Protein AF-A0A227JCA4-F1 (afdb_monomer_lite)

pLDDT: mean 89.89, std 12.06, range [35.94, 98.5]

Radius of gyration: 37.71 Å; chains: 1; bounding box: 86×35×133 Å

Structure (mmCIF, N/CA/C/O backbone):
data_AF-A0A227JCA4-F1
#
_entry.id   AF-A0A227JCA4-F1
#
loop_
_atom_site.group_PDB
_atom_site.id
_atom_site.type_symbol
_atom_site.label_atom_id
_atom_site.label_alt_id
_atom_site.label_comp_id
_atom_site.label_asym_id
_atom_site.label_entity_id
_atom_site.label_seq_id
_atom_site.pdbx_PDB_ins_code
_atom_site.Cartn_x
_atom_site.Cartn_y
_atom_site.Cartn_z
_atom_site.occupancy
_atom_site.B_iso_or_equiv
_atom_site.auth_seq_id
_atom_site.auth_comp_id
_atom_site.auth_asym_id
_atom_site.auth_atom_id
_atom_site.pdbx_PDB_model_num
ATOM 1 N N . LYS A 1 1 ? 28.153 -7.679 -42.148 1.00 90.25 1 LYS A N 1
ATOM 2 C CA . LYS A 1 1 ? 27.286 -7.554 -40.954 1.00 90.25 1 LYS A CA 1
ATOM 3 C C . LYS A 1 1 ? 27.819 -6.409 -40.102 1.00 90.25 1 LYS A C 1
ATOM 5 O O . LYS A 1 1 ? 29.014 -6.135 -40.183 1.00 90.25 1 LYS A O 1
ATOM 10 N N . ILE A 1 2 ? 26.973 -5.737 -39.327 1.00 94.19 2 ILE A N 1
ATOM 11 C CA . ILE A 1 2 ? 27.412 -4.703 -38.384 1.00 94.19 2 ILE A CA 1
ATOM 12 C C . ILE A 1 2 ? 27.202 -5.255 -36.979 1.00 94.19 2 ILE A C 1
ATOM 14 O O . ILE A 1 2 ? 26.067 -5.443 -36.568 1.00 94.19 2 ILE A O 1
ATOM 18 N N . ALA A 1 3 ? 28.279 -5.577 -36.276 1.00 96.50 3 ALA A N 1
ATOM 19 C CA . ALA A 1 3 ? 28.216 -6.181 -34.955 1.00 96.50 3 ALA A CA 1
ATOM 20 C C . ALA A 1 3 ? 27.741 -5.172 -33.902 1.00 96.50 3 ALA A C 1
ATOM 22 O O . ALA A 1 3 ? 28.181 -4.018 -33.916 1.00 96.50 3 ALA A O 1
ATOM 23 N N . ILE A 1 4 ? 26.890 -5.628 -32.983 1.00 97.75 4 ILE A N 1
ATOM 24 C CA . ILE A 1 4 ? 26.465 -4.889 -31.790 1.00 97.75 4 ILE A CA 1
ATOM 25 C C . ILE A 1 4 ? 27.405 -5.260 -30.635 1.00 97.75 4 ILE A C 1
ATOM 27 O O . ILE A 1 4 ? 27.357 -6.369 -30.092 1.00 97.75 4 ILE A O 1
ATOM 31 N N . CYS A 1 5 ? 28.262 -4.328 -30.240 1.00 96.44 5 CYS A N 1
ATOM 32 C CA . CYS A 1 5 ? 29.323 -4.543 -29.261 1.00 96.44 5 CYS A CA 1
ATOM 33 C C . CYS A 1 5 ? 29.205 -3.593 -28.074 1.00 96.44 5 CYS A C 1
ATOM 35 O O . CYS A 1 5 ? 28.549 -2.560 -28.160 1.00 96.44 5 CYS A O 1
ATOM 37 N N . ASP A 1 6 ? 29.847 -3.972 -26.968 1.00 94.56 6 ASP A N 1
ATOM 38 C CA . ASP A 1 6 ? 30.085 -3.107 -25.808 1.00 94.56 6 ASP A CA 1
ATOM 39 C C . ASP A 1 6 ? 28.826 -2.375 -25.298 1.00 94.56 6 ASP A C 1
ATOM 41 O O . ASP A 1 6 ? 28.866 -1.187 -24.997 1.00 94.56 6 ASP A O 1
ATOM 45 N N . VAL A 1 7 ? 27.693 -3.090 -25.215 1.00 97.31 7 VAL A N 1
ATOM 46 C CA . VAL A 1 7 ? 26.440 -2.528 -24.689 1.00 97.31 7 VAL A CA 1
ATOM 47 C C . VAL A 1 7 ? 26.565 -2.342 -23.182 1.00 97.31 7 VAL A C 1
ATOM 49 O O . VAL A 1 7 ? 26.666 -3.328 -22.443 1.00 97.31 7 VAL A O 1
ATOM 52 N N . LYS A 1 8 ? 26.533 -1.093 -22.725 1.00 96.69 8 LYS A N 1
ATOM 53 C CA . LYS A 1 8 ? 26.704 -0.745 -21.313 1.00 96.69 8 LYS A CA 1
ATOM 54 C C . LYS A 1 8 ? 25.941 0.516 -20.941 1.00 96.69 8 LYS A C 1
ATOM 56 O O . LYS A 1 8 ? 25.602 1.315 -21.809 1.00 96.69 8 LYS A O 1
ATOM 61 N N . SER A 1 9 ? 25.658 0.680 -19.658 1.00 95.94 9 SER A N 1
ATOM 62 C CA . SER A 1 9 ? 25.068 1.908 -19.142 1.00 95.94 9 SER A CA 1
ATOM 63 C C . SER A 1 9 ? 25.995 3.097 -19.395 1.00 95.94 9 SER A C 1
ATOM 65 O O . SER A 1 9 ? 27.220 2.953 -19.371 1.00 95.94 9 SER A O 1
ATOM 67 N N . GLU A 1 10 ? 25.422 4.273 -19.655 1.00 91.75 10 GLU A N 1
ATOM 68 C CA . GLU A 1 10 ? 26.228 5.498 -19.690 1.00 91.75 10 GLU A CA 1
ATOM 69 C C . GLU A 1 10 ? 26.724 5.838 -18.276 1.00 91.75 10 GLU A C 1
ATOM 71 O O . GLU A 1 10 ? 27.899 6.138 -18.063 1.00 91.75 10 GLU A O 1
ATOM 76 N N . GLU A 1 11 ? 25.840 5.690 -17.289 1.00 83.75 11 GLU A N 1
ATOM 77 C CA . GLU A 1 11 ? 26.140 5.907 -15.879 1.00 83.75 11 GLU A CA 1
ATOM 78 C C . GLU A 1 11 ? 26.430 4.580 -15.161 1.00 83.75 11 GLU A C 1
ATOM 80 O O . GLU A 1 11 ? 25.662 3.624 -15.251 1.00 83.75 11 GLU A O 1
ATOM 85 N N . GLY A 1 12 ? 27.530 4.507 -14.406 1.00 72.62 12 GLY A N 1
ATOM 86 C CA . GLY A 1 12 ? 27.802 3.386 -13.491 1.00 72.62 12 GLY A CA 1
ATOM 87 C C . GLY A 1 12 ? 28.493 2.148 -14.083 1.00 72.62 12 GLY A C 1
ATOM 88 O O . GLY A 1 12 ? 28.659 1.176 -13.352 1.00 72.62 12 GLY A O 1
ATOM 89 N N . ASP A 1 13 ? 28.922 2.183 -15.352 1.00 82.94 13 ASP A N 1
ATOM 90 C CA . ASP A 1 13 ? 29.722 1.135 -16.030 1.00 82.94 13 ASP A CA 1
ATOM 91 C C . ASP A 1 13 ? 29.144 -0.295 -15.905 1.00 82.94 13 ASP A C 1
ATOM 93 O O . ASP A 1 13 ? 29.859 -1.287 -15.750 1.00 82.94 13 ASP A O 1
ATOM 97 N N . VAL A 1 14 ? 27.816 -0.417 -15.967 1.00 92.75 14 VAL A N 1
ATOM 98 C CA . VAL A 1 14 ? 27.109 -1.702 -15.929 1.00 92.75 14 VAL A CA 1
ATOM 99 C C . VAL A 1 14 ? 27.060 -2.271 -17.341 1.00 92.75 14 VAL A C 1
ATOM 101 O O . VAL A 1 14 ? 26.555 -1.631 -18.258 1.00 92.75 14 VAL A O 1
ATOM 104 N N . SER A 1 15 ? 27.563 -3.488 -17.542 1.00 95.94 15 SER A N 1
ATOM 105 C CA . SER A 1 15 ? 27.453 -4.187 -18.831 1.00 95.94 15 SER A CA 1
ATOM 106 C C . SER A 1 15 ? 26.080 -4.835 -19.000 1.00 95.94 15 SER A C 1
ATOM 108 O O . SER A 1 15 ? 25.513 -5.353 -18.040 1.00 95.94 15 SER A O 1
ATOM 110 N N . ASN A 1 16 ? 25.563 -4.856 -20.230 1.00 97.00 16 ASN A N 1
ATOM 111 C CA . ASN A 1 16 ? 24.267 -5.451 -20.547 1.00 97.00 16 ASN A CA 1
ATOM 112 C C . ASN A 1 16 ? 24.210 -6.945 -20.161 1.00 97.00 16 ASN A C 1
ATOM 114 O O . ASN A 1 16 ? 24.878 -7.765 -20.802 1.00 97.00 16 ASN A O 1
ATOM 118 N N . PRO A 1 17 ? 23.367 -7.334 -19.188 1.00 96.19 17 PRO A N 1
ATOM 119 C CA . PRO A 1 17 ? 23.271 -8.715 -18.739 1.00 96.19 17 PRO A CA 1
ATOM 120 C C . PRO A 1 17 ? 22.490 -9.595 -19.725 1.00 96.19 17 PRO A C 1
ATOM 122 O O . PRO A 1 17 ? 22.518 -10.817 -19.599 1.00 96.19 17 PRO A O 1
ATOM 125 N N . SER A 1 18 ? 21.824 -9.001 -20.727 1.00 95.62 18 SER A N 1
ATOM 126 C CA . SER A 1 18 ? 21.008 -9.706 -21.728 1.00 95.62 18 SER A CA 1
ATOM 127 C C . SER A 1 18 ? 19.889 -10.558 -21.103 1.00 95.62 18 SER A C 1
ATOM 129 O O . SER A 1 18 ? 19.473 -11.573 -21.665 1.00 95.62 18 SER A O 1
ATOM 131 N N . THR A 1 19 ? 19.405 -10.155 -19.924 1.00 95.50 19 THR A N 1
ATOM 132 C CA . THR A 1 19 ? 18.328 -10.824 -19.186 1.00 95.50 19 THR A CA 1
ATOM 133 C C . THR A 1 19 ? 16.962 -10.415 -19.732 1.00 95.50 19 THR A C 1
ATOM 135 O O . THR A 1 19 ? 16.820 -9.440 -20.473 1.00 95.50 19 THR A O 1
ATOM 138 N N . GLN A 1 20 ? 15.937 -11.202 -19.403 1.00 93.25 20 GLN A N 1
ATOM 139 C CA . GLN A 1 20 ? 14.546 -10.983 -19.817 1.00 93.25 20 GLN A CA 1
ATOM 1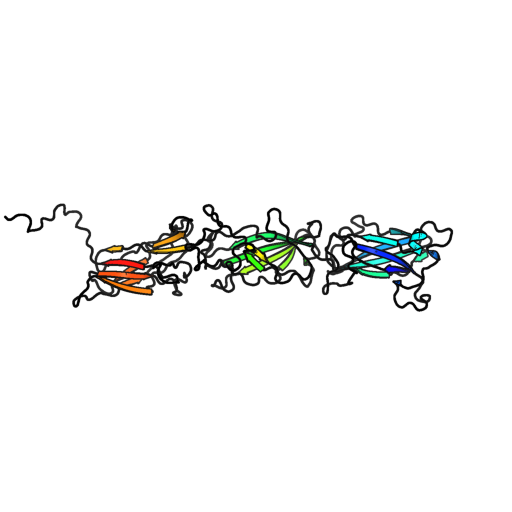40 C C . GLN A 1 20 ? 13.633 -11.039 -18.588 1.00 93.25 20 GLN A C 1
ATOM 142 O O . GLN A 1 20 ? 13.831 -10.281 -17.648 1.00 93.25 20 GLN A O 1
ATOM 147 N N . GLY A 1 21 ? 12.667 -11.960 -18.535 1.00 84.88 21 GLY A N 1
ATOM 148 C CA . GLY A 1 21 ? 11.739 -12.074 -17.406 1.00 84.88 21 GLY A CA 1
ATOM 149 C C . GLY A 1 21 ? 12.366 -12.460 -16.064 1.00 84.88 21 GLY A C 1
ATOM 150 O O . GLY A 1 21 ? 11.734 -12.258 -15.034 1.00 84.88 21 GLY A O 1
ATOM 151 N N . ALA A 1 22 ? 13.608 -12.947 -16.052 1.00 86.31 22 ALA A N 1
ATOM 152 C CA . ALA A 1 22 ? 14.347 -13.313 -14.848 1.00 86.31 22 ALA A CA 1
ATOM 153 C C . ALA A 1 22 ? 15.841 -12.974 -14.982 1.00 86.31 22 ALA A C 1
ATOM 155 O O . ALA A 1 22 ? 16.354 -12.828 -16.094 1.00 86.31 22 ALA A O 1
ATOM 156 N N . GLY A 1 23 ? 16.529 -12.904 -13.842 1.00 89.50 23 GLY A N 1
ATOM 157 C CA . GLY A 1 23 ? 17.936 -12.517 -13.740 1.00 89.50 23 GLY A CA 1
ATOM 158 C C . GLY A 1 23 ? 18.115 -11.058 -13.322 1.00 89.50 23 GLY A C 1
ATOM 159 O O . GLY A 1 23 ? 17.148 -10.378 -12.984 1.00 89.50 23 GLY A O 1
ATOM 160 N N . ASN A 1 24 ? 19.365 -10.601 -13.329 1.00 91.75 24 ASN A N 1
ATOM 161 C CA . ASN A 1 24 ? 19.734 -9.254 -12.894 1.00 91.75 24 ASN A CA 1
ATOM 162 C C . ASN A 1 24 ? 19.140 -8.184 -13.818 1.00 91.75 24 ASN A C 1
ATOM 164 O O . ASN A 1 24 ? 19.153 -8.357 -15.040 1.00 91.75 24 ASN A O 1
ATOM 168 N N . GLY A 1 25 ? 18.679 -7.070 -13.248 1.00 94.00 25 GLY A N 1
ATOM 169 C CA . GLY A 1 25 ? 18.376 -5.862 -14.008 1.00 94.00 25 GLY A CA 1
ATOM 170 C C . GLY A 1 25 ? 19.621 -5.284 -14.693 1.00 94.00 25 GLY A C 1
ATOM 171 O O . GLY A 1 25 ? 20.749 -5.493 -14.248 1.00 94.00 25 GLY A O 1
ATOM 172 N N . PHE A 1 26 ? 19.405 -4.576 -15.800 1.00 96.12 26 PHE A N 1
ATOM 173 C CA . PHE A 1 26 ? 20.432 -3.817 -16.506 1.00 96.12 26 PHE A CA 1
ATOM 174 C C . PHE A 1 26 ? 20.552 -2.409 -15.920 1.00 96.12 26 PHE A C 1
ATOM 176 O O . PHE A 1 26 ? 21.507 -2.121 -15.211 1.00 96.12 26 PHE A O 1
ATOM 183 N N . ILE A 1 27 ? 19.562 -1.557 -16.191 1.00 96.88 27 ILE A N 1
ATOM 184 C CA . ILE A 1 27 ? 19.468 -0.167 -15.730 1.00 96.88 27 ILE A CA 1
ATOM 185 C C . ILE A 1 27 ? 17.996 0.218 -15.551 1.00 96.88 27 ILE A C 1
ATOM 187 O O . ILE A 1 27 ? 17.124 -0.439 -16.132 1.00 96.88 27 ILE A O 1
ATOM 191 N N . PRO A 1 28 ? 17.673 1.261 -14.769 1.00 96.69 28 PRO A N 1
ATOM 192 C CA . PRO A 1 28 ? 16.312 1.772 -14.737 1.00 96.69 28 PRO A CA 1
ATOM 193 C C . PRO A 1 28 ? 15.869 2.259 -16.128 1.00 96.69 28 PRO A C 1
ATOM 195 O O . PRO A 1 28 ? 16.655 2.73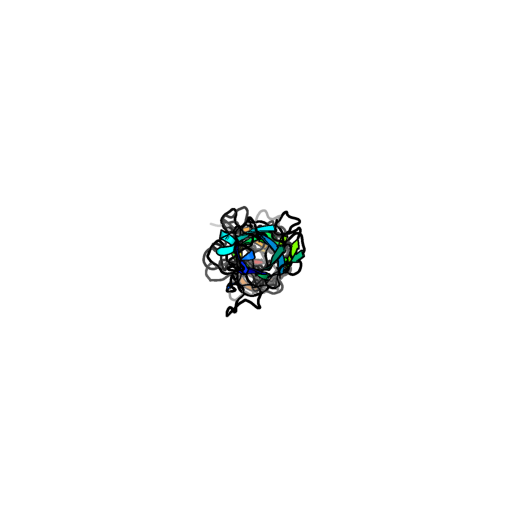8 -16.939 1.00 96.69 28 PRO A O 1
ATOM 198 N N . SER A 1 29 ? 14.580 2.138 -16.423 1.00 97.44 29 SER A N 1
ATOM 199 C CA . SER A 1 29 ? 13.983 2.771 -17.604 1.00 97.44 29 SER A CA 1
ATOM 200 C C . SER A 1 29 ? 14.144 4.292 -17.557 1.00 97.44 29 SER A C 1
ATOM 202 O O . SER A 1 29 ? 14.189 4.898 -16.484 1.00 97.44 29 SER A O 1
ATOM 204 N N . ALA A 1 30 ? 14.191 4.910 -18.734 1.00 97.81 30 ALA A N 1
ATOM 205 C CA . ALA A 1 30 ? 14.457 6.327 -18.960 1.00 97.81 30 ALA A CA 1
ATOM 206 C C . ALA A 1 30 ? 15.861 6.818 -18.543 1.00 97.81 30 ALA A C 1
ATOM 208 O O . ALA A 1 30 ? 16.064 8.023 -18.414 1.00 97.81 30 ALA A O 1
ATOM 209 N N . THR A 1 31 ? 16.834 5.913 -18.395 1.00 96.69 31 THR A N 1
ATOM 210 C CA . THR A 1 31 ? 18.269 6.249 -18.386 1.00 96.69 31 THR A CA 1
ATOM 211 C C . THR A 1 31 ? 18.956 5.766 -19.660 1.00 96.69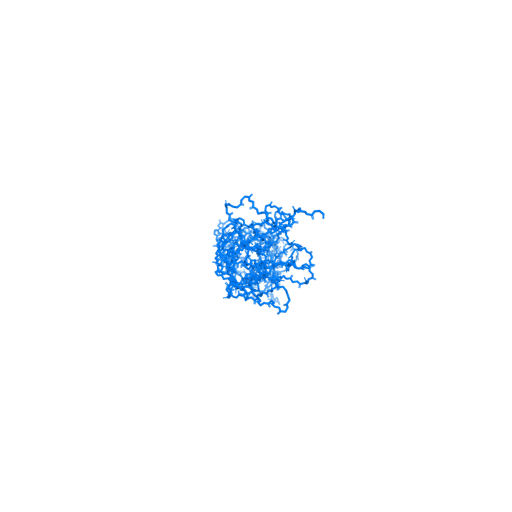 31 THR A C 1
ATOM 213 O O . THR A 1 31 ? 18.464 4.862 -20.343 1.00 96.69 31 THR A O 1
ATOM 216 N N . SER A 1 32 ? 20.092 6.373 -19.983 1.00 97.00 32 SER A N 1
ATOM 217 C CA . SER A 1 32 ? 20.850 6.133 -21.208 1.00 97.00 32 SER A CA 1
ATOM 218 C C . SER A 1 32 ? 21.759 4.904 -21.132 1.00 97.00 32 SER A C 1
ATOM 220 O O . SER A 1 32 ? 22.323 4.539 -20.093 1.00 97.00 32 SER A O 1
ATOM 222 N N . PHE A 1 33 ? 21.915 4.252 -22.280 1.00 97.88 33 PHE A N 1
ATOM 223 C CA . PHE A 1 33 ? 22.914 3.219 -22.514 1.00 97.88 33 PHE A CA 1
ATOM 224 C C . PHE A 1 33 ? 23.612 3.453 -23.848 1.00 97.88 33 PHE A C 1
ATOM 226 O O . PHE A 1 33 ? 23.012 3.929 -24.814 1.00 97.88 33 PHE A O 1
ATOM 233 N N . ASN A 1 34 ? 24.875 3.050 -23.897 1.00 97.56 34 ASN A N 1
ATOM 234 C CA . ASN A 1 34 ? 25.723 3.151 -25.069 1.00 97.56 34 ASN A CA 1
ATOM 235 C C . ASN A 1 34 ? 25.871 1.793 -25.752 1.00 97.56 34 ASN A C 1
ATOM 237 O O . ASN A 1 34 ? 25.885 0.741 -25.107 1.00 97.56 34 ASN A O 1
ATOM 241 N N . VAL A 1 35 ? 25.999 1.836 -27.074 1.00 97.69 35 VAL A N 1
ATOM 242 C CA . VAL A 1 35 ? 26.243 0.690 -27.950 1.00 97.69 35 VAL A CA 1
ATOM 243 C C . VAL A 1 35 ? 27.367 1.039 -28.913 1.00 97.69 35 VAL A C 1
ATOM 245 O O . VAL A 1 35 ? 27.328 2.087 -29.553 1.00 97.69 35 VAL A O 1
ATOM 248 N N . THR A 1 36 ? 28.322 0.130 -29.088 1.00 97.44 36 THR A N 1
ATOM 249 C CA . THR A 1 36 ? 29.379 0.262 -30.093 1.00 97.44 36 THR A CA 1
ATOM 250 C C . THR A 1 36 ? 29.062 -0.602 -31.307 1.00 97.44 36 THR A C 1
ATOM 252 O O . THR A 1 36 ? 29.020 -1.828 -31.226 1.00 97.44 36 THR A O 1
ATOM 255 N N . TYR A 1 37 ? 28.905 0.018 -32.470 1.00 97.38 37 TYR A N 1
ATOM 256 C CA . TYR A 1 37 ? 28.679 -0.666 -33.738 1.00 97.38 37 TYR A CA 1
ATOM 257 C C . TYR A 1 37 ? 29.986 -0.861 -34.500 1.00 97.38 37 TYR A C 1
ATOM 259 O O . TYR A 1 37 ? 30.717 0.102 -34.748 1.00 97.38 37 TYR A O 1
ATOM 267 N N . LYS A 1 38 ? 30.273 -2.099 -34.919 1.00 95.25 38 LYS A N 1
ATOM 268 C CA . LYS A 1 38 ? 31.494 -2.434 -35.672 1.00 95.25 38 LYS A CA 1
ATOM 269 C C . LYS A 1 38 ? 31.154 -3.095 -37.011 1.00 95.25 38 LYS A C 1
ATOM 271 O O . LYS A 1 38 ? 30.551 -4.169 -37.017 1.00 95.25 38 LYS A O 1
ATOM 276 N N . PRO A 1 39 ? 31.527 -2.512 -38.164 1.00 93.44 39 PRO A N 1
ATOM 277 C CA . PRO A 1 39 ? 31.342 -3.173 -39.450 1.00 93.44 39 PRO A CA 1
ATOM 278 C C . PRO A 1 39 ? 32.382 -4.289 -39.605 1.00 93.44 39 PRO A C 1
ATOM 280 O O . PRO A 1 39 ? 33.565 -4.033 -39.828 1.00 93.44 39 PRO A O 1
ATOM 283 N N . VAL A 1 40 ? 31.942 -5.542 -39.504 1.00 93.38 40 VAL A N 1
ATOM 284 C CA . VAL A 1 40 ? 32.827 -6.717 -39.496 1.00 93.38 40 VAL A CA 1
ATOM 285 C C . VAL A 1 40 ? 32.721 -7.534 -40.780 1.00 93.38 40 VAL A C 1
ATOM 287 O O . VAL A 1 40 ? 31.708 -7.510 -41.494 1.00 93.38 40 VAL A O 1
ATOM 290 N N . VAL A 1 41 ? 33.788 -8.273 -41.080 1.00 91.00 41 VAL A N 1
ATOM 291 C CA . VAL A 1 41 ? 33.812 -9.244 -42.179 1.00 91.00 41 VAL A CA 1
ATOM 292 C C . VAL A 1 41 ? 32.781 -10.360 -41.976 1.00 91.00 41 VAL A C 1
ATOM 294 O O . VAL A 1 41 ? 32.293 -10.610 -40.874 1.00 91.00 41 VAL A O 1
ATOM 297 N N . HIS A 1 42 ? 32.436 -11.047 -43.065 1.00 88.25 42 HIS A N 1
ATOM 298 C CA . HIS A 1 42 ? 31.553 -12.212 -43.018 1.00 88.25 42 HIS A CA 1
ATOM 299 C C . HIS A 1 42 ? 32.152 -13.335 -42.149 1.00 88.25 42 HIS A C 1
ATOM 301 O O . HIS A 1 42 ? 33.372 -13.458 -42.032 1.00 88.25 42 HIS A O 1
ATOM 307 N N . SER A 1 43 ? 31.303 -14.197 -41.580 1.00 87.88 43 SER A N 1
ATOM 308 C CA . SER A 1 43 ? 31.707 -15.264 -40.646 1.00 87.88 43 SER A CA 1
ATOM 309 C C . SER A 1 43 ? 32.747 -16.235 -41.218 1.00 87.88 43 SER A C 1
ATOM 311 O O . SER A 1 43 ? 33.584 -16.746 -40.482 1.00 87.88 43 SER A O 1
ATOM 313 N N . GLN A 1 44 ? 32.764 -16.440 -42.536 1.00 88.75 44 GLN A N 1
ATOM 314 C CA . GLN A 1 44 ? 33.774 -17.255 -43.228 1.00 88.75 44 GLN A CA 1
ATOM 315 C C . GLN A 1 44 ? 35.172 -16.612 -43.266 1.00 88.75 44 GLN A C 1
ATOM 317 O O . GLN A 1 44 ? 36.160 -17.301 -43.500 1.00 88.75 44 GLN A O 1
ATOM 322 N N . SER A 1 45 ? 35.266 -15.305 -43.025 1.00 90.44 45 SER A N 1
ATOM 323 C CA . SER A 1 45 ? 36.511 -14.528 -43.022 1.00 90.44 45 SER A CA 1
ATOM 324 C C . SER A 1 45 ? 36.923 -14.085 -41.615 1.00 90.44 45 SER A C 1
ATOM 326 O O . SER A 1 45 ? 37.833 -13.273 -41.474 1.00 90.44 45 SER A O 1
ATOM 328 N N . ARG A 1 46 ? 36.291 -14.631 -40.565 1.00 89.81 46 ARG A N 1
ATOM 329 C CA . ARG A 1 46 ? 36.533 -14.265 -39.155 1.00 89.81 46 ARG A CA 1
ATOM 330 C C . ARG A 1 46 ? 37.932 -14.605 -38.624 1.00 89.81 46 ARG A C 1
ATOM 332 O O . ARG A 1 46 ? 38.279 -14.225 -37.510 1.00 89.81 46 ARG A O 1
ATOM 339 N N . GLY A 1 47 ? 38.727 -15.358 -39.384 1.00 90.81 47 GLY A N 1
ATOM 340 C CA . GLY A 1 47 ? 40.003 -15.889 -38.911 1.00 90.81 47 GLY A CA 1
ATOM 341 C C . GLY A 1 47 ? 39.802 -16.775 -37.679 1.00 90.81 47 GLY A C 1
ATOM 342 O O . GLY A 1 47 ? 38.993 -17.701 -37.709 1.00 90.81 47 GLY A O 1
ATOM 343 N N . ASN A 1 48 ? 40.520 -16.463 -36.597 1.00 91.25 48 ASN A N 1
ATOM 344 C CA . ASN A 1 48 ? 40.464 -17.203 -35.331 1.00 91.25 48 ASN A CA 1
ATOM 345 C C . ASN A 1 48 ? 39.437 -16.644 -34.329 1.00 91.25 48 ASN A C 1
ATOM 347 O O . ASN A 1 48 ? 39.339 -17.170 -33.223 1.00 91.25 48 ASN A O 1
ATOM 351 N N . ALA A 1 49 ? 38.704 -15.581 -34.677 1.00 91.75 49 ALA A N 1
ATOM 352 C CA . ALA A 1 49 ? 37.751 -14.957 -33.767 1.00 91.75 49 ALA A CA 1
ATOM 353 C C . ALA A 1 49 ? 36.541 -15.869 -33.503 1.00 91.75 49 ALA A C 1
ATOM 355 O O . ALA A 1 49 ? 35.958 -16.444 -34.430 1.00 91.75 49 ALA A O 1
ATOM 356 N N . THR A 1 50 ? 36.155 -15.987 -32.233 1.00 88.38 50 THR A N 1
ATOM 357 C CA . THR A 1 50 ? 34.992 -16.769 -31.793 1.00 88.38 50 THR A CA 1
ATOM 358 C C . THR A 1 50 ? 33.759 -15.890 -31.626 1.00 88.38 50 THR A C 1
ATOM 360 O O . THR A 1 50 ? 32.696 -16.252 -32.128 1.00 88.38 50 THR A O 1
ATOM 363 N N . GLU A 1 51 ? 33.922 -14.712 -31.022 1.00 90.94 51 GLU A N 1
ATOM 364 C CA . GLU A 1 51 ? 32.861 -13.726 -30.819 1.00 90.94 51 GLU A CA 1
ATOM 365 C C . GLU A 1 51 ? 32.796 -12.730 -31.974 1.00 90.94 51 GLU A C 1
ATOM 367 O O . GLU A 1 51 ? 33.818 -12.316 -32.522 1.00 90.94 51 GLU A O 1
ATOM 372 N N . ILE A 1 52 ? 31.581 -12.316 -32.341 1.00 91.69 52 ILE A N 1
ATOM 373 C CA . ILE A 1 52 ? 31.357 -11.425 -33.490 1.00 91.69 52 ILE A CA 1
ATOM 374 C C . ILE A 1 52 ? 32.076 -10.075 -33.346 1.00 91.69 52 ILE A C 1
ATOM 376 O O . ILE A 1 52 ? 32.547 -9.515 -34.334 1.00 91.69 52 ILE A O 1
ATOM 380 N N . CYS A 1 53 ? 32.205 -9.574 -32.119 1.00 93.88 53 CYS A N 1
ATOM 381 C CA . CYS A 1 53 ? 32.859 -8.301 -31.825 1.00 93.88 53 CYS A CA 1
ATOM 382 C C . CYS A 1 53 ? 34.379 -8.315 -32.019 1.00 93.88 53 CYS A C 1
ATOM 384 O O . CYS A 1 53 ? 34.974 -7.241 -32.122 1.00 93.88 53 CYS A O 1
ATOM 386 N N . ASP A 1 54 ? 34.974 -9.505 -32.127 1.00 93.88 54 ASP A N 1
ATOM 387 C CA . ASP A 1 54 ? 36.404 -9.706 -32.373 1.00 93.88 54 ASP A CA 1
ATOM 388 C C . ASP A 1 54 ? 36.709 -9.976 -33.855 1.00 93.88 54 ASP A C 1
ATOM 390 O O . ASP A 1 54 ? 37.864 -10.190 -34.236 1.00 93.88 54 ASP A O 1
ATOM 394 N N . TYR A 1 55 ? 35.686 -10.005 -34.718 1.00 94.50 55 TYR A N 1
ATOM 395 C CA . TYR A 1 55 ? 35.885 -10.242 -36.145 1.00 94.50 55 TYR A CA 1
ATOM 396 C C . TYR A 1 55 ? 36.656 -9.062 -36.759 1.00 94.50 55 TYR A C 1
ATOM 398 O O . TYR A 1 55 ? 36.406 -7.908 -36.399 1.00 94.50 55 TYR A O 1
ATOM 406 N N . PRO A 1 56 ? 37.559 -9.308 -37.730 1.00 92.75 56 PRO A N 1
ATOM 407 C CA . PRO A 1 56 ? 38.228 -8.230 -38.448 1.00 92.75 56 PRO A CA 1
ATOM 408 C C . PRO A 1 56 ? 37.230 -7.238 -39.061 1.00 92.75 56 PRO A C 1
ATOM 410 O O . PRO A 1 56 ? 36.176 -7.629 -39.570 1.00 92.75 56 PRO A O 1
ATOM 413 N N . LEU A 1 57 ? 37.576 -5.950 -39.054 1.00 91.25 57 LEU A N 1
ATOM 414 C CA . LEU A 1 57 ? 36.748 -4.912 -39.667 1.00 91.25 57 LEU A CA 1
ATOM 415 C C . LEU A 1 57 ? 36.761 -5.030 -41.196 1.00 91.25 57 LEU A C 1
ATOM 417 O O . LEU A 1 57 ? 37.787 -5.345 -41.804 1.00 91.25 57 LEU A O 1
ATOM 421 N N . THR A 1 58 ? 35.626 -4.747 -41.837 1.00 87.25 58 THR A N 1
ATOM 422 C CA . THR A 1 58 ? 35.538 -4.761 -43.304 1.00 87.25 58 THR A CA 1
ATOM 423 C C . THR A 1 58 ? 35.998 -3.432 -43.905 1.00 87.25 58 THR A C 1
ATOM 425 O O . THR A 1 58 ? 35.426 -2.375 -43.639 1.00 87.25 58 THR A O 1
ATOM 428 N N . GLN A 1 59 ? 37.012 -3.480 -44.774 1.00 80.56 59 GLN A N 1
ATOM 429 C CA . GLN A 1 59 ? 37.580 -2.284 -45.414 1.00 80.56 59 GLN A CA 1
ATOM 430 C C . GLN A 1 59 ? 36.580 -1.540 -46.315 1.00 80.56 59 GLN A C 1
ATOM 432 O O . GLN A 1 59 ? 36.748 -0.346 -46.553 1.00 80.56 59 GLN A O 1
ATOM 437 N N . ASN A 1 60 ? 35.495 -2.198 -46.740 1.00 79.00 60 ASN A N 1
ATOM 438 C CA . ASN A 1 60 ? 34.435 -1.596 -47.559 1.00 79.00 60 ASN A CA 1
ATOM 439 C C . ASN A 1 60 ? 33.700 -0.437 -46.853 1.00 79.00 60 ASN A C 1
ATOM 441 O O . ASN A 1 60 ? 33.113 0.414 -47.521 1.00 79.00 60 ASN A O 1
ATOM 445 N N . TYR A 1 61 ? 33.737 -0.385 -45.516 1.00 79.56 61 TYR A N 1
ATOM 446 C CA . TYR A 1 61 ? 33.144 0.698 -44.721 1.00 79.56 61 TYR A CA 1
ATOM 447 C C . TYR A 1 61 ? 34.080 1.912 -44.539 1.00 79.56 61 TYR A C 1
ATOM 449 O O . TYR A 1 61 ? 33.639 2.928 -44.010 1.00 79.56 61 TYR A O 1
ATOM 457 N N . PHE A 1 62 ? 35.354 1.841 -44.963 1.00 74.88 62 PHE A N 1
ATOM 458 C CA . PHE A 1 62 ? 36.337 2.917 -44.734 1.00 74.88 62 PHE A CA 1
ATOM 459 C C . PHE A 1 62 ? 37.402 3.116 -45.842 1.00 74.88 62 PHE A C 1
ATOM 461 O O . PHE A 1 62 ? 38.367 3.865 -45.641 1.00 74.88 62 PHE A O 1
ATOM 468 N N . SER A 1 63 ? 37.257 2.492 -47.019 1.00 62.53 63 SER A N 1
ATOM 469 C CA . SER A 1 63 ? 38.137 2.713 -48.181 1.00 62.53 63 SER A CA 1
ATOM 470 C C . SER A 1 63 ? 37.864 4.049 -48.897 1.00 62.53 63 SER A C 1
ATOM 472 O O . SER A 1 63 ? 36.759 4.583 -48.857 1.00 62.53 63 SER A O 1
ATOM 474 N N . SER A 1 64 ? 38.898 4.577 -49.553 1.00 56.09 64 SER A N 1
ATOM 475 C CA . SER A 1 64 ? 39.271 5.992 -49.756 1.00 56.09 64 SER A CA 1
ATOM 476 C C . SER A 1 64 ? 38.282 6.999 -50.365 1.00 56.09 64 SER A C 1
ATOM 478 O O . SER A 1 64 ? 38.600 8.181 -50.293 1.00 56.09 64 SER A O 1
ATOM 480 N N . ASP A 1 65 ? 37.107 6.600 -50.858 1.00 59.91 65 ASP A N 1
ATOM 481 C CA . ASP A 1 65 ? 36.151 7.514 -51.520 1.00 59.91 65 ASP A CA 1
ATOM 482 C C . ASP A 1 65 ? 34.717 7.461 -50.947 1.00 59.91 65 ASP A C 1
ATOM 484 O O . ASP A 1 65 ? 33.833 8.182 -51.406 1.00 59.91 65 ASP A O 1
ATOM 488 N N . ASN A 1 66 ? 34.457 6.624 -49.936 1.00 57.78 66 ASN A N 1
ATOM 489 C CA . ASN A 1 66 ? 33.108 6.405 -49.409 1.00 57.78 66 ASN A CA 1
ATOM 490 C C . ASN A 1 66 ? 32.828 7.341 -48.220 1.00 57.78 66 ASN A C 1
ATOM 492 O O . ASN A 1 66 ? 33.206 7.042 -47.088 1.00 57.78 66 ASN A O 1
ATOM 496 N N . THR A 1 67 ? 32.224 8.508 -48.469 1.00 60.09 67 THR A N 1
ATOM 497 C CA . THR A 1 67 ? 32.123 9.566 -47.445 1.00 60.09 67 THR A CA 1
ATOM 498 C C . THR A 1 67 ? 31.170 9.244 -46.296 1.00 60.09 67 THR A C 1
ATOM 500 O O . THR A 1 67 ? 31.342 9.839 -45.239 1.00 60.09 67 THR A O 1
ATOM 503 N N . ASN A 1 68 ? 30.227 8.304 -46.458 1.00 71.81 68 ASN A N 1
ATOM 504 C CA . ASN A 1 68 ? 29.267 7.894 -45.427 1.00 71.81 68 ASN A CA 1
ATOM 505 C C . ASN A 1 68 ? 28.710 6.481 -45.709 1.00 71.81 68 ASN A C 1
ATOM 507 O O . ASN A 1 68 ? 27.938 6.303 -46.651 1.00 71.81 68 ASN A O 1
ATOM 511 N N . ALA A 1 69 ? 29.067 5.475 -44.902 1.00 85.38 69 ALA A N 1
ATOM 512 C CA . ALA A 1 69 ? 28.578 4.097 -45.065 1.00 85.38 69 ALA A CA 1
ATOM 513 C C . ALA A 1 69 ? 27.316 3.825 -44.213 1.00 85.38 69 ALA A C 1
ATOM 515 O O . ALA A 1 69 ? 27.298 4.235 -43.056 1.00 85.38 69 ALA A O 1
ATOM 516 N N . PRO A 1 70 ? 26.271 3.147 -44.725 1.00 90.06 70 PRO A N 1
ATOM 517 C CA . PRO A 1 70 ? 24.982 3.037 -44.037 1.00 90.06 70 PRO A CA 1
ATOM 518 C C . PRO A 1 70 ? 25.003 2.130 -42.796 1.00 90.06 70 PRO A C 1
ATOM 520 O O . PRO A 1 70 ? 25.684 1.099 -42.760 1.00 90.06 70 PRO A O 1
ATOM 523 N N . LEU A 1 71 ? 24.195 2.516 -41.810 1.00 92.38 71 LEU A N 1
ATOM 524 C CA . LEU A 1 71 ? 23.810 1.764 -40.620 1.00 92.38 71 LEU A CA 1
ATOM 525 C C . LEU A 1 71 ? 22.307 1.937 -40.415 1.00 92.38 71 LEU A C 1
ATOM 527 O O . LEU A 1 71 ? 21.839 3.064 -40.266 1.00 92.38 71 LEU A O 1
ATOM 531 N N . GLU A 1 72 ? 21.568 0.841 -40.340 1.00 95.25 72 GLU A N 1
ATOM 532 C CA . GLU A 1 72 ? 20.195 0.853 -39.848 1.00 95.25 72 GLU A CA 1
ATOM 533 C C . GLU A 1 72 ? 20.134 0.069 -38.539 1.00 95.25 72 GLU A C 1
ATOM 535 O O . GLU A 1 72 ? 20.686 -1.028 -38.429 1.00 95.25 72 GLU A O 1
ATOM 540 N N . VAL A 1 73 ? 19.461 0.634 -37.546 1.00 97.19 73 VAL A N 1
ATOM 541 C CA . VAL A 1 73 ? 19.171 -0.001 -36.267 1.00 97.19 73 VAL A CA 1
ATOM 542 C C . VAL A 1 73 ? 17.669 -0.066 -36.063 1.00 97.19 73 VAL A C 1
ATOM 544 O O . VAL A 1 73 ? 16.943 0.875 -36.374 1.00 97.19 73 VAL A O 1
ATOM 547 N N . LYS A 1 74 ? 17.197 -1.181 -35.519 1.00 97.00 74 LYS A N 1
ATOM 548 C CA . LYS A 1 74 ? 15.791 -1.386 -35.197 1.00 97.00 74 LYS A CA 1
ATOM 549 C C . LYS A 1 74 ? 15.658 -1.988 -33.813 1.00 97.00 74 LYS A C 1
ATOM 551 O O . LYS A 1 74 ? 16.351 -2.951 -33.485 1.00 97.00 74 LYS A O 1
ATOM 556 N N . PHE A 1 75 ? 14.722 -1.455 -33.039 1.00 98.12 75 PHE A N 1
ATOM 557 C CA . PHE A 1 75 ? 14.326 -2.018 -31.758 1.00 98.12 75 PHE A CA 1
ATOM 558 C C . PHE A 1 75 ? 13.010 -2.789 -31.885 1.00 98.12 75 PHE A C 1
ATOM 560 O O . PHE A 1 75 ? 12.146 -2.476 -32.703 1.00 98.12 75 PHE A O 1
ATOM 567 N N . SER A 1 76 ? 12.862 -3.817 -31.059 1.00 97.69 76 SER A N 1
ATOM 568 C CA . SER A 1 76 ? 11.589 -4.486 -30.776 1.00 97.69 76 SER A CA 1
ATOM 569 C C . SER A 1 76 ? 11.571 -4.923 -29.315 1.00 97.69 76 SER A C 1
ATOM 571 O O . SER A 1 76 ? 12.633 -5.111 -28.723 1.00 97.69 76 SER A O 1
ATOM 573 N N . VAL A 1 77 ? 10.391 -5.057 -28.712 1.00 98.19 77 VAL A N 1
ATOM 574 C CA . VAL A 1 77 ? 10.284 -5.540 -27.330 1.00 98.19 77 VAL A CA 1
ATOM 575 C C . VAL A 1 77 ? 10.380 -7.065 -27.320 1.00 98.19 77 VAL A C 1
ATOM 577 O O . VAL A 1 77 ? 9.541 -7.755 -27.895 1.00 98.19 77 VAL A O 1
ATOM 580 N N . THR A 1 78 ? 11.405 -7.587 -26.651 1.00 97.69 78 THR A N 1
ATOM 581 C CA . THR A 1 78 ? 11.595 -9.024 -26.401 1.00 97.69 78 THR A CA 1
ATOM 582 C C . THR A 1 78 ? 10.733 -9.487 -25.232 1.00 97.69 78 THR A C 1
ATOM 584 O O . THR A 1 78 ? 10.143 -10.564 -25.267 1.00 97.69 78 THR A O 1
ATOM 587 N N . TYR A 1 79 ? 10.669 -8.676 -24.176 1.00 97.62 79 TYR A N 1
ATOM 588 C CA . TYR A 1 79 ? 9.908 -8.966 -22.968 1.00 97.62 79 TYR A CA 1
ATOM 589 C C . TYR A 1 79 ? 9.402 -7.660 -22.336 1.00 97.62 79 TYR A C 1
ATOM 591 O O . TYR A 1 79 ? 10.190 -6.722 -22.262 1.00 97.62 79 TYR A O 1
ATOM 599 N N . PRO A 1 80 ? 8.158 -7.598 -21.833 1.00 96.81 80 PRO A N 1
ATOM 600 C CA . PRO A 1 80 ? 7.106 -8.595 -22.026 1.00 96.81 80 PRO A CA 1
ATOM 601 C C . PRO A 1 80 ? 6.674 -8.662 -23.498 1.00 96.81 80 PRO A C 1
ATOM 603 O O . PRO A 1 80 ? 6.796 -7.690 -24.243 1.00 96.81 80 PRO A O 1
ATOM 606 N N . ALA A 1 81 ? 6.184 -9.821 -23.935 1.00 94.69 81 ALA A N 1
ATOM 607 C CA . ALA A 1 81 ? 5.705 -9.982 -25.304 1.00 94.69 81 ALA A CA 1
ATOM 608 C C . ALA A 1 81 ? 4.546 -9.008 -25.586 1.00 94.69 81 ALA A C 1
ATOM 610 O O . ALA A 1 81 ? 3.606 -8.923 -24.800 1.00 94.69 81 ALA A O 1
ATOM 611 N N . GLY A 1 82 ? 4.619 -8.283 -26.706 1.00 93.44 82 GLY A N 1
ATOM 612 C CA . GLY A 1 82 ? 3.622 -7.270 -27.072 1.00 93.44 82 GLY A CA 1
ATOM 613 C C . GLY A 1 82 ? 3.734 -5.946 -26.308 1.00 93.44 82 GLY A C 1
ATOM 614 O O . GLY A 1 82 ? 2.816 -5.136 -26.401 1.00 93.44 82 GLY A O 1
ATOM 615 N N . GLY A 1 83 ? 4.821 -5.723 -25.559 1.00 96.00 83 GLY A N 1
ATOM 616 C CA . GLY A 1 83 ? 5.071 -4.448 -24.886 1.00 96.00 83 GLY A CA 1
ATOM 617 C C . GLY A 1 83 ? 5.289 -3.274 -25.848 1.00 96.00 83 GLY A C 1
ATOM 618 O O . GLY A 1 83 ? 5.620 -3.453 -27.022 1.00 96.00 83 GLY A O 1
ATOM 619 N N . ASP A 1 84 ? 5.124 -2.063 -25.323 1.00 97.06 84 ASP A N 1
ATOM 620 C CA . ASP A 1 84 ? 5.275 -0.796 -26.035 1.00 97.06 84 ASP A CA 1
ATOM 621 C C . ASP A 1 84 ? 6.761 -0.432 -26.214 1.00 97.06 84 ASP A C 1
ATOM 623 O O . ASP A 1 84 ? 7.559 -0.531 -25.278 1.00 97.06 84 ASP A O 1
ATOM 627 N N . LEU A 1 85 ? 7.134 -0.003 -27.423 1.00 96.94 85 LEU A N 1
ATOM 628 C CA . LEU A 1 85 ? 8.466 0.529 -27.734 1.00 96.94 85 LEU A CA 1
ATOM 629 C C . LEU A 1 85 ? 8.625 1.994 -27.315 1.00 96.94 85 LEU A C 1
ATOM 631 O O . LEU A 1 85 ? 9.759 2.468 -27.211 1.00 96.94 85 LEU A O 1
ATOM 635 N N . ALA A 1 86 ? 7.521 2.704 -27.075 1.00 96.88 86 ALA A N 1
ATOM 636 C CA . ALA A 1 86 ? 7.509 4.114 -26.716 1.00 96.88 86 ALA A CA 1
ATOM 637 C C . ALA A 1 86 ? 8.413 4.941 -27.653 1.00 96.88 86 ALA A C 1
ATOM 639 O O . ALA A 1 86 ? 8.270 4.889 -28.876 1.00 96.88 86 ALA A O 1
ATOM 640 N N . ASN A 1 87 ? 9.364 5.692 -27.102 1.00 97.50 87 ASN A N 1
ATOM 641 C CA . ASN A 1 87 ? 10.228 6.617 -27.834 1.00 97.50 87 ASN A CA 1
ATOM 642 C C . ASN A 1 87 ? 11.224 5.947 -28.806 1.00 97.50 87 ASN A C 1
ATOM 644 O O . ASN A 1 87 ? 11.880 6.658 -29.560 1.00 97.50 87 ASN A O 1
ATOM 648 N N . LEU A 1 88 ? 11.347 4.614 -28.800 1.00 97.56 88 LEU A N 1
ATOM 649 C CA . LEU A 1 88 ? 12.158 3.862 -29.769 1.00 97.56 88 LEU A CA 1
ATOM 650 C C . LEU A 1 88 ? 11.336 3.313 -30.951 1.00 97.56 88 LEU A C 1
ATOM 652 O O . LEU A 1 88 ? 11.875 2.590 -31.788 1.00 97.56 88 LEU A O 1
ATOM 656 N N . SER A 1 89 ? 10.040 3.638 -31.032 1.00 96.50 89 SER A N 1
ATOM 657 C CA . SER A 1 89 ? 9.196 3.314 -32.189 1.00 96.50 89 SER A CA 1
ATOM 658 C C . SER A 1 89 ? 9.367 4.335 -33.317 1.00 96.50 89 SER A C 1
ATOM 660 O O . SER A 1 89 ? 9.401 5.542 -33.066 1.00 96.50 89 SER A O 1
ATOM 662 N N . GLU A 1 90 ? 9.395 3.865 -34.567 1.00 94.44 90 GLU A N 1
ATOM 663 C CA . GLU A 1 90 ? 9.376 4.722 -35.765 1.00 94.44 90 GLU A CA 1
ATOM 664 C C . GLU A 1 90 ? 8.125 5.617 -35.797 1.00 94.44 90 GLU A C 1
ATOM 666 O O . GLU A 1 90 ? 8.221 6.796 -36.136 1.00 94.44 90 GLU A O 1
ATOM 671 N N . ASP A 1 91 ? 6.977 5.102 -35.337 1.00 94.50 91 ASP A N 1
ATOM 672 C CA . ASP A 1 91 ? 5.719 5.860 -35.236 1.00 94.50 91 ASP A CA 1
ATOM 673 C C . ASP A 1 91 ? 5.827 7.050 -34.267 1.00 94.50 91 ASP A C 1
ATOM 675 O O . ASP A 1 91 ? 5.127 8.050 -34.418 1.00 94.50 91 ASP A O 1
ATOM 679 N N . ASN A 1 92 ? 6.743 6.964 -33.296 1.00 93.88 92 ASN A N 1
ATOM 680 C CA . ASN A 1 92 ? 7.051 8.025 -32.337 1.00 93.88 92 ASN A CA 1
ATOM 681 C C . ASN A 1 92 ? 8.284 8.851 -32.748 1.00 93.88 92 ASN A C 1
ATOM 683 O O . ASN A 1 92 ? 8.832 9.598 -31.937 1.00 93.88 92 ASN A O 1
ATOM 687 N N . GLY A 1 93 ? 8.717 8.738 -34.008 1.00 93.75 93 GLY A N 1
ATOM 688 C CA . GLY A 1 93 ? 9.786 9.548 -34.587 1.00 93.75 93 GLY A CA 1
ATOM 689 C C . GLY A 1 93 ? 11.200 9.016 -34.359 1.00 93.75 93 GLY A C 1
ATOM 690 O O . GLY A 1 93 ? 12.156 9.750 -34.617 1.00 93.75 93 GLY A O 1
ATOM 691 N N . PHE A 1 94 ? 11.369 7.770 -33.901 1.00 96.50 94 PHE A N 1
ATOM 692 C CA . PHE A 1 94 ? 12.694 7.153 -33.845 1.00 96.50 94 PHE A CA 1
ATOM 693 C C . PHE A 1 94 ? 13.266 6.980 -35.257 1.00 96.50 94 PHE A C 1
ATOM 695 O O . PHE A 1 94 ? 12.653 6.352 -36.120 1.00 96.50 94 PHE A O 1
ATOM 702 N N . ILE A 1 95 ? 14.468 7.510 -35.485 1.00 95.00 95 ILE A N 1
ATOM 703 C CA . ILE A 1 95 ? 15.184 7.376 -36.755 1.00 95.00 95 ILE A CA 1
ATOM 704 C C . ILE A 1 95 ? 16.319 6.374 -36.560 1.00 95.00 95 ILE A C 1
ATOM 706 O O . ILE A 1 95 ? 17.379 6.703 -36.031 1.00 95.00 95 ILE A O 1
ATOM 710 N N . GLY A 1 96 ? 16.094 5.145 -37.021 1.00 92.94 96 GLY A N 1
ATOM 711 C CA . GLY A 1 96 ? 17.077 4.065 -36.957 1.00 92.94 96 GLY A CA 1
ATOM 712 C C . GLY A 1 96 ? 18.191 4.146 -38.004 1.00 92.94 96 GLY A C 1
ATOM 713 O O . GLY A 1 96 ? 19.131 3.361 -37.956 1.00 92.94 96 GLY A O 1
ATOM 714 N N . SER A 1 97 ? 18.118 5.067 -38.965 1.00 92.94 97 SER A N 1
ATOM 715 C CA . SER A 1 97 ? 19.109 5.194 -40.039 1.00 92.94 97 SER A CA 1
ATOM 716 C C . SER A 1 97 ? 20.202 6.206 -39.695 1.00 92.94 97 SER A C 1
ATOM 718 O O . SER A 1 97 ? 19.912 7.363 -39.391 1.00 92.94 97 SER A O 1
ATOM 720 N N . SER A 1 98 ? 21.463 5.810 -39.832 1.00 92.12 98 SER A N 1
ATOM 721 C CA . SER A 1 98 ? 22.625 6.691 -39.708 1.00 92.12 98 SER A CA 1
ATOM 722 C C . SER A 1 98 ? 23.755 6.250 -40.643 1.00 92.12 98 SER A C 1
ATOM 724 O O . SER A 1 98 ? 23.618 5.290 -41.405 1.00 92.12 98 SER A O 1
ATOM 726 N N . THR A 1 99 ? 24.881 6.964 -40.614 1.00 91.06 99 THR A N 1
ATOM 727 C CA . THR A 1 99 ? 26.064 6.612 -41.402 1.00 91.06 99 THR A CA 1
ATOM 728 C C . THR A 1 99 ? 27.331 6.575 -40.554 1.00 91.06 99 THR A C 1
ATOM 730 O O . THR A 1 99 ? 27.474 7.309 -39.574 1.00 91.06 99 THR A O 1
ATOM 733 N N . PHE A 1 100 ? 28.268 5.719 -40.944 1.00 90.44 100 PHE A N 1
ATOM 734 C CA . PHE A 1 100 ? 29.635 5.701 -40.449 1.00 90.44 100 PHE A CA 1
ATOM 735 C C . PHE A 1 100 ? 30.493 6.697 -41.221 1.00 90.44 100 PHE A C 1
ATOM 737 O O . PHE A 1 100 ? 30.534 6.673 -42.455 1.00 90.44 100 PHE A O 1
ATOM 744 N N . THR A 1 101 ? 31.260 7.487 -40.483 1.00 89.19 101 THR A N 1
ATOM 745 C CA . THR A 1 101 ? 32.480 8.117 -40.985 1.00 89.19 101 THR A CA 1
ATOM 746 C C . THR A 1 101 ? 33.614 7.093 -41.053 1.00 89.19 101 THR A C 1
ATOM 748 O O . THR A 1 101 ? 33.590 6.047 -40.402 1.00 89.19 101 THR A O 1
ATOM 751 N N . LYS A 1 102 ? 34.678 7.421 -41.793 1.00 85.56 102 LYS A N 1
ATOM 752 C CA . LYS A 1 102 ? 35.887 6.585 -41.875 1.00 85.56 102 LYS A CA 1
ATOM 753 C C . LYS A 1 102 ? 36.502 6.280 -40.498 1.00 85.56 102 LYS A C 1
ATOM 755 O O . LYS A 1 102 ? 36.973 5.165 -40.270 1.00 85.56 102 LYS A O 1
ATOM 760 N N . ALA A 1 103 ? 36.521 7.275 -39.608 1.00 88.44 103 ALA A N 1
ATOM 761 C CA . ALA A 1 103 ? 37.071 7.137 -38.262 1.00 88.44 103 ALA A CA 1
ATOM 762 C C . ALA A 1 103 ? 36.224 6.165 -37.432 1.00 88.44 103 ALA A C 1
ATOM 764 O O . ALA A 1 103 ? 36.755 5.169 -36.952 1.00 88.44 103 ALA A O 1
ATOM 765 N N . GLU A 1 104 ? 34.907 6.380 -37.383 1.00 91.56 104 GLU A N 1
ATOM 766 C CA . GLU A 1 104 ? 33.965 5.509 -36.669 1.00 91.56 104 GLU A CA 1
ATOM 767 C C . GLU A 1 104 ? 33.963 4.077 -37.217 1.00 91.56 104 GLU A C 1
ATOM 769 O O . GLU A 1 104 ? 33.912 3.118 -36.458 1.00 91.56 104 GLU A O 1
ATOM 774 N N . ALA A 1 105 ? 34.073 3.893 -38.533 1.00 88.06 105 ALA A N 1
ATOM 775 C CA . ALA A 1 105 ? 34.176 2.558 -39.119 1.00 88.06 105 ALA A CA 1
ATOM 776 C C . ALA A 1 105 ? 35.459 1.816 -38.696 1.00 88.06 105 ALA A C 1
ATOM 778 O O . ALA A 1 105 ? 35.473 0.586 -38.707 1.00 88.06 105 ALA A O 1
ATOM 779 N N . SER A 1 106 ? 36.517 2.548 -38.325 1.00 87.00 106 SER A N 1
ATOM 780 C CA . SER A 1 106 ? 37.805 1.990 -37.888 1.00 87.00 106 SER A CA 1
ATOM 781 C C . SER A 1 106 ? 37.892 1.792 -36.369 1.00 87.00 106 SER A C 1
ATOM 783 O O . SER A 1 106 ? 38.565 0.868 -35.921 1.00 87.00 106 SER A O 1
ATOM 785 N N . SER A 1 107 ? 37.243 2.649 -35.573 1.00 88.94 107 SER A N 1
ATOM 786 C CA . SER A 1 107 ? 37.273 2.602 -34.101 1.00 88.94 107 SER A CA 1
ATOM 787 C C . SER A 1 107 ? 36.028 1.974 -33.464 1.00 88.94 107 SER A C 1
ATOM 789 O O . SER A 1 107 ? 36.067 1.610 -32.293 1.00 88.94 107 SER A O 1
ATOM 791 N N . GLY A 1 108 ? 34.943 1.825 -34.223 1.00 92.56 108 GLY A N 1
ATOM 792 C CA . GLY A 1 108 ? 33.592 1.601 -33.711 1.00 92.56 108 GLY A CA 1
ATOM 793 C C . GLY A 1 108 ? 32.803 2.913 -33.667 1.00 92.56 108 GLY A C 1
ATOM 794 O O . GLY A 1 108 ? 33.352 3.961 -33.319 1.00 92.56 108 GLY A O 1
ATOM 795 N N . LYS A 1 109 ? 31.524 2.854 -34.057 1.00 94.94 109 LYS A N 1
ATOM 796 C CA . LYS A 1 109 ? 30.574 3.969 -33.938 1.00 94.94 109 LYS A CA 1
ATOM 797 C C . LYS A 1 109 ? 29.788 3.815 -32.649 1.00 94.94 109 LYS A C 1
ATOM 799 O O . LYS A 1 109 ? 29.162 2.778 -32.461 1.00 94.94 109 LYS A O 1
ATOM 804 N N . GLU A 1 110 ? 29.784 4.836 -31.810 1.00 95.88 110 GLU A N 1
ATOM 805 C CA . GLU A 1 110 ? 28.955 4.851 -30.607 1.00 95.88 110 GLU A CA 1
ATOM 806 C C . GLU A 1 110 ? 27.545 5.350 -30.943 1.00 95.88 110 GLU A C 1
ATOM 808 O O . GLU A 1 110 ? 27.363 6.280 -31.733 1.00 95.88 110 GLU A O 1
ATOM 813 N N . GLY A 1 111 ? 26.543 4.692 -30.370 1.00 95.38 111 GLY A N 1
ATOM 814 C CA . GLY A 1 111 ? 25.164 5.152 -30.343 1.00 95.38 111 GLY A CA 1
ATOM 815 C C . GLY A 1 111 ? 24.654 5.146 -28.912 1.00 95.38 111 GLY A C 1
ATOM 816 O O . GLY A 1 111 ? 24.809 4.148 -28.210 1.00 95.38 111 GLY A O 1
ATOM 817 N N . GLU A 1 112 ? 24.042 6.251 -28.511 1.00 96.88 112 GLU A N 1
ATOM 818 C CA . GLU A 1 112 ? 23.401 6.420 -27.213 1.00 96.88 112 GLU A CA 1
ATOM 819 C C . GLU A 1 112 ? 21.885 6.306 -27.388 1.00 96.88 112 GLU A C 1
ATOM 821 O O . GLU A 1 112 ? 21.307 6.874 -28.322 1.00 96.88 112 GLU A O 1
ATOM 826 N N . TYR A 1 113 ? 21.236 5.559 -26.499 1.00 97.88 113 TYR A N 1
ATOM 827 C CA . TYR A 1 113 ? 19.794 5.354 -26.530 1.00 97.88 113 TYR A CA 1
ATOM 828 C C . TYR A 1 113 ? 19.202 5.441 -25.132 1.00 97.88 113 TYR A C 1
ATOM 830 O O . TYR A 1 113 ? 19.803 5.016 -24.150 1.00 97.88 113 TYR A O 1
ATOM 838 N N . VAL A 1 114 ? 17.963 5.918 -25.073 1.00 98.00 114 VAL A N 1
ATOM 839 C CA . VAL A 1 114 ? 17.118 5.915 -23.878 1.00 98.00 114 VAL A CA 1
ATOM 840 C C . VAL A 1 114 ? 15.843 5.171 -24.233 1.00 98.00 114 VAL A C 1
ATOM 842 O O . VAL A 1 114 ? 15.300 5.370 -25.319 1.00 98.00 114 VAL A O 1
ATOM 845 N N . TRP A 1 115 ? 15.339 4.333 -23.333 1.00 98.38 115 TRP A N 1
ATOM 846 C CA . TRP A 1 115 ? 14.032 3.703 -23.496 1.00 98.38 115 TRP A CA 1
ATOM 847 C C . TRP A 1 115 ? 13.131 4.053 -22.320 1.00 98.38 115 TRP A C 1
ATOM 849 O O . TRP A 1 115 ? 13.487 3.802 -21.172 1.00 98.38 115 TRP A O 1
ATOM 859 N N . ASN A 1 116 ? 11.973 4.645 -22.605 1.00 98.19 116 ASN A N 1
ATOM 860 C CA . ASN A 1 116 ? 11.056 5.148 -21.581 1.00 98.19 116 ASN A CA 1
ATOM 861 C C . ASN A 1 116 ? 10.206 4.058 -20.919 1.00 98.19 116 ASN A C 1
ATOM 863 O O . ASN A 1 116 ? 9.511 4.356 -19.952 1.00 98.19 116 ASN A O 1
ATOM 867 N N . GLU A 1 117 ? 10.274 2.830 -21.427 1.00 98.19 117 GLU A N 1
ATOM 868 C CA . GLU A 1 117 ? 9.541 1.666 -20.937 1.00 98.19 117 GLU A CA 1
ATOM 869 C C . GLU A 1 117 ? 10.472 0.634 -20.292 1.00 98.19 117 GLU A C 1
ATOM 871 O O . GLU A 1 117 ? 11.697 0.755 -20.310 1.00 98.19 117 GLU A O 1
ATOM 876 N N . VAL A 1 118 ? 9.869 -0.386 -19.682 1.00 97.94 118 VAL A N 1
ATOM 877 C CA . VAL A 1 118 ? 10.577 -1.459 -18.974 1.00 97.94 118 VAL A CA 1
ATOM 878 C C . VAL A 1 118 ? 10.483 -2.790 -19.705 1.00 97.94 118 VAL A C 1
ATOM 880 O O . VAL A 1 118 ? 9.557 -3.036 -20.480 1.00 97.94 118 VAL A O 1
ATOM 883 N N . GLY A 1 119 ? 11.416 -3.688 -19.396 1.00 97.81 119 GLY A N 1
ATOM 884 C CA . GLY A 1 119 ? 11.494 -5.019 -19.979 1.00 97.81 119 GLY A CA 1
ATOM 885 C C . GLY A 1 119 ? 12.827 -5.241 -20.674 1.00 97.81 119 GLY A C 1
ATOM 886 O O . GLY A 1 119 ? 13.848 -4.744 -20.216 1.00 97.81 119 GLY A O 1
ATOM 887 N N . SER A 1 120 ? 12.844 -5.971 -21.779 1.00 98.19 120 SER A N 1
ATOM 888 C CA . SER A 1 120 ? 14.059 -6.182 -22.565 1.00 98.19 120 SER A CA 1
ATOM 889 C C . SER A 1 120 ? 13.777 -5.949 -24.035 1.00 98.19 120 SER A C 1
ATOM 891 O O . SER A 1 120 ? 12.738 -6.360 -24.551 1.00 98.19 120 SER A O 1
ATOM 893 N N . LEU A 1 121 ? 14.728 -5.324 -24.712 1.00 98.44 121 LEU A N 1
ATOM 894 C CA . LEU A 1 121 ? 14.686 -5.009 -26.130 1.00 98.44 121 LEU A CA 1
ATOM 895 C C . LEU A 1 121 ? 15.467 -6.048 -26.931 1.00 98.44 121 LEU A C 1
ATOM 897 O O . LEU A 1 121 ? 16.401 -6.664 -26.424 1.00 98.44 121 LEU A O 1
ATOM 901 N N . SER A 1 122 ? 15.120 -6.213 -28.200 1.00 97.88 122 SER A N 1
ATOM 902 C CA . SER A 1 122 ? 15.992 -6.775 -29.224 1.00 97.88 122 SER A CA 1
ATOM 903 C C . SER A 1 122 ? 16.457 -5.617 -30.095 1.00 97.88 122 SER A C 1
ATOM 905 O O . SER A 1 122 ? 15.644 -5.010 -30.794 1.00 97.88 122 SER A O 1
ATOM 907 N N . LEU A 1 123 ? 17.752 -5.314 -30.056 1.00 98.31 123 LEU A N 1
ATOM 908 C CA . LEU A 1 123 ? 18.397 -4.394 -30.987 1.00 98.31 123 LEU A CA 1
ATOM 909 C C . LEU A 1 123 ? 18.892 -5.200 -32.180 1.00 98.31 123 LEU A C 1
ATOM 911 O O . LEU A 1 123 ? 19.658 -6.140 -31.996 1.00 98.31 123 LEU A O 1
ATOM 915 N N . THR A 1 124 ? 18.459 -4.829 -33.380 1.00 98.00 124 THR A N 1
ATOM 916 C CA . THR A 1 124 ? 18.895 -5.436 -34.640 1.00 98.00 124 THR A CA 1
ATOM 917 C C . THR A 1 124 ? 19.604 -4.396 -35.491 1.00 98.00 124 THR A C 1
ATOM 919 O O . THR A 1 124 ? 19.086 -3.294 -35.659 1.00 98.00 124 THR A O 1
ATOM 922 N N . THR A 1 125 ? 20.761 -4.735 -36.048 1.00 96.94 125 THR A N 1
ATOM 923 C CA . THR A 1 125 ? 21.465 -3.911 -37.035 1.00 96.94 125 THR A CA 1
ATOM 924 C C . THR A 1 125 ? 21.308 -4.505 -38.425 1.00 96.94 125 THR A C 1
ATOM 926 O O . THR A 1 125 ? 21.323 -5.723 -38.616 1.00 96.94 125 THR A O 1
ATOM 929 N N . ASN A 1 126 ? 21.215 -3.643 -39.427 1.00 92.44 126 ASN A N 1
ATOM 930 C CA . ASN A 1 126 ? 21.298 -4.022 -40.826 1.00 92.44 126 ASN A CA 1
ATOM 931 C C . ASN A 1 126 ? 21.995 -2.892 -41.620 1.00 92.44 126 ASN A C 1
ATOM 933 O O . ASN A 1 126 ? 22.309 -1.835 -41.070 1.00 92.44 126 ASN A O 1
ATOM 937 N N . ALA A 1 127 ? 22.263 -3.121 -42.906 1.00 89.69 127 ALA A N 1
ATOM 938 C CA . ALA A 1 127 ? 22.455 -2.026 -43.853 1.00 89.69 127 ALA A CA 1
ATOM 939 C C . ALA A 1 127 ? 22.209 -2.489 -45.288 1.00 89.69 127 ALA A C 1
ATOM 941 O O . ALA A 1 127 ? 22.364 -3.674 -45.609 1.00 89.69 127 ALA A O 1
ATOM 942 N N . THR A 1 128 ? 21.916 -1.525 -46.160 1.00 84.81 128 THR A N 1
ATOM 943 C CA . THR A 1 128 ? 21.703 -1.750 -47.590 1.00 84.81 128 THR A CA 1
ATOM 944 C C . THR A 1 128 ? 22.660 -0.902 -48.426 1.00 84.81 128 THR A C 1
ATOM 946 O O . THR A 1 128 ? 22.745 0.312 -48.255 1.00 84.81 128 THR A O 1
ATOM 949 N N . TYR A 1 129 ? 23.375 -1.538 -49.354 1.00 74.88 129 TYR A N 1
ATOM 950 C CA . TYR A 1 129 ? 24.334 -0.899 -50.257 1.00 74.88 129 TYR A CA 1
ATOM 951 C C . TYR A 1 129 ? 23.801 -0.765 -51.684 1.00 74.88 129 TYR A C 1
ATOM 953 O O . TYR A 1 129 ? 22.992 -1.577 -52.127 1.00 74.88 129 TYR A O 1
ATOM 961 N N . LEU A 1 130 ? 24.324 0.238 -52.406 1.00 69.94 130 LEU A N 1
ATOM 962 C CA . LEU A 1 130 ? 24.154 0.423 -53.855 1.00 69.94 130 LEU A CA 1
ATOM 963 C C . LEU A 1 130 ? 22.686 0.352 -54.308 1.00 69.94 130 LEU A C 1
ATOM 965 O O . LEU A 1 130 ? 22.332 -0.473 -55.138 1.00 69.94 130 LEU A O 1
ATOM 969 N N . ALA A 1 131 ? 21.839 1.225 -53.751 1.00 63.38 131 ALA A N 1
ATOM 970 C CA . ALA A 1 131 ? 20.436 1.364 -54.154 1.00 63.38 131 ALA A CA 1
ATOM 971 C C . ALA A 1 131 ? 19.644 0.036 -54.161 1.00 63.38 131 ALA A C 1
ATOM 973 O O . ALA A 1 131 ? 18.909 -0.236 -55.104 1.00 63.38 131 ALA A O 1
ATOM 974 N N . SER A 1 132 ? 19.771 -0.735 -53.070 1.00 65.19 132 SER A N 1
ATOM 975 C CA . SER A 1 132 ? 18.960 -1.924 -52.726 1.00 65.19 132 SER A CA 1
ATOM 976 C C . SER A 1 132 ? 19.491 -3.299 -53.136 1.00 65.19 132 SER A C 1
ATOM 978 O O . SER A 1 132 ? 18.932 -4.296 -52.683 1.00 65.19 132 SER A O 1
ATOM 980 N N . ASP A 1 133 ? 20.585 -3.389 -53.892 1.00 68.94 133 ASP A N 1
ATOM 981 C CA . ASP A 1 133 ? 21.041 -4.679 -54.439 1.00 68.94 133 ASP A CA 1
ATOM 982 C C . ASP A 1 133 ? 21.851 -5.540 -53.452 1.00 68.94 133 ASP A C 1
ATOM 984 O O . ASP A 1 133 ? 22.019 -6.743 -53.659 1.00 68.94 133 ASP A O 1
ATOM 988 N N . PHE A 1 134 ? 22.346 -4.952 -52.356 1.00 75.75 134 PHE A N 1
ATOM 989 C CA . PHE A 1 134 ? 23.203 -5.649 -51.393 1.00 75.75 134 PHE A CA 1
ATOM 990 C C . PHE A 1 134 ? 22.769 -5.382 -49.951 1.00 75.75 134 PHE A C 1
ATOM 992 O O . PHE A 1 134 ? 23.212 -4.418 -49.320 1.00 75.75 134 PHE A O 1
ATOM 999 N N . LYS A 1 135 ? 21.919 -6.265 -49.417 1.00 85.00 135 LYS A N 1
ATOM 1000 C CA . LYS A 1 135 ? 21.537 -6.279 -48.000 1.00 85.00 135 LYS A CA 1
ATOM 1001 C C . LYS A 1 135 ? 22.579 -7.049 -47.185 1.00 85.00 135 LYS A C 1
ATOM 1003 O O . LYS A 1 135 ? 22.937 -8.173 -47.534 1.00 85.00 135 LYS A O 1
ATOM 1008 N N . LEU A 1 136 ? 23.069 -6.451 -46.102 1.00 87.56 136 LEU A N 1
ATOM 1009 C CA . LEU A 1 136 ? 23.940 -7.145 -45.155 1.00 87.56 136 LEU A CA 1
ATOM 1010 C C . LEU A 1 136 ? 23.151 -8.118 -44.274 1.00 87.56 136 LEU A C 1
ATOM 1012 O O . LEU A 1 136 ? 22.012 -7.841 -43.905 1.00 87.56 136 LEU A O 1
ATOM 1016 N N . ASP A 1 137 ? 23.810 -9.202 -43.853 1.00 90.12 137 ASP A N 1
ATOM 1017 C CA . ASP A 1 137 ? 23.296 -10.052 -42.777 1.00 90.12 137 ASP A CA 1
ATOM 1018 C C . ASP A 1 137 ? 23.071 -9.233 -41.505 1.00 90.12 137 ASP A C 1
ATOM 1020 O O . ASP A 1 137 ? 23.946 -8.455 -41.100 1.00 90.12 137 ASP A O 1
ATOM 1024 N N . GLU A 1 138 ? 21.939 -9.480 -40.856 1.00 93.88 138 GLU A N 1
ATOM 1025 C CA . GLU A 1 138 ? 21.529 -8.804 -39.627 1.00 93.88 138 GLU A CA 1
ATOM 1026 C C . GLU A 1 138 ? 22.310 -9.333 -38.418 1.00 93.88 138 GLU A C 1
ATOM 1028 O O . GLU A 1 138 ? 22.601 -10.533 -38.323 1.00 93.88 138 GLU A O 1
ATOM 1033 N N . ASP A 1 139 ? 22.664 -8.450 -37.488 1.00 95.44 139 ASP A N 1
ATOM 1034 C CA . ASP A 1 139 ? 23.073 -8.833 -36.133 1.00 95.44 139 ASP A CA 1
ATOM 1035 C C . ASP A 1 139 ? 21.960 -8.473 -35.159 1.00 95.44 139 ASP A C 1
ATOM 1037 O O . ASP A 1 139 ? 21.306 -7.451 -35.344 1.00 95.44 139 ASP A O 1
ATOM 1041 N N . SER A 1 140 ? 21.735 -9.290 -34.132 1.00 96.56 140 SER A N 1
ATOM 1042 C CA . SER A 1 140 ? 20.709 -9.000 -33.131 1.00 96.56 140 SER A CA 1
ATOM 1043 C C . SER A 1 140 ? 21.178 -9.357 -31.732 1.00 96.56 140 SER A C 1
ATOM 1045 O O . SER A 1 140 ? 21.791 -10.405 -31.518 1.00 96.56 140 SER A O 1
ATOM 1047 N N . ARG A 1 141 ? 20.885 -8.479 -30.770 1.00 96.75 141 ARG A N 1
ATOM 1048 C CA . ARG A 1 141 ? 21.212 -8.668 -29.356 1.00 96.75 141 ARG A CA 1
ATOM 1049 C C . ARG A 1 141 ? 20.059 -8.256 -28.458 1.00 96.75 141 ARG A C 1
ATOM 1051 O O . ARG A 1 141 ? 19.404 -7.242 -28.687 1.00 96.75 141 ARG A O 1
ATOM 1058 N N . VAL A 1 142 ? 19.862 -9.033 -27.396 1.00 97.94 142 VAL A N 1
ATOM 1059 C CA . VAL A 1 142 ? 18.935 -8.684 -26.317 1.00 97.94 142 VAL A CA 1
ATOM 1060 C C . VAL A 1 142 ? 19.595 -7.651 -25.410 1.00 97.94 142 VAL A C 1
ATOM 1062 O O . VAL A 1 142 ? 20.728 -7.857 -24.980 1.00 97.94 142 VAL A O 1
ATOM 1065 N N . ILE A 1 143 ? 18.891 -6.562 -25.110 1.00 98.06 143 ILE A N 1
ATOM 1066 C CA . ILE A 1 143 ? 19.318 -5.504 -24.189 1.00 98.06 143 ILE A CA 1
ATOM 1067 C C . ILE A 1 143 ? 18.318 -5.422 -23.045 1.00 98.06 143 ILE A C 1
ATOM 1069 O O . ILE A 1 143 ? 17.126 -5.240 -23.283 1.00 98.06 143 ILE A O 1
ATOM 1073 N N . GLY A 1 144 ? 18.791 -5.547 -21.810 1.00 95.94 144 GLY A N 1
ATOM 1074 C CA . GLY A 1 144 ? 17.938 -5.494 -20.629 1.00 95.94 144 GLY A CA 1
ATOM 1075 C C . GLY A 1 144 ? 18.338 -6.525 -19.577 1.00 95.94 144 GLY A C 1
ATOM 1076 O O . GLY A 1 144 ? 19.330 -7.230 -19.746 1.00 95.94 144 GLY A O 1
ATOM 1077 N N . ARG A 1 145 ? 17.587 -6.634 -18.481 1.00 94.94 145 ARG A N 1
ATOM 1078 C CA . ARG A 1 145 ? 16.246 -6.055 -18.278 1.00 94.94 145 ARG A CA 1
ATOM 1079 C C . ARG A 1 145 ? 16.246 -4.618 -17.730 1.00 94.94 145 ARG A C 1
ATOM 1081 O O . ARG A 1 145 ? 16.778 -4.369 -16.656 1.00 94.94 145 ARG A O 1
ATOM 1088 N N . PHE A 1 146 ? 15.566 -3.702 -18.413 1.00 97.69 146 PHE A N 1
ATOM 1089 C CA . PHE A 1 146 ? 15.173 -2.387 -17.900 1.00 97.69 146 PHE A CA 1
ATOM 1090 C C . PHE A 1 146 ? 14.065 -2.515 -16.849 1.00 97.69 146 PHE A C 1
ATOM 1092 O O . PHE A 1 146 ? 13.084 -3.230 -17.074 1.00 97.69 146 PHE A O 1
ATOM 1099 N N . TYR A 1 147 ? 14.190 -1.818 -15.721 1.00 96.50 147 TYR A N 1
ATOM 1100 C CA . TYR A 1 147 ? 13.258 -1.909 -14.586 1.00 96.50 147 TYR A CA 1
ATOM 1101 C C . TYR A 1 147 ? 12.662 -0.539 -14.195 1.00 96.50 147 TYR A C 1
ATOM 1103 O O . TYR A 1 147 ? 13.190 0.500 -14.606 1.00 96.50 147 TYR A O 1
ATOM 1111 N N . PRO A 1 148 ? 11.531 -0.486 -13.462 1.00 96.44 148 PRO A N 1
ATOM 1112 C CA . PRO A 1 148 ? 10.989 0.779 -12.957 1.00 96.44 148 PRO A CA 1
ATOM 1113 C C . PRO A 1 148 ? 12.005 1.465 -12.042 1.00 96.44 148 PRO A C 1
ATOM 1115 O O . PRO A 1 148 ? 12.681 0.781 -11.287 1.00 96.44 148 PRO A O 1
ATOM 1118 N N . LYS A 1 149 ? 12.122 2.793 -12.058 1.00 95.31 149 LYS A N 1
ATOM 1119 C CA . LYS A 1 149 ? 12.974 3.489 -11.077 1.00 95.31 149 LYS A CA 1
ATOM 1120 C C . LYS A 1 149 ? 12.211 3.792 -9.796 1.00 95.31 149 LYS A C 1
ATOM 1122 O O . LYS A 1 149 ? 12.798 3.727 -8.715 1.00 95.31 149 LYS A O 1
ATOM 1127 N N . TYR A 1 150 ? 10.928 4.125 -9.931 1.00 94.69 150 TYR A N 1
ATOM 1128 C CA . TYR A 1 150 ? 10.108 4.550 -8.812 1.00 94.69 150 TYR A CA 1
ATOM 1129 C C . TYR A 1 150 ? 8.793 3.787 -8.704 1.00 94.69 150 TYR A C 1
ATOM 1131 O O . TYR A 1 150 ? 8.219 3.362 -9.707 1.00 94.69 150 TYR A O 1
ATOM 1139 N N . PHE A 1 151 ? 8.297 3.708 -7.474 1.00 94.44 151 PHE A N 1
ATOM 1140 C CA . PHE A 1 151 ? 6.914 3.378 -7.161 1.00 94.44 151 PHE A CA 1
ATOM 1141 C C . PHE A 1 151 ? 6.242 4.521 -6.396 1.00 94.44 151 PHE A C 1
ATOM 1143 O O . PHE A 1 151 ? 6.885 5.231 -5.617 1.00 94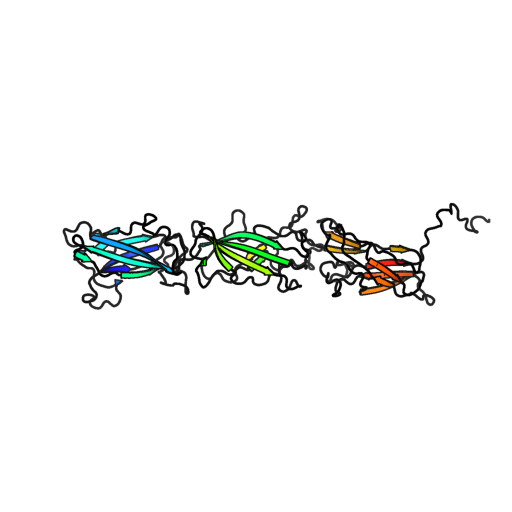.44 151 PHE A O 1
ATOM 1150 N N . GLN A 1 152 ? 4.942 4.701 -6.612 1.00 92.88 152 GLN A N 1
ATOM 1151 C CA . GLN A 1 152 ? 4.144 5.727 -5.943 1.00 92.88 152 GLN A CA 1
ATOM 1152 C C . GLN A 1 152 ? 2.800 5.155 -5.496 1.00 92.88 152 GLN A C 1
ATOM 1154 O O . GLN A 1 152 ? 2.096 4.548 -6.296 1.00 92.88 152 GLN A O 1
ATOM 1159 N N . VAL A 1 153 ? 2.406 5.407 -4.245 1.00 93.81 153 VAL A N 1
ATOM 1160 C CA . VAL A 1 153 ? 1.030 5.144 -3.804 1.00 93.81 153 VAL A CA 1
ATOM 1161 C C . VAL A 1 153 ? 0.109 6.202 -4.406 1.00 93.81 153 VAL A C 1
ATOM 1163 O O . VAL A 1 153 ? 0.327 7.400 -4.211 1.00 93.81 153 VAL A O 1
ATOM 1166 N N . ILE A 1 154 ? -0.922 5.765 -5.124 1.00 93.50 154 ILE A N 1
ATOM 1167 C CA . ILE A 1 154 ? -1.882 6.659 -5.793 1.00 93.50 154 ILE A CA 1
ATOM 1168 C C . ILE A 1 154 ? -3.269 6.632 -5.145 1.00 93.50 154 ILE A C 1
ATOM 1170 O O . ILE A 1 154 ? -4.006 7.612 -5.239 1.00 93.50 154 ILE A O 1
ATOM 1174 N N . ALA A 1 155 ? -3.607 5.546 -4.448 1.00 93.88 155 ALA A N 1
ATOM 1175 C CA . ALA A 1 155 ? -4.862 5.385 -3.728 1.00 93.88 155 ALA A CA 1
ATOM 1176 C C . ALA A 1 155 ? -4.665 4.492 -2.496 1.00 93.88 155 ALA A C 1
ATOM 1178 O O . ALA A 1 155 ? -3.767 3.652 -2.460 1.00 93.88 155 ALA A O 1
ATOM 1179 N N . SER A 1 156 ? -5.489 4.705 -1.472 1.00 94.50 156 SER A N 1
ATOM 1180 C CA . SER A 1 156 ? -5.553 3.860 -0.280 1.00 94.50 156 SER A CA 1
ATOM 1181 C C . SER A 1 156 ? -6.912 4.017 0.384 1.00 94.50 156 SER A C 1
ATOM 1183 O O . SER A 1 156 ? -7.345 5.159 0.592 1.00 94.50 156 SER A O 1
ATOM 1185 N N . ASP A 1 157 ? -7.529 2.912 0.780 1.00 94.94 157 ASP A N 1
ATOM 1186 C CA . ASP A 1 157 ? -8.783 2.903 1.516 1.00 94.94 157 ASP A CA 1
ATOM 1187 C C . ASP A 1 157 ? -8.726 2.016 2.762 1.00 94.94 157 ASP A C 1
ATOM 1189 O O . ASP A 1 157 ? -7.998 1.023 2.837 1.00 94.94 157 ASP A O 1
ATOM 1193 N N . TRP A 1 158 ? -9.502 2.428 3.759 1.00 94.94 158 TRP A N 1
ATOM 1194 C CA . TRP A 1 158 ? -9.587 1.790 5.065 1.00 94.94 158 TRP A CA 1
ATOM 1195 C C . TRP A 1 158 ? -11.035 1.392 5.308 1.00 94.94 158 TRP A C 1
ATOM 1197 O O . TRP A 1 158 ? -11.875 2.248 5.596 1.00 94.94 158 TRP A O 1
ATOM 1207 N N . ASN A 1 159 ? -11.316 0.095 5.226 1.00 95.38 159 ASN A N 1
ATOM 1208 C CA . ASN A 1 159 ? -12.614 -0.445 5.597 1.00 95.38 159 ASN A CA 1
ATOM 1209 C C . ASN A 1 159 ? -12.641 -0.656 7.109 1.00 95.38 159 ASN A C 1
ATOM 1211 O O . ASN A 1 159 ? -11.980 -1.542 7.655 1.00 95.38 159 ASN A O 1
ATOM 1215 N N . TYR A 1 160 ? -13.380 0.209 7.795 1.00 94.75 160 TYR A N 1
ATOM 1216 C CA . TYR A 1 160 ? -13.492 0.182 9.246 1.00 94.75 160 TYR A CA 1
ATOM 1217 C C . TYR A 1 160 ? -14.500 -0.871 9.722 1.00 94.75 160 TYR A C 1
ATOM 1219 O O . TYR A 1 160 ? -15.506 -1.092 9.044 1.00 94.75 160 TYR A O 1
ATOM 1227 N N . PRO A 1 161 ? -14.288 -1.436 10.923 1.00 92.81 161 PRO A N 1
ATOM 1228 C CA . PRO A 1 161 ? -15.185 -2.417 11.525 1.00 92.81 161 PRO A CA 1
ATOM 1229 C C . PRO A 1 161 ? -16.637 -1.959 11.563 1.00 92.81 161 PRO A C 1
ATOM 1231 O O . PRO A 1 161 ? -16.934 -0.861 12.038 1.00 92.81 161 PRO A O 1
ATOM 1234 N N . GLY A 1 162 ? -17.553 -2.808 11.094 1.00 86.62 162 GLY A N 1
ATOM 1235 C CA . GLY A 1 162 ? -18.993 -2.556 11.212 1.00 86.62 162 GLY A CA 1
ATOM 1236 C C . GLY A 1 162 ? -19.452 -1.315 10.443 1.00 86.62 162 GLY A C 1
ATOM 1237 O O . GLY A 1 162 ? -20.371 -0.625 10.878 1.00 86.62 162 GLY A O 1
ATOM 1238 N N . SER A 1 163 ? -18.791 -0.997 9.321 1.00 84.31 163 SER A N 1
ATOM 1239 C CA . SER A 1 163 ? -19.087 0.187 8.494 1.00 84.31 163 SER A CA 1
ATOM 1240 C C . SER A 1 163 ? -18.988 1.524 9.249 1.00 84.31 163 SER A C 1
ATOM 1242 O O . SER A 1 163 ? -19.662 2.498 8.906 1.00 84.31 163 SER A O 1
ATOM 1244 N N . GLN A 1 164 ? -18.160 1.579 10.297 1.00 90.94 164 GLN A N 1
ATOM 1245 C CA . GLN A 1 164 ? -17.852 2.811 11.022 1.00 90.94 164 GLN A CA 1
ATOM 1246 C C . GLN A 1 164 ? -16.894 3.715 10.213 1.00 90.94 164 GLN A C 1
ATOM 1248 O O . GLN A 1 164 ? -16.595 3.470 9.047 1.00 90.94 164 GLN A O 1
ATOM 1253 N N . SER A 1 165 ? -16.405 4.797 10.826 1.00 92.38 165 SER A N 1
ATOM 1254 C CA . SER A 1 165 ? -15.432 5.722 10.219 1.00 92.38 165 SER A CA 1
ATOM 1255 C C . SER A 1 165 ? -14.116 5.824 11.000 1.00 92.38 165 SER A C 1
ATOM 1257 O O . SER A 1 165 ? -13.369 6.786 10.821 1.00 92.38 165 SER A O 1
ATOM 1259 N N . PHE A 1 166 ? -13.898 4.920 11.952 1.00 93.69 166 PHE A N 1
ATOM 1260 C CA . PHE A 1 166 ? -12.744 4.873 12.845 1.00 93.69 166 PHE A CA 1
ATOM 1261 C C . PHE A 1 166 ? -12.541 3.427 13.319 1.00 93.69 166 PHE A C 1
ATOM 1263 O O . PHE A 1 166 ? -13.450 2.605 13.202 1.00 93.69 166 PHE A O 1
ATOM 1270 N N . ALA A 1 167 ? -11.364 3.120 13.859 1.00 94.50 167 ALA A N 1
ATOM 1271 C CA . ALA A 1 167 ? -11.099 1.856 14.546 1.00 94.50 167 ALA A CA 1
ATOM 1272 C C . ALA A 1 167 ? -10.544 2.124 15.946 1.00 94.50 167 ALA A C 1
ATOM 1274 O O . ALA A 1 167 ? -9.815 3.099 16.170 1.00 94.50 167 ALA A O 1
ATOM 1275 N N . TYR A 1 168 ? -10.879 1.258 16.899 1.00 95.00 168 TYR A N 1
ATOM 1276 C CA . TYR A 1 168 ? -10.201 1.250 18.188 1.00 95.00 168 TYR A CA 1
ATOM 1277 C C . TYR A 1 168 ? -8.827 0.574 18.077 1.00 95.00 168 TYR A C 1
ATOM 1279 O O . TYR A 1 168 ? -8.613 -0.313 17.259 1.00 95.00 168 TYR A O 1
ATOM 1287 N N . MET A 1 169 ? -7.868 0.978 18.906 1.00 94.56 169 MET A N 1
ATOM 1288 C CA . MET A 1 169 ? -6.589 0.267 19.001 1.00 94.56 169 MET A CA 1
ATOM 1289 C C . MET A 1 169 ? -6.811 -1.168 19.491 1.00 94.56 169 MET A C 1
ATOM 1291 O O . MET A 1 169 ? -7.593 -1.370 20.415 1.00 94.56 169 MET A O 1
ATOM 1295 N N . ASN A 1 170 ? -6.090 -2.135 18.925 1.00 94.62 170 ASN A N 1
ATOM 1296 C CA . ASN A 1 170 ? -6.303 -3.584 19.033 1.00 94.62 170 ASN A CA 1
ATOM 1297 C C . ASN A 1 170 ? -7.589 -4.100 18.354 1.00 94.62 170 ASN A C 1
ATOM 1299 O O . ASN A 1 170 ? -7.945 -5.265 18.539 1.00 94.62 170 ASN A O 1
ATOM 1303 N N . GLN A 1 171 ? -8.296 -3.269 17.583 1.00 95.00 171 GLN A N 1
ATOM 1304 C CA . GLN A 1 171 ? -9.405 -3.705 16.740 1.00 95.00 171 GLN A CA 1
ATOM 1305 C C . GLN A 1 171 ? -8.907 -3.839 15.290 1.00 95.00 171 GLN A C 1
ATOM 1307 O O . GLN A 1 171 ? -8.412 -2.854 14.734 1.00 95.00 171 GLN A O 1
ATOM 1312 N N . PRO A 1 172 ? -9.009 -5.024 14.664 1.00 95.31 172 PRO A N 1
ATOM 1313 C CA . PRO A 1 172 ? -8.599 -5.194 13.274 1.00 95.31 172 PRO A CA 1
ATOM 1314 C C . PRO A 1 172 ? -9.533 -4.434 12.330 1.00 95.31 172 PRO A C 1
ATOM 1316 O O . PRO A 1 172 ? -10.740 -4.414 12.557 1.00 95.31 172 PRO A O 1
ATOM 1319 N N . PHE A 1 173 ? -8.988 -3.840 11.267 1.00 96.00 173 PHE A N 1
ATOM 1320 C CA . PHE A 1 173 ? -9.785 -3.279 10.169 1.00 96.00 173 PHE A CA 1
ATOM 1321 C C . PHE A 1 173 ? -10.517 -4.395 9.409 1.00 96.00 173 PHE A C 1
ATOM 1323 O O . PHE A 1 173 ? -9.993 -5.503 9.297 1.00 96.00 173 PHE A O 1
ATOM 1330 N N . ASP A 1 174 ? -11.690 -4.096 8.839 1.00 95.50 174 ASP A N 1
ATOM 1331 C CA . ASP A 1 174 ? -12.450 -5.046 8.011 1.00 95.50 174 ASP A CA 1
ATOM 1332 C C . ASP A 1 174 ? -11.711 -5.366 6.704 1.00 95.50 174 ASP A C 1
ATOM 1334 O O . ASP A 1 174 ? -11.662 -6.523 6.277 1.00 95.50 174 ASP A O 1
ATOM 1338 N N . ALA A 1 175 ? -11.081 -4.351 6.107 1.00 95.31 175 ALA A N 1
ATOM 1339 C CA . ALA A 1 175 ? -10.104 -4.512 5.038 1.00 95.31 175 ALA A CA 1
ATOM 1340 C C . ALA A 1 175 ? -9.198 -3.277 4.919 1.00 95.31 175 ALA A C 1
ATOM 1342 O O . ALA A 1 175 ? -9.547 -2.180 5.363 1.00 95.31 175 ALA A O 1
ATOM 1343 N N . VAL A 1 176 ? -8.041 -3.456 4.285 1.00 96.69 176 VAL A N 1
ATOM 1344 C CA . VAL A 1 176 ? -7.159 -2.359 3.865 1.00 96.69 176 VAL A CA 1
ATOM 1345 C C . VAL A 1 176 ? -6.786 -2.579 2.414 1.00 96.69 176 VAL A C 1
ATOM 1347 O O . VAL A 1 176 ? -6.385 -3.683 2.045 1.00 96.69 176 VAL A O 1
ATOM 1350 N N . GLU A 1 177 ? -6.914 -1.528 1.612 1.00 96.62 177 GLU A N 1
ATOM 1351 C CA . GLU A 1 177 ? -6.677 -1.562 0.172 1.00 96.62 177 GLU A CA 1
ATOM 1352 C C . GLU A 1 177 ? -5.768 -0.403 -0.233 1.00 96.62 177 GLU A C 1
ATOM 1354 O O . GLU A 1 177 ? -5.874 0.698 0.313 1.00 96.62 177 GLU A O 1
ATOM 1359 N N . PHE A 1 178 ? -4.859 -0.630 -1.177 1.00 96.44 178 PHE A N 1
ATOM 1360 C CA . PHE A 1 178 ? -4.033 0.430 -1.748 1.00 96.44 178 PHE A CA 1
ATOM 1361 C C . PHE A 1 178 ? -3.545 0.091 -3.154 1.00 96.44 178 PHE A C 1
ATOM 1363 O O . PHE A 1 178 ? -3.383 -1.075 -3.515 1.00 96.44 178 PHE A O 1
ATOM 1370 N N . SER A 1 179 ? -3.247 1.144 -3.911 1.00 95.81 179 SER A N 1
ATOM 1371 C CA . SER A 1 179 ? -2.838 1.056 -5.312 1.00 95.81 179 SER A CA 1
ATOM 1372 C C . SER A 1 179 ? -1.478 1.720 -5.511 1.00 95.81 179 SER A C 1
ATOM 1374 O O . SER A 1 179 ? -1.237 2.831 -5.017 1.00 95.81 179 SER A O 1
ATOM 1376 N N . VAL A 1 180 ? -0.591 1.056 -6.250 1.00 95.38 180 VAL A N 1
ATOM 1377 C CA . VAL A 1 180 ? 0.788 1.497 -6.499 1.00 95.38 180 VAL A CA 1
ATOM 1378 C C . VAL A 1 180 ? 1.051 1.632 -7.995 1.00 95.38 180 VAL A C 1
ATOM 1380 O O . VAL A 1 180 ? 0.877 0.682 -8.751 1.00 95.38 180 VAL A O 1
ATOM 1383 N N . GLU A 1 181 ? 1.522 2.798 -8.426 1.00 95.94 181 GLU A N 1
ATOM 1384 C CA . GLU A 1 181 ? 1.942 3.064 -9.803 1.00 95.94 181 GLU A CA 1
ATOM 1385 C C . GLU A 1 181 ? 3.452 2.835 -9.961 1.00 95.94 181 GLU A C 1
ATOM 1387 O O . GLU A 1 181 ? 4.248 3.299 -9.140 1.00 95.94 181 GLU A O 1
ATOM 1392 N N . ALA A 1 182 ? 3.849 2.132 -11.025 1.00 96.38 182 ALA A N 1
ATOM 1393 C CA . ALA A 1 182 ? 5.248 1.987 -11.426 1.00 96.38 182 ALA A CA 1
ATOM 1394 C C . ALA A 1 182 ? 5.663 3.119 -12.377 1.00 96.38 182 ALA A C 1
ATOM 1396 O O . ALA A 1 182 ? 4.912 3.478 -13.286 1.00 96.38 182 ALA A O 1
ATOM 1397 N N . LEU A 1 183 ? 6.870 3.657 -12.194 1.00 97.06 183 LEU A N 1
ATOM 1398 C CA . LEU A 1 183 ? 7.354 4.845 -12.900 1.00 97.06 183 LEU A CA 1
ATOM 1399 C C . LEU A 1 183 ? 8.817 4.678 -13.343 1.00 97.06 183 LEU A C 1
ATOM 1401 O O . LEU A 1 183 ? 9.624 4.015 -12.682 1.00 97.06 183 LEU A O 1
ATOM 1405 N N . ASN A 1 184 ? 9.183 5.314 -14.454 1.00 97.56 184 ASN A N 1
ATOM 1406 C CA . ASN A 1 184 ? 10.565 5.356 -14.947 1.00 97.56 184 ASN A CA 1
ATOM 1407 C C . ASN A 1 184 ? 11.425 6.410 -14.220 1.00 97.56 184 ASN A C 1
ATOM 1409 O O . ASN A 1 184 ? 10.942 7.125 -13.341 1.00 97.56 184 ASN A O 1
ATOM 1413 N N . ALA A 1 185 ? 12.708 6.532 -14.582 1.00 96.12 185 ALA A N 1
ATOM 1414 C CA . ALA A 1 185 ? 13.641 7.478 -13.954 1.00 96.12 185 ALA A CA 1
ATOM 1415 C C . ALA A 1 185 ? 13.239 8.958 -14.101 1.00 96.12 185 ALA A C 1
ATOM 1417 O O . ALA A 1 185 ? 13.599 9.776 -13.257 1.00 96.12 185 ALA A O 1
ATOM 1418 N N . ASN A 1 186 ? 12.413 9.289 -15.096 1.00 96.12 186 ASN A N 1
ATOM 1419 C CA . ASN A 1 186 ? 11.845 10.626 -15.279 1.00 96.12 186 ASN A CA 1
ATOM 1420 C C . ASN A 1 186 ? 10.535 10.839 -14.498 1.00 96.12 186 ASN A C 1
ATOM 1422 O O . ASN A 1 186 ? 9.863 11.849 -14.703 1.00 96.12 186 ASN A O 1
ATOM 1426 N N . LYS A 1 187 ? 10.164 9.906 -13.606 1.00 95.25 187 LYS A N 1
ATOM 1427 C CA . LYS A 1 187 ? 8.902 9.901 -12.844 1.00 95.25 187 LYS A CA 1
ATOM 1428 C C . LYS A 1 187 ? 7.652 9.858 -13.737 1.00 95.25 187 LYS A C 1
ATOM 1430 O O . LYS A 1 187 ? 6.583 10.291 -13.317 1.00 95.25 187 LYS A O 1
ATOM 1435 N N . ALA A 1 188 ? 7.781 9.355 -14.964 1.00 96.56 188 ALA A N 1
ATOM 1436 C CA . ALA A 1 188 ? 6.662 9.169 -15.880 1.00 96.56 188 ALA A CA 1
ATOM 1437 C C . ALA A 1 188 ? 6.130 7.730 -15.812 1.00 96.56 188 ALA A C 1
ATOM 1439 O O . ALA A 1 188 ? 6.884 6.794 -15.527 1.00 96.56 188 ALA A O 1
ATOM 1440 N N . ALA A 1 189 ? 4.833 7.578 -16.084 1.00 97.12 189 ALA A N 1
ATOM 1441 C CA . ALA A 1 189 ? 4.155 6.289 -16.146 1.00 97.12 189 ALA A CA 1
ATOM 1442 C C . ALA A 1 189 ? 4.779 5.350 -17.182 1.00 97.12 189 ALA A C 1
ATOM 1444 O O . ALA A 1 189 ? 5.244 5.793 -18.234 1.00 97.12 189 ALA A O 1
ATOM 1445 N N . ILE A 1 190 ? 4.747 4.056 -16.866 1.00 98.00 190 ILE A N 1
ATOM 1446 C CA . ILE A 1 190 ? 5.189 2.968 -17.743 1.00 98.00 190 ILE A CA 1
ATOM 1447 C C . ILE A 1 190 ? 4.084 1.928 -17.909 1.00 98.00 190 ILE A C 1
ATOM 1449 O O . ILE A 1 190 ? 3.350 1.613 -16.970 1.00 98.00 190 ILE A O 1
ATOM 1453 N N . LYS A 1 191 ? 3.988 1.344 -19.096 1.00 97.69 191 LYS A N 1
ATOM 1454 C CA . LYS A 1 191 ? 2.933 0.418 -19.516 1.00 97.69 191 LYS A CA 1
ATOM 1455 C C . LYS A 1 191 ? 3.325 -1.041 -19.372 1.00 97.69 191 LYS A C 1
ATOM 1457 O O . LYS A 1 191 ? 2.477 -1.882 -19.073 1.00 97.69 191 LYS A O 1
ATOM 1462 N N . ASN A 1 192 ? 4.597 -1.349 -19.609 1.00 97.88 192 ASN A N 1
ATOM 1463 C CA . ASN A 1 192 ? 5.051 -2.724 -19.790 1.00 97.88 192 ASN A CA 1
ATOM 1464 C C . ASN A 1 192 ? 5.178 -3.494 -18.469 1.00 97.88 192 ASN A C 1
ATOM 1466 O O . ASN A 1 192 ? 5.151 -4.724 -18.468 1.00 97.88 192 ASN A O 1
ATOM 1470 N N . TYR A 1 193 ? 5.292 -2.814 -17.327 1.00 97.06 193 TYR A N 1
ATOM 1471 C CA . TYR A 1 193 ? 5.538 -3.474 -16.042 1.00 97.06 193 TYR A CA 1
ATOM 1472 C C . TYR A 1 193 ? 4.397 -4.420 -15.624 1.00 97.06 193 TYR A C 1
ATOM 1474 O O . TYR A 1 193 ? 4.634 -5.521 -15.108 1.00 97.06 193 TYR A O 1
ATOM 1482 N N . ALA A 1 194 ? 3.151 -4.063 -15.948 1.00 96.50 194 ALA A N 1
ATOM 1483 C CA . ALA A 1 194 ? 1.986 -4.926 -15.751 1.00 96.50 194 ALA A CA 1
ATOM 1484 C C . ALA A 1 194 ? 2.099 -6.282 -16.482 1.00 96.50 194 ALA A C 1
ATOM 1486 O O . ALA A 1 194 ? 1.547 -7.276 -16.015 1.00 96.50 194 ALA A O 1
ATOM 1487 N N . GLY A 1 195 ? 2.903 -6.384 -17.546 1.00 95.19 195 GLY A N 1
ATOM 1488 C CA . GLY A 1 195 ? 3.154 -7.630 -18.283 1.00 95.19 195 GLY A CA 1
ATOM 1489 C C . GLY A 1 195 ? 4.237 -8.544 -17.693 1.00 95.19 195 GLY A C 1
ATOM 1490 O O . GLY A 1 195 ? 4.457 -9.637 -18.209 1.00 95.19 195 GLY A O 1
ATOM 1491 N N . PHE A 1 196 ? 4.941 -8.129 -16.634 1.00 94.19 196 PHE A N 1
ATOM 1492 C CA . PHE A 1 196 ? 6.042 -8.922 -16.072 1.00 94.19 196 PHE A CA 1
ATOM 1493 C C . PHE A 1 196 ? 5.573 -10.209 -15.362 1.00 94.19 196 PHE A C 1
ATOM 1495 O O . PHE A 1 196 ? 4.534 -10.221 -14.717 1.00 94.19 196 PHE A O 1
ATOM 1502 N N . THR A 1 197 ? 6.359 -11.282 -15.380 1.00 91.06 197 THR A N 1
ATOM 1503 C CA . THR A 1 197 ? 6.069 -12.495 -14.597 1.00 91.06 197 THR A CA 1
ATOM 1504 C C . THR A 1 197 ? 6.342 -12.299 -13.105 1.00 91.06 197 THR A C 1
ATOM 1506 O O . THR A 1 197 ? 5.534 -12.705 -12.278 1.00 91.06 197 THR A O 1
ATOM 1509 N N . THR A 1 198 ? 7.458 -11.657 -12.754 1.00 88.75 198 THR A N 1
ATOM 1510 C CA . THR A 1 198 ? 7.815 -11.307 -11.370 1.00 88.75 198 THR A CA 1
ATOM 1511 C C . THR A 1 198 ? 7.689 -9.805 -11.169 1.00 88.75 198 THR A C 1
ATOM 1513 O O . THR A 1 198 ? 8.234 -9.037 -11.968 1.00 88.75 198 THR A O 1
ATOM 1516 N N . LYS A 1 199 ? 6.996 -9.390 -10.110 1.00 90.00 199 LYS A N 1
ATOM 1517 C CA . LYS A 1 199 ? 6.691 -7.986 -9.813 1.00 90.00 199 LYS A CA 1
ATOM 1518 C C . LYS A 1 199 ? 7.020 -7.668 -8.361 1.00 90.00 199 LYS A C 1
ATOM 1520 O O . LYS A 1 199 ? 7.311 -8.573 -7.584 1.00 90.00 199 LYS A O 1
ATOM 1525 N N . ALA A 1 200 ? 7.003 -6.385 -8.031 1.00 90.50 200 ALA A N 1
ATOM 1526 C CA . ALA A 1 200 ? 7.213 -5.909 -6.680 1.00 90.50 200 ALA A CA 1
ATOM 1527 C C . ALA A 1 200 ? 6.058 -6.353 -5.776 1.00 90.50 200 ALA A C 1
ATOM 1529 O O . ALA A 1 200 ? 4.889 -6.298 -6.164 1.00 90.50 200 ALA A O 1
ATOM 1530 N N . GLU A 1 201 ? 6.426 -6.777 -4.574 1.00 92.06 201 GLU A N 1
ATOM 1531 C CA . GLU A 1 201 ? 5.518 -7.075 -3.474 1.00 92.06 201 GLU A CA 1
ATOM 1532 C C . GLU A 1 201 ? 5.677 -5.963 -2.436 1.00 92.06 201 GLU A C 1
ATOM 1534 O O . GLU A 1 201 ? 6.806 -5.573 -2.116 1.00 92.06 201 GLU A O 1
ATOM 1539 N N . PHE A 1 202 ? 4.566 -5.457 -1.907 1.00 92.25 202 PHE A N 1
ATOM 1540 C CA . PHE A 1 202 ? 4.577 -4.385 -0.914 1.00 92.25 202 PHE A CA 1
ATOM 1541 C C . PHE A 1 202 ? 3.817 -4.815 0.325 1.00 92.25 202 PHE A C 1
ATOM 1543 O O . PHE A 1 202 ? 2.718 -5.341 0.214 1.00 92.25 202 PHE A O 1
ATOM 1550 N N . ASN A 1 203 ? 4.380 -4.533 1.495 1.00 92.56 203 ASN A N 1
ATOM 1551 C CA . ASN A 1 203 ? 3.683 -4.656 2.772 1.00 92.56 203 ASN A CA 1
ATOM 1552 C C . ASN A 1 203 ? 3.558 -3.284 3.428 1.00 92.56 203 ASN A C 1
ATOM 1554 O O . ASN A 1 203 ? 4.116 -2.307 2.931 1.00 92.56 203 ASN A O 1
ATOM 1558 N N . LEU A 1 204 ? 2.835 -3.215 4.543 1.00 94.06 204 LEU A N 1
ATOM 1559 C CA . LEU A 1 204 ? 2.629 -1.982 5.293 1.00 94.06 204 LEU A CA 1
ATOM 1560 C C . LEU A 1 204 ? 3.265 -2.072 6.681 1.00 94.06 204 LEU A C 1
ATOM 1562 O O . LEU A 1 204 ? 3.181 -3.109 7.332 1.00 94.06 204 LEU A O 1
ATOM 1566 N N . ASP A 1 205 ? 3.849 -0.966 7.125 1.00 93.50 205 ASP A N 1
ATOM 1567 C CA . ASP A 1 205 ? 4.227 -0.693 8.517 1.00 93.50 205 ASP A CA 1
ATOM 1568 C C . ASP A 1 205 ? 4.145 0.827 8.743 1.00 93.50 205 ASP A C 1
ATOM 1570 O O . ASP A 1 205 ? 4.002 1.601 7.789 1.00 93.50 205 ASP A O 1
ATOM 1574 N N . ASP A 1 206 ? 4.228 1.270 9.994 1.00 92.56 206 ASP A N 1
ATOM 1575 C CA . ASP A 1 206 ? 4.537 2.664 10.300 1.00 92.56 206 ASP A CA 1
ATOM 1576 C C . ASP A 1 206 ? 6.017 2.923 9.991 1.00 92.56 206 ASP A C 1
ATOM 1578 O O . ASP A 1 206 ? 6.915 2.350 10.607 1.00 92.56 206 ASP A O 1
ATOM 1582 N N . ILE A 1 207 ? 6.271 3.771 8.996 1.00 90.81 207 ILE A N 1
ATOM 1583 C CA . ILE A 1 207 ? 7.611 3.974 8.423 1.00 90.81 207 ILE A CA 1
ATOM 1584 C C . ILE A 1 207 ? 8.432 5.041 9.161 1.00 90.81 207 ILE A C 1
ATOM 1586 O O . ILE A 1 207 ? 9.484 5.449 8.668 1.00 90.81 207 ILE A O 1
ATOM 1590 N N . ASP A 1 208 ? 7.945 5.525 10.306 1.00 87.81 208 ASP A N 1
ATOM 1591 C CA . ASP A 1 208 ? 8.619 6.531 11.123 1.00 87.81 208 ASP A CA 1
ATOM 1592 C C . ASP A 1 208 ? 8.797 6.029 12.564 1.00 87.81 208 ASP A C 1
ATOM 1594 O O . ASP A 1 208 ? 9.626 5.159 12.846 1.00 87.81 208 ASP A O 1
ATOM 1598 N N . ARG A 1 209 ? 8.047 6.594 13.512 1.00 84.62 209 ARG A N 1
ATOM 1599 C CA . ARG A 1 209 ? 8.329 6.461 14.942 1.00 84.62 209 ARG A CA 1
ATOM 1600 C C . ARG A 1 209 ? 7.657 5.254 15.587 1.00 84.62 209 ARG A C 1
ATOM 1602 O O . ARG A 1 209 ? 8.065 4.858 16.681 1.00 84.62 209 ARG A O 1
ATOM 1609 N N . TYR A 1 210 ? 6.623 4.705 14.962 1.00 87.81 210 TYR A N 1
ATOM 1610 C CA . TYR A 1 210 ? 5.748 3.709 15.570 1.00 87.81 210 TYR A CA 1
ATOM 1611 C C . TYR A 1 210 ? 5.842 2.344 14.880 1.00 87.81 210 TYR A C 1
ATOM 1613 O O . TYR A 1 210 ? 4.912 1.549 15.001 1.00 87.81 210 TYR A O 1
ATOM 1621 N N . SER A 1 211 ? 6.955 2.039 14.200 1.00 86.06 211 SER A N 1
ATOM 1622 C CA . SER A 1 211 ? 7.198 0.692 13.661 1.00 86.06 211 SER A CA 1
ATOM 1623 C C . SER A 1 211 ? 7.010 -0.373 14.751 1.00 86.06 211 SER A C 1
ATOM 1625 O O . SER A 1 211 ? 7.415 -0.197 15.907 1.00 86.06 211 SER A O 1
ATOM 1627 N N . GLY A 1 212 ? 6.318 -1.456 14.395 1.00 87.69 212 GLY A N 1
ATOM 1628 C CA . GLY A 1 212 ? 5.906 -2.519 15.320 1.00 87.69 212 GLY A CA 1
ATOM 1629 C C . GLY A 1 212 ? 4.632 -2.222 16.122 1.00 87.69 212 GLY A C 1
ATOM 1630 O O . GLY A 1 212 ? 4.189 -3.065 16.903 1.00 87.69 212 GLY A O 1
ATOM 1631 N N . ARG A 1 213 ? 4.019 -1.043 15.949 1.00 90.81 213 ARG A N 1
ATOM 1632 C CA . ARG A 1 213 ? 2.674 -0.736 16.467 1.00 90.81 213 ARG A CA 1
ATOM 1633 C C . ARG A 1 213 ? 1.582 -1.034 15.457 1.00 90.81 213 ARG A C 1
ATOM 1635 O O . ARG A 1 213 ? 0.447 -1.231 15.873 1.00 90.81 213 ARG A O 1
ATOM 1642 N N . PHE A 1 214 ? 1.902 -1.064 14.171 1.00 93.19 214 PHE A N 1
ATOM 1643 C CA . PHE A 1 214 ? 0.964 -1.451 13.133 1.00 93.19 214 PHE A CA 1
ATOM 1644 C C . PHE A 1 214 ? 1.237 -2.895 12.715 1.00 93.19 214 PHE A C 1
ATOM 1646 O O . PHE A 1 214 ? 2.238 -3.182 12.065 1.00 93.19 214 PHE A O 1
ATOM 1653 N N . ASP A 1 215 ? 0.348 -3.803 13.103 1.00 92.38 215 ASP A N 1
ATOM 1654 C CA . ASP A 1 215 ? 0.360 -5.164 12.587 1.00 92.38 215 ASP A CA 1
ATOM 1655 C C . ASP A 1 215 ? -0.290 -5.166 11.210 1.00 92.38 215 ASP A C 1
ATOM 1657 O O . ASP A 1 215 ? -1.394 -4.648 11.037 1.00 92.38 215 ASP A O 1
ATOM 1661 N N . ALA A 1 216 ? 0.378 -5.778 10.237 1.00 92.50 216 ALA A N 1
ATOM 1662 C CA . ALA A 1 216 ? -0.202 -6.097 8.946 1.00 92.50 216 ALA A CA 1
ATOM 1663 C C . ALA A 1 216 ? 0.394 -7.410 8.415 1.00 92.50 216 ALA A C 1
ATOM 1665 O O . ALA A 1 216 ? 1.595 -7.655 8.565 1.00 92.50 216 ALA A O 1
ATOM 1666 N N . PRO A 1 217 ? -0.417 -8.285 7.799 1.00 90.81 217 PRO A N 1
ATOM 1667 C CA . PRO A 1 217 ? 0.096 -9.474 7.134 1.00 90.81 217 PRO A CA 1
ATOM 1668 C C . PRO A 1 217 ? 0.777 -9.117 5.807 1.00 90.81 217 PRO A C 1
ATOM 1670 O O . PRO A 1 217 ? 0.813 -7.964 5.376 1.00 90.81 217 PRO A O 1
ATOM 1673 N N . SER A 1 218 ? 1.296 -10.144 5.133 1.00 91.69 218 SER A N 1
ATOM 1674 C CA . SER A 1 218 ? 1.786 -9.986 3.767 1.00 91.69 218 SER A CA 1
ATOM 1675 C C . SER A 1 218 ? 0.627 -9.729 2.801 1.00 91.69 218 SER A C 1
ATOM 1677 O O . SER A 1 218 ? -0.313 -10.524 2.760 1.00 91.69 218 SER A O 1
ATOM 1679 N N . PHE A 1 219 ? 0.725 -8.678 1.988 1.00 92.38 219 PHE A N 1
ATOM 1680 C CA . PHE A 1 219 ? -0.197 -8.418 0.874 1.00 92.38 219 PHE A CA 1
ATOM 1681 C C . PHE A 1 219 ? 0.211 -9.179 -0.403 1.00 92.38 219 PHE A C 1
ATOM 1683 O O . PHE A 1 219 ? -0.525 -9.195 -1.391 1.00 92.38 219 PHE A O 1
ATOM 1690 N N . GLY A 1 220 ? 1.377 -9.840 -0.390 1.00 89.50 220 GLY A N 1
ATOM 1691 C CA . GLY A 1 220 ? 1.910 -10.591 -1.525 1.00 89.50 220 GLY A CA 1
ATOM 1692 C C . GLY A 1 220 ? 2.214 -9.712 -2.743 1.00 89.50 220 GLY A C 1
ATOM 1693 O O . GLY A 1 220 ? 2.499 -8.522 -2.626 1.00 89.50 220 GLY A O 1
ATOM 1694 N N . ALA A 1 221 ? 2.153 -10.308 -3.935 1.00 87.44 221 ALA A N 1
ATOM 1695 C CA . ALA A 1 221 ? 2.515 -9.643 -5.191 1.00 87.44 221 ALA A CA 1
ATOM 1696 C C . ALA A 1 221 ? 1.485 -8.633 -5.725 1.00 87.44 221 ALA A C 1
ATOM 1698 O O . ALA A 1 221 ? 1.778 -7.930 -6.697 1.00 87.44 221 ALA A O 1
ATOM 1699 N N . GLY A 1 222 ? 0.299 -8.563 -5.115 1.00 91.44 222 GLY A N 1
ATOM 1700 C CA . GLY A 1 222 ? -0.819 -7.767 -5.619 1.00 91.44 222 GLY A CA 1
ATOM 1701 C C . GLY A 1 222 ? -1.305 -8.212 -7.004 1.00 91.44 222 GLY A C 1
ATOM 1702 O O . GLY A 1 222 ? -0.827 -9.185 -7.595 1.00 91.44 222 GLY A O 1
ATOM 1703 N N . SER A 1 223 ? -2.281 -7.482 -7.535 1.00 95.50 223 SER A N 1
ATOM 1704 C CA . SER A 1 223 ? -2.800 -7.660 -8.890 1.00 95.50 223 SER A CA 1
ATOM 1705 C C . SER A 1 223 ? -2.380 -6.480 -9.751 1.00 95.50 223 SER A C 1
ATOM 1707 O O . SER A 1 223 ? -2.885 -5.376 -9.579 1.00 95.50 223 SER A O 1
ATOM 1709 N N . TRP A 1 224 ? -1.467 -6.710 -10.692 1.00 96.44 224 TRP A N 1
ATOM 1710 C CA . TRP A 1 224 ? -0.987 -5.657 -11.582 1.00 96.44 224 TRP A CA 1
ATOM 1711 C C . TRP A 1 224 ? -1.709 -5.664 -12.918 1.00 96.44 224 TRP A C 1
ATOM 1713 O O . TRP A 1 224 ? -1.809 -6.706 -13.569 1.00 96.44 224 TRP A O 1
ATOM 1723 N N . SER A 1 225 ? -2.140 -4.489 -13.359 1.00 96.81 225 SER A N 1
ATOM 1724 C CA . SER A 1 225 ? -2.850 -4.302 -14.615 1.00 96.81 225 SER A CA 1
ATOM 1725 C C . SER A 1 225 ? -2.377 -3.036 -15.340 1.00 96.81 225 SER A C 1
ATOM 1727 O O . SER A 1 225 ? -1.673 -2.199 -14.768 1.00 96.81 225 SER A O 1
ATOM 1729 N N . ASN A 1 226 ? -2.673 -2.948 -16.641 1.00 95.62 226 ASN A N 1
ATOM 1730 C CA . ASN A 1 226 ? -2.440 -1.731 -17.410 1.00 95.62 226 ASN A CA 1
ATOM 1731 C C . ASN A 1 226 ? -3.735 -0.913 -17.445 1.00 95.62 226 ASN A C 1
ATOM 1733 O O . ASN A 1 226 ? -4.722 -1.346 -18.041 1.00 95.62 226 ASN A O 1
ATOM 1737 N N . GLU A 1 227 ? -3.717 0.264 -16.828 1.00 95.31 227 GLU A N 1
ATOM 1738 C CA . GLU A 1 227 ? -4.875 1.140 -16.689 1.00 95.31 227 GLU A CA 1
ATOM 1739 C C . GLU A 1 227 ? -4.551 2.505 -17.273 1.00 95.31 227 GLU A C 1
ATOM 1741 O O . GLU A 1 227 ? -3.744 3.253 -16.728 1.00 95.31 227 GLU A O 1
ATOM 1746 N N . SER A 1 228 ? -5.190 2.845 -18.394 1.00 92.88 228 SER A N 1
ATOM 1747 C CA . SER A 1 228 ? -4.971 4.130 -19.073 1.00 92.88 228 SER A CA 1
ATOM 1748 C C . SER A 1 228 ? -3.483 4.430 -19.297 1.00 92.88 228 SER A C 1
ATOM 1750 O O . SER A 1 228 ? -3.008 5.500 -18.922 1.00 92.88 228 SER A O 1
ATOM 1752 N N . ASP A 1 229 ? -2.754 3.473 -19.884 1.00 93.56 229 ASP A N 1
ATOM 1753 C CA . ASP A 1 229 ? -1.316 3.577 -20.161 1.00 93.56 229 ASP A CA 1
ATOM 1754 C C . ASP A 1 229 ? -0.408 3.601 -18.908 1.00 93.56 229 ASP A C 1
ATOM 1756 O O . ASP A 1 229 ? 0.740 4.045 -18.972 1.00 93.56 229 ASP A O 1
ATOM 1760 N N . LYS A 1 230 ? -0.885 3.084 -17.771 1.00 97.00 230 LYS A N 1
ATOM 1761 C CA . LYS A 1 230 ? -0.124 2.995 -16.515 1.00 97.00 230 LYS A CA 1
ATOM 1762 C C . LYS A 1 230 ? -0.090 1.573 -15.992 1.00 97.00 230 LYS A C 1
ATOM 1764 O O . LYS A 1 230 ? -1.102 0.886 -16.011 1.00 97.00 230 LYS A O 1
ATOM 1769 N N . SER A 1 231 ? 1.045 1.142 -15.462 1.00 98.00 231 SER A N 1
ATOM 1770 C CA . SER A 1 231 ? 1.131 -0.106 -14.706 1.00 98.00 231 SER A CA 1
ATOM 1771 C C . SER A 1 231 ? 0.756 0.158 -13.253 1.00 98.00 231 SER A C 1
ATOM 1773 O O . SER A 1 231 ? 1.543 0.762 -12.519 1.00 98.00 231 SER A O 1
ATOM 1775 N N . ILE A 1 232 ? -0.429 -0.301 -12.858 1.00 97.81 232 ILE A N 1
ATOM 1776 C CA . ILE A 1 232 ? -0.982 -0.131 -11.511 1.00 97.81 232 ILE A CA 1
ATOM 1777 C C . ILE A 1 232 ? -1.064 -1.497 -10.836 1.00 97.81 232 ILE A C 1
ATOM 1779 O O . ILE A 1 232 ? -1.527 -2.461 -11.443 1.00 97.81 232 ILE A O 1
ATOM 1783 N N . GLY A 1 233 ? -0.561 -1.588 -9.609 1.00 96.94 233 GLY A N 1
ATOM 1784 C CA . GLY A 1 233 ? -0.678 -2.749 -8.738 1.00 96.94 233 GLY A CA 1
ATOM 1785 C C . GLY A 1 233 ? -1.705 -2.495 -7.646 1.00 96.94 233 GLY A C 1
ATOM 1786 O O . GLY A 1 233 ? -1.548 -1.546 -6.885 1.00 96.94 233 GLY A O 1
ATOM 1787 N N . GLU A 1 234 ? -2.711 -3.358 -7.556 1.00 97.25 234 GLU A N 1
ATOM 1788 C CA . GLU A 1 234 ? -3.748 -3.332 -6.525 1.00 97.25 234 GLU A CA 1
ATOM 1789 C C . GLU A 1 234 ? -3.439 -4.347 -5.421 1.00 97.25 234 GLU A C 1
ATOM 1791 O O . GLU A 1 234 ? -3.193 -5.529 -5.693 1.00 97.25 234 GLU A O 1
ATOM 1796 N N . PHE A 1 235 ? -3.476 -3.895 -4.171 1.00 96.44 235 PHE A N 1
ATOM 1797 C CA . PHE A 1 235 ? -3.157 -4.688 -2.987 1.00 96.44 235 PHE A CA 1
ATOM 1798 C C . PHE A 1 235 ? -4.309 -4.597 -1.996 1.00 96.44 235 PHE A C 1
ATOM 1800 O O . PHE A 1 235 ? -4.810 -3.511 -1.714 1.00 96.44 235 PHE A O 1
ATOM 1807 N N . SER A 1 236 ? -4.727 -5.738 -1.453 1.00 95.62 236 SER A N 1
ATOM 1808 C CA . SER A 1 236 ? -5.804 -5.795 -0.468 1.00 95.62 236 SER A CA 1
ATOM 1809 C C . SER A 1 236 ? -5.567 -6.889 0.561 1.00 95.62 236 SER A C 1
ATOM 1811 O O . SER A 1 236 ? -4.951 -7.919 0.276 1.00 95.62 236 SER A O 1
ATOM 1813 N N . ILE A 1 237 ? -6.079 -6.662 1.766 1.00 93.75 237 ILE A N 1
ATOM 1814 C CA . ILE A 1 237 ? -6.191 -7.679 2.805 1.00 93.75 237 ILE A CA 1
ATOM 1815 C C . ILE A 1 237 ? -7.540 -7.554 3.504 1.00 93.75 237 ILE A C 1
ATOM 1817 O O . ILE A 1 237 ? -8.023 -6.446 3.730 1.00 93.75 237 ILE A O 1
ATOM 1821 N N . SER A 1 238 ? -8.130 -8.688 3.872 1.00 92.00 238 SER A N 1
ATOM 1822 C CA . SER A 1 238 ? -9.352 -8.772 4.671 1.00 92.00 238 SER A CA 1
ATOM 1823 C C . SER A 1 238 ? -9.068 -9.134 6.130 1.00 92.00 238 SER A C 1
ATOM 1825 O O . SER A 1 238 ? -8.059 -9.766 6.441 1.00 92.00 238 SER A O 1
ATOM 1827 N N . ASN A 1 239 ? -10.017 -8.819 7.005 1.00 88.38 239 ASN A N 1
ATOM 1828 C CA . ASN A 1 239 ? -10.004 -9.185 8.419 1.00 88.38 239 ASN A CA 1
ATOM 1829 C C . ASN A 1 239 ? -10.011 -10.712 8.646 1.00 88.38 239 ASN A C 1
ATOM 1831 O O . ASN A 1 239 ? -10.828 -11.436 8.074 1.00 88.38 239 ASN A O 1
ATOM 1835 N N . SER A 1 240 ? -9.130 -11.194 9.523 1.00 84.12 240 SER A N 1
ATOM 1836 C CA . SER A 1 240 ? -9.064 -12.575 10.026 1.00 84.12 240 SER A CA 1
ATOM 1837 C C . SER A 1 240 ? -9.850 -12.791 11.333 1.00 84.12 240 SER A C 1
ATOM 1839 O O . SER A 1 240 ? -9.918 -13.911 11.840 1.00 84.12 240 SER A O 1
ATOM 1841 N N . GLY A 1 241 ? -10.429 -11.726 11.896 1.00 81.69 241 GLY A N 1
ATOM 1842 C CA . GLY A 1 241 ? -11.112 -11.673 13.193 1.00 81.69 241 GLY A CA 1
ATOM 1843 C C . GLY A 1 241 ? -10.202 -11.290 14.367 1.00 81.69 241 GLY A C 1
ATOM 1844 O O . GLY A 1 241 ? -10.691 -11.055 15.470 1.00 81.69 241 GLY A O 1
ATOM 1845 N N . GLN A 1 242 ? -8.886 -11.221 14.155 1.00 83.44 242 GLN A N 1
ATOM 1846 C CA . GLN A 1 242 ? -7.885 -10.850 15.160 1.00 83.44 242 GLN A CA 1
ATOM 1847 C C . GLN A 1 242 ? -6.820 -9.945 14.532 1.00 83.44 242 GLN A C 1
ATOM 1849 O O . GLN A 1 242 ? -6.628 -9.963 13.319 1.00 83.44 242 GLN A O 1
ATOM 1854 N N . CYS A 1 243 ? -6.083 -9.182 15.346 1.00 85.88 243 CYS A N 1
ATOM 1855 C CA . CYS A 1 243 ? -4.968 -8.364 14.845 1.00 85.88 243 CYS A CA 1
ATOM 1856 C C . CYS A 1 243 ? -3.870 -9.222 14.197 1.00 85.88 243 CYS A C 1
ATOM 1858 O O . CYS A 1 243 ? -3.330 -8.851 13.161 1.00 85.88 243 CYS A O 1
ATOM 1860 N N . ILE A 1 244 ? -3.609 -10.426 14.722 1.00 84.69 244 ILE A N 1
ATOM 1861 C CA . ILE A 1 244 ? -2.708 -11.378 14.064 1.00 84.69 244 ILE A CA 1
ATOM 1862 C C . ILE A 1 244 ? -3.342 -11.837 12.743 1.00 84.69 244 ILE A C 1
ATOM 1864 O O . ILE A 1 244 ? -4.366 -12.522 12.721 1.00 84.69 244 ILE A O 1
ATOM 1868 N N . GLY A 1 245 ? -2.702 -11.476 11.633 1.00 85.69 245 GLY A N 1
ATOM 1869 C CA . GLY A 1 245 ? -3.194 -11.787 10.291 1.00 85.69 245 GLY A CA 1
ATOM 1870 C C . GLY A 1 245 ? -4.178 -10.764 9.718 1.00 85.69 245 GLY A C 1
ATOM 1871 O O . GLY A 1 245 ? -4.705 -11.014 8.640 1.00 85.69 245 GLY A O 1
ATOM 1872 N N . SER A 1 246 ? -4.389 -9.629 10.392 1.00 93.00 246 SER A N 1
ATOM 1873 C CA . SER A 1 246 ? -5.153 -8.481 9.881 1.00 93.00 246 SER A CA 1
ATOM 1874 C C . SER A 1 246 ? -4.335 -7.202 10.000 1.00 93.00 246 SER A C 1
ATOM 1876 O O . SER A 1 246 ? -3.352 -7.151 10.733 1.00 93.00 246 SER A O 1
ATOM 1878 N N . ALA A 1 247 ? -4.760 -6.147 9.309 1.00 95.12 247 ALA A N 1
ATOM 1879 C CA . ALA A 1 247 ? -4.274 -4.809 9.607 1.00 95.12 247 ALA A CA 1
ATOM 1880 C C . ALA A 1 247 ? -4.858 -4.336 10.950 1.00 95.12 247 ALA A C 1
ATOM 1882 O O . ALA A 1 247 ? -6.077 -4.372 11.134 1.00 95.12 247 ALA A O 1
ATOM 1883 N N . CYS A 1 248 ? -4.021 -3.897 11.887 1.00 93.94 248 CYS A N 1
ATOM 1884 C CA . CYS A 1 248 ? -4.453 -3.475 13.219 1.00 93.94 248 CYS A CA 1
ATOM 1885 C C . CYS A 1 248 ? -3.412 -2.569 13.892 1.00 93.94 248 CYS A C 1
ATOM 1887 O O . CYS A 1 248 ? -2.213 -2.806 13.792 1.00 93.94 248 CYS A O 1
ATOM 1889 N N . TRP A 1 249 ? -3.864 -1.537 14.612 1.00 94.31 249 TRP A N 1
ATOM 1890 C CA . TRP A 1 249 ? -2.973 -0.692 15.414 1.00 94.31 249 TRP A CA 1
ATOM 1891 C C . TRP A 1 249 ? -2.966 -1.129 16.876 1.00 94.31 249 TRP A C 1
ATOM 1893 O O . TRP A 1 249 ? -3.976 -0.997 17.567 1.00 94.31 249 TRP A O 1
ATOM 1903 N N . ASN A 1 250 ? -1.824 -1.585 17.372 1.00 93.50 250 ASN A N 1
ATOM 1904 C CA . ASN A 1 250 ? -1.661 -2.071 18.732 1.00 93.50 250 ASN A CA 1
ATOM 1905 C C . ASN A 1 250 ? -1.620 -0.932 19.758 1.00 93.50 250 ASN A C 1
ATOM 1907 O O . ASN A 1 250 ? -0.939 0.070 19.537 1.00 93.50 250 ASN A O 1
ATOM 1911 N N . LYS A 1 251 ? -2.283 -1.095 20.910 1.00 91.94 251 LYS A N 1
ATOM 1912 C CA . LYS A 1 251 ? -2.192 -0.173 22.063 1.00 91.94 251 LYS A CA 1
ATOM 1913 C C . LYS A 1 251 ? -0.776 -0.135 22.652 1.00 91.94 251 LYS A C 1
ATOM 1915 O O . LYS A 1 251 ? -0.127 -1.172 22.779 1.00 91.94 251 LYS A O 1
ATOM 1920 N N . ASP A 1 252 ? -0.333 1.038 23.106 1.00 90.38 252 ASP A N 1
ATOM 1921 C CA . ASP A 1 252 ? 0.841 1.153 23.978 1.00 90.38 252 ASP A CA 1
ATOM 1922 C C . ASP A 1 252 ? 0.483 0.761 25.414 1.00 90.38 252 ASP A C 1
ATOM 1924 O O . ASP A 1 252 ? -0.172 1.522 26.121 1.00 90.38 252 ASP A O 1
ATOM 1928 N N . LEU A 1 253 ? 0.930 -0.404 25.876 1.00 86.62 253 LEU A N 1
ATOM 1929 C CA . LEU A 1 253 ? 0.796 -0.785 27.289 1.00 86.62 253 LEU A CA 1
ATOM 1930 C C . LEU A 1 253 ? 2.058 -0.467 28.113 1.00 86.62 253 LEU A C 1
ATOM 1932 O O . LEU A 1 253 ? 2.066 -0.687 29.323 1.00 86.62 253 LEU A O 1
ATOM 1936 N N . GLY A 1 254 ? 3.137 0.003 27.475 1.00 76.56 254 GLY A N 1
ATOM 1937 C CA . GLY A 1 254 ? 4.478 0.077 28.061 1.00 76.56 254 GLY A CA 1
ATOM 1938 C C . GLY A 1 254 ? 4.962 1.475 28.452 1.00 76.56 254 GLY A C 1
ATOM 1939 O O . GLY A 1 254 ? 5.958 1.574 29.170 1.00 76.56 254 GLY A O 1
ATOM 1940 N N . GLY A 1 255 ? 4.299 2.552 28.013 1.00 72.81 255 GLY A N 1
ATOM 1941 C CA . GLY A 1 255 ? 4.751 3.914 28.327 1.00 72.81 255 GLY A CA 1
ATOM 1942 C C . GLY A 1 255 ? 3.678 4.998 28.262 1.00 72.81 255 GLY A C 1
ATOM 1943 O O . GLY A 1 255 ? 3.442 5.675 29.263 1.00 72.81 255 GLY A O 1
ATOM 1944 N N . ASN A 1 256 ? 3.028 5.182 27.110 1.00 79.44 256 ASN A N 1
ATOM 1945 C CA . ASN A 1 256 ? 2.010 6.222 26.935 1.00 79.44 256 ASN A CA 1
ATOM 1946 C C . ASN A 1 256 ? 0.603 5.633 27.079 1.00 79.44 256 ASN A C 1
ATOM 1948 O O . ASN A 1 256 ? -0.008 5.217 26.101 1.00 79.44 256 ASN A O 1
ATOM 1952 N N . TYR A 1 257 ? 0.096 5.607 28.311 1.00 88.00 257 TYR A N 1
ATOM 1953 C CA . TYR A 1 257 ? -1.231 5.085 28.635 1.00 88.00 257 TYR A CA 1
ATOM 1954 C C . TYR A 1 257 ? -2.037 6.147 29.404 1.00 88.00 257 TYR A C 1
ATOM 1956 O O . TYR A 1 257 ? -1.651 6.488 30.526 1.00 88.00 257 TYR A O 1
ATOM 1964 N N . PRO A 1 258 ? -3.140 6.694 28.857 1.00 90.25 258 PRO A N 1
ATOM 1965 C CA . PRO A 1 258 ? -3.786 6.351 27.584 1.00 90.25 258 PRO A CA 1
ATOM 1966 C C . PRO A 1 258 ? -3.006 6.796 26.339 1.00 90.25 258 PRO A C 1
ATOM 1968 O O . PRO A 1 258 ? -2.305 7.806 26.358 1.00 90.25 258 PRO A O 1
ATOM 1971 N N . ASP A 1 259 ? -3.176 6.053 25.249 1.00 88.44 259 ASP A N 1
ATOM 1972 C CA . ASP A 1 259 ? -2.371 6.186 24.036 1.00 88.44 259 ASP A CA 1
ATOM 1973 C C . ASP A 1 259 ? -3.006 7.111 22.979 1.00 88.44 259 ASP A C 1
ATOM 1975 O O . ASP A 1 259 ? -4.221 7.119 22.763 1.00 88.44 259 ASP A O 1
ATOM 1979 N N . GLY A 1 260 ? -2.184 7.892 22.279 1.00 80.81 260 GLY A N 1
ATOM 1980 C CA . GLY A 1 260 ? -2.639 8.848 21.267 1.00 80.81 260 GLY A CA 1
ATOM 1981 C C . GLY A 1 260 ? -3.307 10.113 21.841 1.00 80.81 260 GLY A C 1
ATOM 1982 O O . GLY A 1 260 ? -2.959 10.565 22.937 1.00 80.81 260 GLY A O 1
ATOM 1983 N N . PRO A 1 261 ? -4.252 10.741 21.112 1.00 76.88 261 PRO A N 1
ATOM 1984 C CA . PRO A 1 261 ? -4.961 10.240 19.925 1.00 76.88 261 PRO A CA 1
ATOM 1985 C C . PRO A 1 261 ? -4.146 10.341 18.623 1.00 76.88 261 PRO A C 1
ATOM 1987 O O . PRO A 1 261 ? -3.429 11.321 18.424 1.00 76.88 261 PRO A O 1
ATOM 1990 N N . PHE A 1 262 ? -4.303 9.358 17.727 1.00 83.88 262 PHE A N 1
ATOM 1991 C CA . PHE A 1 262 ? -3.621 9.289 16.426 1.00 83.88 262 PHE A CA 1
ATOM 1992 C C . PHE A 1 262 ? -4.539 9.703 15.284 1.00 83.88 262 PHE A C 1
ATOM 1994 O O . PHE A 1 262 ? -5.688 9.272 15.227 1.00 83.88 262 PHE A O 1
ATOM 2001 N N . ASN A 1 263 ? -4.028 10.530 14.365 1.00 77.38 263 ASN A N 1
ATOM 2002 C CA . ASN A 1 263 ? -4.733 10.967 13.146 1.00 77.38 263 ASN A CA 1
ATOM 2003 C C . ASN A 1 263 ? -6.116 11.597 13.400 1.00 77.38 263 ASN A C 1
ATOM 2005 O O . ASN A 1 263 ? -6.930 11.745 12.490 1.00 77.38 263 ASN A O 1
ATOM 2009 N N . SER A 1 264 ? -6.373 11.996 14.646 1.00 70.19 264 SER A N 1
ATOM 2010 C CA . SER A 1 264 ? -7.570 12.704 15.070 1.00 70.19 264 SER A CA 1
ATOM 2011 C C . SER A 1 264 ? -7.390 14.201 14.840 1.00 70.19 264 SER A C 1
ATOM 2013 O O . SER A 1 264 ? -6.297 14.734 15.019 1.00 70.19 264 SER A O 1
ATOM 2015 N N . VAL A 1 265 ? -8.486 14.906 14.550 1.00 62.47 265 VAL A N 1
ATOM 2016 C CA . VAL A 1 265 ? -8.522 16.378 14.424 1.00 62.47 265 VAL A CA 1
ATOM 2017 C C . VAL A 1 265 ? -7.961 17.087 15.669 1.00 62.47 265 VAL A C 1
ATOM 2019 O O . VAL A 1 265 ? -7.469 18.208 15.576 1.00 62.47 265 VAL A O 1
ATOM 2022 N N . ILE A 1 266 ? -8.043 16.442 16.836 1.00 62.00 266 ILE A N 1
ATOM 2023 C CA . ILE A 1 266 ? -7.679 17.013 18.142 1.00 62.00 266 ILE A CA 1
ATOM 2024 C C . ILE A 1 266 ? -6.277 16.546 18.592 1.00 62.00 266 ILE A C 1
ATOM 2026 O O . ILE A 1 266 ? -5.693 17.124 19.506 1.00 62.00 266 ILE A O 1
ATOM 2030 N N . GLY A 1 267 ? -5.723 15.512 17.952 1.00 61.53 267 GLY A N 1
ATOM 2031 C CA . GLY A 1 267 ? -4.445 14.903 18.315 1.00 61.53 267 GLY A CA 1
ATOM 2032 C C . GLY A 1 267 ? -3.240 15.517 17.622 1.00 61.53 267 GLY A C 1
ATOM 2033 O O . GLY A 1 267 ? -3.332 16.028 16.510 1.00 61.53 267 GLY A O 1
ATOM 2034 N N . THR A 1 268 ? -2.081 15.424 18.272 1.00 68.44 268 THR A N 1
ATOM 2035 C CA . THR A 1 268 ? -0.787 15.765 17.662 1.00 68.44 268 THR A CA 1
ATOM 2036 C C . THR A 1 268 ? -0.033 14.539 17.156 1.00 68.44 268 THR A C 1
ATOM 2038 O O . THR A 1 268 ? 0.828 14.692 16.291 1.00 68.44 268 THR A O 1
ATOM 2041 N N . ALA A 1 269 ? -0.347 13.340 17.659 1.00 79.25 269 ALA A N 1
ATOM 2042 C CA . ALA A 1 269 ? 0.254 12.105 17.177 1.00 79.25 269 ALA A CA 1
ATOM 2043 C C . ALA A 1 269 ? -0.321 11.746 15.800 1.00 79.25 269 ALA A C 1
ATOM 2045 O O . ALA A 1 269 ? -1.532 11.816 15.564 1.00 79.25 269 ALA A O 1
ATOM 2046 N N . LYS A 1 270 ? 0.563 11.375 14.880 1.00 84.06 270 LYS A N 1
ATOM 2047 C CA . LYS A 1 270 ? 0.217 10.964 13.521 1.00 84.06 270 LYS A CA 1
ATOM 2048 C C . LYS A 1 270 ? 0.886 9.632 13.244 1.00 84.06 270 LYS A C 1
ATOM 2050 O O . LYS A 1 270 ? 2.030 9.447 13.653 1.00 84.06 270 LYS A O 1
ATOM 2055 N N . SER A 1 271 ? 0.158 8.731 12.598 1.00 88.00 271 SER A N 1
ATOM 2056 C CA . SER A 1 271 ? 0.782 7.558 12.002 1.00 88.00 271 SER A CA 1
ATOM 2057 C C . SER A 1 271 ? 1.363 7.928 10.645 1.00 88.00 271 SER A C 1
ATOM 2059 O O . SER A 1 271 ? 0.859 8.809 9.936 1.00 88.00 271 SER A O 1
ATOM 2061 N N . GLU A 1 272 ? 2.396 7.197 10.273 1.00 90.56 272 GLU A N 1
ATOM 2062 C CA . GLU A 1 272 ? 3.078 7.289 8.994 1.00 90.56 272 GLU A CA 1
ATOM 2063 C C . GLU A 1 272 ? 3.030 5.911 8.320 1.00 90.56 272 GLU A C 1
ATOM 2065 O O . GLU A 1 272 ? 4.042 5.347 7.925 1.00 90.56 272 GLU A O 1
ATOM 2070 N N . ILE A 1 273 ? 1.831 5.329 8.205 1.00 93.31 273 ILE A N 1
ATOM 2071 C CA . ILE A 1 273 ? 1.649 4.014 7.583 1.00 93.31 273 ILE A CA 1
ATOM 2072 C C . ILE A 1 273 ? 1.946 4.136 6.092 1.00 93.31 273 ILE A C 1
ATOM 2074 O O . ILE A 1 273 ? 1.323 4.943 5.386 1.00 93.31 273 ILE A O 1
ATOM 2078 N N . GLY A 1 274 ? 2.880 3.325 5.607 1.00 93.81 274 GLY A N 1
ATOM 2079 C CA . GLY A 1 274 ? 3.306 3.322 4.215 1.00 93.81 274 GLY A CA 1
ATOM 2080 C C . GLY A 1 274 ? 3.929 2.008 3.780 1.00 93.81 274 GLY A C 1
ATOM 2081 O O . GLY A 1 274 ? 4.044 1.063 4.559 1.00 93.81 274 GLY A O 1
ATOM 2082 N N . LEU A 1 275 ? 4.310 1.956 2.504 1.00 92.75 275 LEU A N 1
ATOM 2083 C CA . LEU A 1 275 ? 4.890 0.760 1.911 1.00 92.75 275 LEU A CA 1
ATOM 2084 C C . LEU A 1 275 ? 6.278 0.485 2.490 1.00 92.75 275 LEU A C 1
ATOM 2086 O O . LEU A 1 275 ? 7.142 1.367 2.543 1.00 92.75 275 LEU A O 1
ATOM 2090 N N . ILE A 1 276 ? 6.508 -0.776 2.819 1.00 89.12 276 ILE A N 1
ATOM 2091 C CA . ILE A 1 276 ? 7.816 -1.344 3.112 1.00 89.12 276 ILE A CA 1
ATOM 2092 C C . ILE A 1 276 ? 8.130 -2.439 2.091 1.00 89.12 276 ILE A C 1
ATOM 2094 O O . ILE A 1 276 ? 7.247 -3.164 1.627 1.00 89.12 276 ILE A O 1
ATOM 2098 N N . TYR A 1 277 ? 9.407 -2.553 1.731 1.00 79.06 277 TYR A N 1
ATOM 2099 C CA . TYR A 1 277 ? 9.878 -3.620 0.852 1.00 79.06 277 TYR A CA 1
ATOM 2100 C C . TYR A 1 277 ? 10.197 -4.873 1.667 1.00 79.06 277 TYR A C 1
ATOM 2102 O O . TYR A 1 277 ? 10.883 -4.795 2.685 1.00 79.06 277 TYR A O 1
ATOM 2110 N N . THR A 1 278 ? 9.792 -6.039 1.168 1.00 70.25 278 THR A N 1
ATOM 2111 C CA . THR A 1 278 ? 10.316 -7.331 1.643 1.00 70.25 278 THR A CA 1
ATOM 2112 C C . THR A 1 278 ? 11.650 -7.670 0.980 1.00 70.25 278 THR A C 1
ATOM 2114 O O . THR A 1 278 ? 12.537 -8.239 1.615 1.00 70.25 278 THR A O 1
ATOM 2117 N N . ASN A 1 279 ? 11.806 -7.300 -0.295 1.00 75.56 279 ASN A N 1
ATOM 2118 C CA . ASN A 1 279 ? 13.010 -7.496 -1.095 1.00 75.56 279 ASN A CA 1
ATOM 2119 C C . ASN A 1 279 ? 13.118 -6.400 -2.169 1.00 75.56 279 ASN A C 1
ATOM 2121 O O . ASN A 1 279 ? 12.144 -6.122 -2.865 1.00 75.56 279 ASN A O 1
ATOM 2125 N N . ASN A 1 280 ? 14.304 -5.811 -2.331 1.00 81.69 280 ASN A N 1
ATOM 2126 C CA . ASN A 1 280 ? 14.582 -4.769 -3.322 1.00 81.69 280 ASN A CA 1
ATOM 2127 C C . ASN A 1 280 ? 15.598 -5.282 -4.362 1.00 81.69 280 ASN A C 1
ATOM 2129 O O . ASN A 1 280 ? 16.767 -4.903 -4.344 1.00 81.69 280 ASN A O 1
ATOM 2133 N N . ALA A 1 281 ? 15.168 -6.235 -5.200 1.00 84.56 281 ALA A N 1
ATOM 2134 C CA . ALA A 1 281 ? 16.048 -6.945 -6.137 1.00 84.56 281 ALA A CA 1
ATOM 2135 C C . ALA A 1 281 ? 16.578 -6.054 -7.275 1.00 84.56 281 ALA A C 1
ATOM 2137 O O . ALA A 1 281 ? 17.740 -6.167 -7.657 1.00 84.56 281 ALA A O 1
ATOM 2138 N N . ASP A 1 282 ? 15.726 -5.168 -7.789 1.00 87.12 282 ASP A N 1
ATOM 2139 C CA . ASP A 1 282 ? 16.093 -4.085 -8.700 1.00 87.12 282 ASP A CA 1
ATOM 2140 C C . ASP A 1 282 ? 16.057 -2.793 -7.870 1.00 87.12 282 ASP A C 1
ATOM 2142 O O . ASP A 1 282 ? 15.037 -2.600 -7.225 1.00 87.12 282 ASP A O 1
ATOM 2146 N N . PRO A 1 283 ? 17.093 -1.927 -7.844 1.00 87.19 283 PRO A N 1
ATOM 2147 C CA . PRO A 1 283 ? 17.235 -0.825 -6.878 1.00 87.19 283 PRO A CA 1
ATOM 2148 C C . PRO A 1 283 ? 16.231 0.320 -7.112 1.00 87.19 283 PRO A C 1
ATOM 2150 O O . PRO A 1 283 ? 16.582 1.416 -7.574 1.00 87.19 283 PRO A O 1
ATOM 2153 N N . VAL A 1 284 ? 14.967 0.041 -6.798 1.00 87.25 284 VAL A N 1
ATOM 2154 C CA . VAL A 1 284 ? 13.836 0.957 -6.899 1.00 87.25 284 VAL A CA 1
ATOM 2155 C C . VAL A 1 284 ? 13.753 1.853 -5.671 1.00 87.25 284 VAL A C 1
ATOM 2157 O O . VAL A 1 284 ? 14.205 1.508 -4.575 1.00 87.25 284 VAL A O 1
ATOM 2160 N N . GLU A 1 285 ? 13.153 3.019 -5.868 1.00 91.00 285 GLU A N 1
ATOM 2161 C CA . GLU A 1 285 ? 12.887 4.009 -4.831 1.00 91.00 285 GLU A CA 1
ATOM 2162 C C . GLU A 1 285 ? 11.393 4.350 -4.804 1.00 91.00 285 GLU A C 1
ATOM 2164 O O . GLU A 1 285 ? 10.643 4.023 -5.719 1.00 91.00 285 GLU A O 1
ATOM 2169 N N . TYR A 1 286 ? 10.941 5.044 -3.765 1.00 90.38 286 TYR A N 1
ATOM 2170 C CA . TYR A 1 286 ? 9.595 5.610 -3.756 1.00 90.38 286 TYR A CA 1
ATOM 2171 C C . TYR A 1 286 ? 9.631 7.123 -4.035 1.00 90.38 286 TYR A C 1
ATOM 2173 O O . TYR A 1 286 ? 10.637 7.778 -3.744 1.00 90.38 286 TYR A O 1
ATOM 2181 N N . ILE A 1 287 ? 8.547 7.711 -4.553 1.00 83.69 287 ILE A N 1
ATOM 2182 C CA . ILE A 1 287 ? 8.443 9.172 -4.762 1.00 83.69 287 ILE A CA 1
ATOM 2183 C C . ILE A 1 287 ? 7.924 9.888 -3.507 1.00 83.69 287 ILE A C 1
ATOM 2185 O O . ILE A 1 287 ? 6.883 9.520 -2.980 1.00 83.69 287 ILE A O 1
ATOM 2189 N N . SER A 1 288 ? 8.562 10.991 -3.090 1.00 63.19 288 SER A N 1
ATOM 2190 C CA . SER A 1 288 ? 7.943 11.975 -2.185 1.00 63.19 288 SER A CA 1
ATOM 2191 C C . SER A 1 288 ? 7.829 13.362 -2.783 1.00 63.19 288 SER A C 1
ATOM 2193 O O . SER A 1 288 ? 8.661 13.798 -3.579 1.00 63.19 288 SER A O 1
ATOM 2195 N N . ASN A 1 289 ? 6.820 14.074 -2.281 1.00 56.19 289 ASN A N 1
ATOM 2196 C CA . ASN A 1 289 ? 6.807 15.531 -2.247 1.00 56.19 289 ASN A CA 1
ATOM 2197 C C . ASN A 1 289 ? 7.086 16.087 -0.826 1.00 56.19 289 ASN A C 1
ATOM 2199 O O . ASN A 1 289 ? 7.444 17.250 -0.717 1.00 56.19 289 ASN A O 1
ATOM 2203 N N . GLU A 1 290 ? 6.963 15.291 0.253 1.00 53.12 290 GLU A N 1
ATOM 2204 C CA . GLU A 1 290 ? 6.943 15.787 1.652 1.00 53.12 290 GLU A CA 1
ATOM 2205 C C . GLU A 1 290 ? 7.514 14.767 2.685 1.00 53.12 290 GLU A C 1
ATOM 2207 O O . GLU A 1 290 ? 6.887 14.459 3.692 1.00 53.12 290 GLU A O 1
ATOM 2212 N N . GLY A 1 291 ? 8.706 14.200 2.458 1.00 51.78 291 GLY A N 1
ATOM 2213 C CA . GLY A 1 291 ? 9.524 13.644 3.559 1.00 51.78 291 GLY A CA 1
ATOM 2214 C C . GLY A 1 291 ? 9.317 12.189 4.015 1.00 51.78 291 GLY A C 1
ATOM 2215 O O . GLY A 1 291 ? 10.151 11.713 4.779 1.00 51.78 291 GLY A O 1
ATOM 2216 N N . SER A 1 292 ? 8.326 11.439 3.523 1.00 54.50 292 SER A N 1
ATOM 2217 C CA . SER A 1 292 ? 8.384 9.967 3.578 1.00 54.50 292 SER A CA 1
ATOM 2218 C C . SER A 1 292 ? 7.679 9.321 2.386 1.00 54.50 292 SER A C 1
ATOM 2220 O O . SER A 1 292 ? 6.479 9.491 2.169 1.00 54.50 292 SER A O 1
ATOM 2222 N N . ASN A 1 293 ? 8.471 8.652 1.549 1.00 70.88 293 ASN A N 1
ATOM 2223 C CA . ASN A 1 293 ? 8.175 8.452 0.130 1.00 70.88 293 ASN A CA 1
ATOM 2224 C C . ASN A 1 293 ? 7.189 7.312 -0.171 1.00 70.88 293 ASN A C 1
ATOM 2226 O O . ASN A 1 293 ? 6.782 7.164 -1.314 1.00 70.88 293 ASN A O 1
ATOM 2230 N N . SER A 1 294 ? 6.780 6.519 0.816 1.00 86.25 294 SER A N 1
ATOM 2231 C CA . SER A 1 294 ? 5.879 5.375 0.612 1.00 86.25 294 SER A CA 1
ATOM 2232 C C . SER A 1 294 ? 4.562 5.466 1.372 1.00 86.25 294 SER A C 1
ATOM 2234 O O . SER A 1 294 ? 3.784 4.513 1.383 1.00 86.25 294 SER A O 1
ATOM 2236 N N . ARG A 1 295 ? 4.303 6.595 2.031 1.00 91.44 295 ARG A N 1
ATOM 2237 C CA . ARG A 1 295 ? 3.126 6.781 2.875 1.00 91.44 295 ARG A CA 1
ATOM 2238 C C . ARG A 1 295 ? 1.829 6.586 2.088 1.00 91.44 295 ARG A C 1
ATOM 2240 O O . ARG A 1 295 ? 1.683 7.100 0.979 1.00 91.44 295 ARG A O 1
ATOM 2247 N N . LEU A 1 296 ? 0.858 5.910 2.699 1.00 92.38 296 LEU A N 1
ATOM 2248 C CA . LEU A 1 296 ? -0.488 5.816 2.143 1.00 92.38 296 LEU A CA 1
ATOM 2249 C C . LEU A 1 296 ? -1.139 7.202 2.043 1.00 92.38 296 LEU A C 1
ATOM 2251 O O . LEU A 1 296 ? -0.973 8.050 2.930 1.00 92.38 296 LEU A O 1
ATOM 2255 N N . VAL A 1 297 ? -1.909 7.426 0.971 1.00 89.88 297 VAL A N 1
ATOM 2256 C CA . VAL A 1 297 ? -2.518 8.737 0.671 1.00 89.88 297 VAL A CA 1
ATOM 2257 C C . VAL A 1 297 ? -3.505 9.189 1.752 1.00 89.88 297 VAL A C 1
ATOM 2259 O O . VAL A 1 297 ? -3.666 10.389 1.979 1.00 89.88 297 VAL A O 1
ATOM 2262 N N . LYS A 1 298 ? -4.124 8.242 2.464 1.00 88.50 298 LYS A N 1
ATOM 2263 C CA . LYS A 1 298 ? -5.002 8.478 3.613 1.00 88.50 298 LYS A CA 1
ATOM 2264 C C . LYS A 1 298 ? -4.514 7.653 4.801 1.00 88.50 298 LYS A C 1
ATOM 2266 O O . LYS A 1 298 ? -4.309 6.452 4.674 1.00 88.50 298 LYS A O 1
ATOM 2271 N N . GLN A 1 299 ? -4.367 8.292 5.960 1.00 90.94 299 GLN A N 1
ATOM 2272 C CA . GLN A 1 299 ? -4.106 7.602 7.227 1.00 90.94 299 GLN A CA 1
ATOM 2273 C C . GLN A 1 299 ? -5.422 7.346 7.975 1.00 90.94 299 GLN A C 1
ATOM 2275 O O . GLN A 1 299 ? -6.346 8.158 7.854 1.00 90.94 299 GLN A O 1
ATOM 2280 N N . PRO A 1 300 ? -5.527 6.254 8.746 1.00 92.50 300 PRO A N 1
ATOM 2281 C CA . PRO A 1 300 ? -6.769 5.884 9.409 1.00 92.50 300 PRO A CA 1
ATOM 2282 C C . PRO A 1 300 ? -7.003 6.675 10.707 1.00 92.50 300 PRO A C 1
ATOM 2284 O O . PRO A 1 300 ? -6.058 6.940 11.445 1.00 92.50 300 PRO A O 1
ATOM 2287 N N . ASP A 1 301 ? -8.260 6.997 11.035 1.00 92.12 301 ASP A N 1
ATOM 2288 C CA . ASP A 1 301 ? -8.655 7.463 12.379 1.00 92.12 301 ASP A CA 1
ATOM 2289 C C . ASP A 1 301 ? -8.572 6.292 13.377 1.00 92.12 301 ASP A C 1
ATOM 2291 O O . ASP A 1 301 ? -9.354 5.337 13.293 1.00 92.12 301 ASP A O 1
ATOM 2295 N N . ILE A 1 302 ? -7.596 6.360 14.289 1.00 92.69 302 ILE A N 1
ATOM 2296 C CA . ILE A 1 302 ? -7.303 5.329 15.290 1.00 92.69 302 ILE A CA 1
ATOM 2297 C C . ILE A 1 302 ? -7.527 5.907 16.686 1.00 92.69 302 ILE A C 1
ATOM 2299 O O . ILE A 1 302 ? -6.968 6.945 17.057 1.00 92.69 302 ILE A O 1
ATOM 2303 N N . ARG A 1 303 ? -8.311 5.197 17.503 1.00 93.38 303 ARG A N 1
ATOM 2304 C CA . ARG A 1 303 ? -8.745 5.683 18.817 1.00 93.38 303 ARG A CA 1
ATOM 2305 C C . ARG A 1 303 ? -8.368 4.727 19.931 1.00 93.38 303 ARG A C 1
ATOM 2307 O O . ARG A 1 303 ? -8.672 3.541 19.884 1.00 93.38 303 ARG A O 1
ATOM 2314 N N . PHE A 1 304 ? -7.784 5.255 20.998 1.00 94.81 304 PHE A N 1
ATOM 2315 C CA . PHE A 1 304 ? -7.674 4.506 22.242 1.00 94.81 304 PHE A CA 1
ATOM 2316 C C . PHE A 1 304 ? -9.034 4.519 22.950 1.00 94.81 304 PHE A C 1
ATOM 2318 O O . PHE A 1 304 ? -9.478 5.570 23.423 1.00 94.81 304 PHE A O 1
ATOM 2325 N N . GLY A 1 305 ? -9.713 3.371 22.961 1.00 95.75 305 GLY A N 1
ATOM 2326 C CA . GLY A 1 305 ? -11.077 3.225 23.465 1.00 95.75 305 GLY A CA 1
ATOM 2327 C C . GLY A 1 305 ? -11.182 2.460 24.774 1.00 95.75 305 GLY A C 1
ATOM 2328 O O . GLY A 1 305 ? -10.302 1.670 25.115 1.00 95.75 305 GLY A O 1
ATOM 2329 N N . ARG A 1 306 ? -12.293 2.679 25.481 1.00 97.75 306 ARG A N 1
ATOM 2330 C CA . ARG A 1 306 ? -12.712 1.867 26.629 1.00 97.75 306 ARG A CA 1
ATOM 2331 C C . ARG A 1 306 ? -14.232 1.823 26.772 1.00 97.75 306 ARG A C 1
ATOM 2333 O O . ARG A 1 306 ? -14.908 2.749 26.331 1.00 97.75 306 ARG A O 1
ATOM 2340 N N . ILE A 1 307 ? -14.762 0.809 27.446 1.00 98.50 307 ILE A N 1
ATOM 2341 C CA . ILE A 1 307 ? -16.135 0.819 27.974 1.00 98.50 307 ILE A CA 1
ATOM 2342 C C . ILE A 1 307 ? -16.104 1.221 29.443 1.00 98.50 307 ILE A C 1
ATOM 2344 O O . ILE A 1 307 ? -15.338 0.651 30.206 1.00 98.50 307 ILE A O 1
ATOM 2348 N N . ASP A 1 308 ? -16.966 2.153 29.837 1.00 98.25 308 ASP A N 1
ATOM 2349 C CA . ASP A 1 308 ? -17.189 2.586 31.216 1.00 98.25 308 ASP A CA 1
ATOM 2350 C C . ASP A 1 308 ? -18.643 2.319 31.637 1.00 98.25 308 ASP A C 1
ATOM 2352 O O . ASP A 1 308 ? -19.570 2.428 30.825 1.00 98.25 308 ASP A O 1
ATOM 2356 N N . LEU A 1 309 ? -18.846 1.969 32.907 1.00 98.25 309 LEU A N 1
ATOM 2357 C CA . LEU A 1 309 ? -20.160 1.697 33.488 1.00 98.25 309 LEU A CA 1
ATOM 2358 C C . LEU A 1 309 ? -20.405 2.630 34.670 1.00 98.25 309 LEU A C 1
ATOM 2360 O O . LEU A 1 309 ? -19.579 2.724 35.574 1.00 98.25 309 LEU A O 1
ATOM 2364 N N . ASP A 1 310 ? -21.581 3.251 34.714 1.00 97.88 310 ASP A N 1
ATOM 2365 C CA . ASP A 1 310 ? -21.981 4.015 35.893 1.00 97.88 310 ASP A CA 1
ATOM 2366 C C . ASP A 1 310 ? -22.505 3.095 36.997 1.00 97.88 310 ASP A C 1
ATOM 2368 O O . ASP A 1 310 ? -23.166 2.081 36.748 1.00 97.88 310 ASP A O 1
ATOM 2372 N N . ASP A 1 311 ? -22.288 3.506 38.242 1.00 97.81 311 ASP A N 1
ATOM 2373 C CA . ASP A 1 311 ? -22.970 2.931 39.395 1.00 97.81 311 ASP A CA 1
ATOM 2374 C C . ASP A 1 311 ? -24.479 3.200 39.307 1.00 97.81 311 ASP A C 1
ATOM 2376 O O . ASP A 1 311 ? -24.935 4.283 38.922 1.00 97.81 311 ASP A O 1
ATOM 2380 N N . VAL A 1 312 ? -25.284 2.219 39.711 1.00 96.88 312 VAL A N 1
ATOM 2381 C CA . VAL A 1 312 ? -26.746 2.328 39.686 1.00 96.88 312 VAL A CA 1
ATOM 2382 C C . VAL A 1 312 ? -27.343 1.830 40.990 1.00 96.88 312 VAL A C 1
ATOM 2384 O O . VAL A 1 312 ? -26.799 0.966 41.674 1.00 96.88 312 VAL A O 1
ATOM 2387 N N . GLY A 1 313 ? -28.509 2.354 41.350 1.00 95.69 313 GLY A N 1
ATOM 2388 C CA . GLY A 1 313 ? -29.269 1.785 42.445 1.00 95.69 313 GLY A CA 1
ATOM 2389 C C . GLY A 1 313 ? -30.769 1.952 42.298 1.00 95.69 313 GLY A C 1
ATOM 2390 O O . GLY A 1 313 ? -31.262 2.862 41.630 1.00 95.69 313 GLY A O 1
ATOM 2391 N N . GLY A 1 314 ? -31.497 1.071 42.972 1.00 94.88 314 GLY A N 1
ATOM 2392 C CA . GLY A 1 314 ? -32.949 1.095 43.018 1.00 94.88 314 GLY A CA 1
ATOM 2393 C C . GLY A 1 314 ? -33.514 0.182 44.098 1.00 94.88 314 GLY A C 1
ATOM 2394 O O . GLY A 1 314 ? -32.817 -0.248 45.020 1.00 94.88 314 GLY A O 1
ATOM 2395 N N . ASN A 1 315 ? -34.811 -0.100 43.999 1.00 93.38 315 ASN A N 1
ATOM 2396 C CA . ASN A 1 315 ? -35.471 -1.006 44.932 1.00 93.38 315 ASN A CA 1
ATOM 2397 C C . ASN A 1 315 ? -34.976 -2.446 44.723 1.00 93.38 315 ASN A C 1
ATOM 2399 O O . ASN A 1 315 ? -34.653 -2.846 43.607 1.00 93.38 315 ASN A O 1
ATOM 2403 N N . GLN A 1 316 ? -34.946 -3.225 45.803 1.00 92.75 316 GLN A N 1
ATOM 2404 C CA . GLN A 1 316 ? -34.620 -4.652 45.744 1.00 92.75 316 GLN A CA 1
ATOM 2405 C C . GLN A 1 316 ? -35.603 -5.417 44.847 1.00 92.75 316 GLN A C 1
ATOM 2407 O O . GLN A 1 316 ? -36.789 -5.080 44.802 1.00 92.75 316 GLN A O 1
ATOM 2412 N N . GLY A 1 317 ? -35.111 -6.437 44.145 1.00 91.06 317 GLY A N 1
ATOM 2413 C CA . GLY A 1 317 ? -35.914 -7.262 43.235 1.00 91.06 317 GLY A CA 1
ATOM 2414 C C . GLY A 1 317 ? -36.322 -6.601 41.911 1.00 91.06 317 GLY A C 1
ATOM 2415 O O . GLY A 1 317 ? -36.990 -7.246 41.109 1.00 91.06 317 GLY A O 1
ATOM 2416 N N . LEU A 1 318 ? -35.945 -5.341 41.656 1.00 94.88 318 LEU A N 1
ATOM 2417 C CA . LEU A 1 318 ? -36.130 -4.717 40.343 1.00 94.88 318 LEU A CA 1
ATOM 2418 C C . LEU A 1 318 ? -34.958 -5.030 39.415 1.00 94.88 318 LEU A C 1
ATOM 2420 O O . LEU A 1 318 ? -33.813 -5.102 39.850 1.00 94.88 318 LEU A O 1
ATOM 2424 N N . THR A 1 319 ? -35.236 -5.106 38.119 1.00 97.25 319 THR A N 1
ATOM 2425 C CA . THR A 1 319 ? -34.204 -5.012 37.085 1.00 97.25 319 THR A CA 1
ATOM 2426 C C . THR A 1 319 ? -33.715 -3.570 36.997 1.00 97.25 319 THR A C 1
ATOM 2428 O O . THR A 1 319 ? -34.499 -2.659 36.723 1.00 97.25 319 THR A O 1
ATOM 2431 N N . LEU A 1 320 ? -32.425 -3.348 37.246 1.00 97.31 320 LEU A N 1
ATOM 2432 C CA . LEU A 1 320 ? -31.808 -2.025 37.160 1.00 97.31 320 LEU A CA 1
ATOM 2433 C C . LEU A 1 320 ? -31.097 -1.875 35.818 1.00 97.31 320 LEU A C 1
ATOM 2435 O O . LEU A 1 320 ? -30.370 -2.770 35.410 1.00 97.31 320 LEU A O 1
ATOM 2439 N N . HIS A 1 321 ? -31.285 -0.744 35.144 1.00 97.88 321 HIS A N 1
ATOM 2440 C CA . HIS A 1 321 ? -30.575 -0.431 33.904 1.00 97.88 321 HIS A CA 1
ATOM 2441 C C . HIS A 1 321 ? -29.248 0.248 34.227 1.00 97.88 321 HIS A C 1
ATOM 2443 O O . HIS A 1 321 ? -29.251 1.339 34.798 1.00 97.88 321 HIS A O 1
ATOM 2449 N N . VAL A 1 322 ? -28.139 -0.390 33.860 1.00 98.12 322 VAL A N 1
ATOM 2450 C CA . VAL A 1 322 ? -26.785 0.126 34.075 1.00 98.12 322 VAL A CA 1
ATOM 2451 C C . VAL A 1 322 ? -26.442 1.058 32.910 1.00 98.12 322 VAL A C 1
ATOM 2453 O O . VAL A 1 322 ? -26.419 0.602 31.763 1.00 98.12 322 VAL A O 1
ATOM 2456 N N . PRO A 1 323 ? -26.215 2.364 33.145 1.00 98.19 323 PRO A N 1
ATOM 2457 C CA . PRO A 1 323 ? -25.715 3.242 32.099 1.00 98.19 323 PRO A CA 1
ATOM 2458 C C . PRO A 1 323 ? -24.305 2.823 31.679 1.00 98.19 323 PRO A C 1
ATOM 2460 O O . PRO A 1 323 ? -23.437 2.603 32.521 1.00 98.19 323 PRO A O 1
ATOM 2463 N N . LEU A 1 324 ? -24.097 2.739 30.371 1.00 97.94 324 LEU A N 1
ATOM 2464 C CA . LEU A 1 324 ? -22.846 2.349 29.738 1.00 97.94 324 LEU A CA 1
ATOM 2465 C C . LEU A 1 324 ? -22.395 3.452 28.783 1.00 97.94 324 LEU A C 1
ATOM 2467 O O . LEU A 1 324 ? -23.220 4.022 28.060 1.00 97.94 324 LEU A O 1
ATOM 2471 N N . ARG A 1 325 ? -21.087 3.716 28.744 1.00 98.38 325 ARG A N 1
ATOM 2472 C CA . ARG A 1 325 ? -20.448 4.562 27.731 1.00 98.38 325 ARG A CA 1
ATOM 2473 C C . ARG A 1 325 ? -19.306 3.819 27.052 1.00 98.38 325 ARG A C 1
ATOM 2475 O O . ARG A 1 325 ? -18.443 3.276 27.729 1.00 98.38 325 ARG A O 1
ATOM 2482 N N . VAL A 1 326 ? -19.264 3.856 25.727 1.00 98.31 326 VAL A N 1
ATOM 2483 C CA . VAL A 1 326 ? -18.049 3.586 24.957 1.00 98.31 326 VAL A CA 1
ATOM 2484 C C . VAL A 1 326 ? -17.341 4.924 24.767 1.00 98.31 326 VAL A C 1
ATOM 2486 O O . VAL A 1 326 ? -17.860 5.849 24.137 1.00 98.31 326 VAL A O 1
ATOM 2489 N N . GLU A 1 327 ? -16.160 5.044 25.354 1.00 97.50 327 GLU A N 1
ATOM 2490 C CA . GLU A 1 327 ? -15.378 6.271 25.415 1.00 97.50 327 GLU A CA 1
ATOM 2491 C C . GLU A 1 327 ? -14.100 6.159 24.584 1.00 97.50 327 GLU A C 1
ATOM 2493 O O . GLU A 1 327 ? -13.599 5.065 24.325 1.00 97.50 327 GLU A O 1
ATOM 2498 N N . TYR A 1 328 ? -13.540 7.303 24.196 1.00 95.12 328 TYR A N 1
ATOM 2499 C CA . TYR A 1 328 ? -12.196 7.388 23.631 1.00 95.12 328 TYR A CA 1
ATOM 2500 C C . TYR A 1 328 ? -11.377 8.487 24.307 1.00 95.12 328 TYR A C 1
ATOM 2502 O O . TYR A 1 328 ? -11.923 9.481 24.798 1.00 95.12 328 TYR A O 1
ATOM 2510 N N . TRP A 1 329 ? -10.057 8.306 24.339 1.00 93.75 329 TRP A N 1
ATOM 2511 C CA . TRP A 1 329 ? -9.128 9.311 24.843 1.00 93.75 329 TRP A CA 1
ATOM 2512 C C . TRP A 1 329 ? -8.962 10.452 23.837 1.00 93.75 329 TRP A C 1
ATOM 2514 O O . TRP A 1 329 ? -8.544 10.237 22.700 1.00 93.75 329 TRP A O 1
ATOM 2524 N N . ASN A 1 330 ? -9.259 11.685 24.252 1.00 90.12 330 ASN A N 1
ATOM 2525 C CA . ASN A 1 330 ? -9.128 12.861 23.385 1.00 90.12 330 ASN A CA 1
ATOM 2526 C C . ASN A 1 330 ? -7.790 13.614 23.537 1.00 90.12 330 ASN A C 1
ATOM 2528 O O . ASN A 1 330 ? -7.667 14.729 23.037 1.00 90.12 330 ASN A O 1
ATOM 2532 N N . GLY A 1 331 ? -6.827 13.053 24.277 1.00 88.62 331 GLY A N 1
ATOM 2533 C CA . GLY A 1 331 ? -5.564 13.710 24.640 1.00 88.62 331 GLY A CA 1
ATOM 2534 C C . GLY A 1 331 ? -5.553 14.325 26.045 1.00 88.62 331 GLY A C 1
ATOM 2535 O O . GLY A 1 331 ? -4.485 14.612 26.575 1.00 88.62 331 GLY A O 1
ATOM 2536 N N . SER A 1 332 ? -6.723 14.514 26.666 1.00 89.56 332 SER A N 1
ATOM 2537 C CA . SER A 1 332 ? -6.851 15.122 28.003 1.00 89.56 332 SER A CA 1
ATOM 2538 C C . SER A 1 332 ? -7.769 14.359 28.956 1.00 89.56 332 SER A C 1
ATOM 2540 O O . SER A 1 332 ? -7.526 14.327 30.161 1.00 89.56 332 SER A O 1
ATOM 2542 N N . ARG A 1 333 ? -8.843 13.764 28.433 1.00 93.06 333 ARG A N 1
ATOM 2543 C CA . ARG A 1 333 ? -9.790 12.941 29.182 1.00 93.06 333 ARG A CA 1
ATOM 2544 C C . ARG A 1 333 ? -10.486 11.960 28.249 1.00 93.06 333 ARG A C 1
ATOM 2546 O O . ARG A 1 333 ? -10.532 12.164 27.034 1.00 93.06 333 ARG A O 1
ATOM 2553 N N . PHE A 1 334 ? -11.090 10.941 28.840 1.00 95.25 334 PHE A N 1
ATOM 2554 C CA . PHE A 1 334 ? -12.058 10.116 28.138 1.00 95.25 334 PHE A CA 1
ATOM 2555 C C . PHE A 1 334 ? -13.375 10.869 27.954 1.00 95.25 334 PHE A C 1
ATOM 2557 O O . PHE A 1 334 ? -13.831 11.587 28.849 1.00 95.25 334 PHE A O 1
ATOM 2564 N N . ILE A 1 335 ? -13.958 10.728 26.768 1.00 95.31 335 ILE A N 1
ATOM 2565 C CA . ILE A 1 335 ? -15.287 11.233 26.423 1.00 95.31 335 ILE A CA 1
ATOM 2566 C C . ILE A 1 335 ? -16.046 10.151 25.658 1.00 95.31 335 ILE A C 1
ATOM 2568 O O . ILE A 1 335 ? -15.428 9.380 24.924 1.00 95.31 335 ILE A O 1
ATOM 2572 N N . ALA A 1 336 ? -17.373 10.106 25.809 1.00 96.56 336 ALA A N 1
ATOM 2573 C CA . ALA A 1 336 ? -18.223 9.227 25.006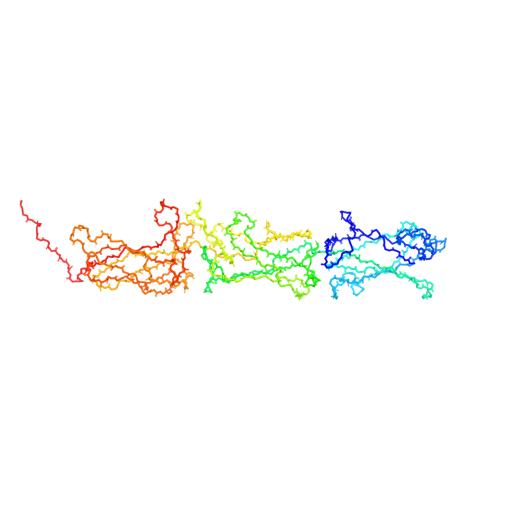 1.00 96.56 336 ALA A CA 1
ATOM 2574 C C . ALA A 1 336 ? -17.940 9.443 23.513 1.00 96.56 336 ALA A C 1
ATOM 2576 O O . ALA A 1 336 ? -17.760 10.585 23.086 1.00 96.56 336 ALA A O 1
ATOM 2577 N N . ASN A 1 337 ? -17.878 8.362 22.735 1.00 95.50 337 ASN A N 1
ATOM 2578 C CA . ASN A 1 337 ? -17.605 8.435 21.307 1.00 95.50 337 ASN A CA 1
ATOM 2579 C C . ASN A 1 337 ? -18.891 8.758 20.525 1.00 95.50 337 ASN A C 1
ATOM 2581 O O . ASN A 1 337 ? -19.675 7.847 20.263 1.00 95.50 337 ASN A O 1
ATOM 2585 N N . PRO A 1 338 ? -19.117 10.010 20.080 1.00 94.94 338 PRO A N 1
ATOM 2586 C CA . PRO A 1 338 ? -20.358 10.359 19.393 1.00 94.94 338 PRO A CA 1
ATOM 2587 C C . PRO A 1 338 ? -20.497 9.685 18.020 1.00 94.94 338 PRO A C 1
ATOM 2589 O O . PRO A 1 338 ? -21.606 9.598 17.496 1.00 94.94 338 PRO A O 1
ATOM 2592 N N . ASN A 1 339 ? -19.387 9.203 17.451 1.00 94.44 339 ASN A N 1
ATOM 2593 C CA . ASN A 1 339 ? -19.360 8.548 16.147 1.00 94.44 339 ASN A CA 1
ATOM 2594 C C . ASN A 1 339 ? -19.649 7.043 16.245 1.00 94.44 339 ASN A C 1
ATOM 2596 O O . ASN A 1 339 ? -19.815 6.401 15.212 1.00 94.44 339 ASN A O 1
ATOM 2600 N N . ASP A 1 340 ? -19.701 6.478 17.453 1.00 96.25 340 ASP A N 1
ATOM 2601 C CA . ASP A 1 340 ? -19.993 5.062 17.649 1.00 96.25 340 ASP A CA 1
ATOM 2602 C C . ASP A 1 340 ? -21.502 4.833 17.786 1.00 96.25 340 ASP A C 1
ATOM 2604 O O . ASP A 1 340 ? -22.134 5.286 18.744 1.00 96.25 340 ASP A O 1
ATOM 2608 N N . ASN A 1 341 ? -22.072 4.134 16.807 1.00 95.88 341 ASN A N 1
ATOM 2609 C CA . ASN A 1 341 ? -23.461 3.671 16.810 1.00 95.88 341 ASN A CA 1
ATOM 2610 C C . ASN A 1 341 ? -23.559 2.181 16.446 1.00 95.88 341 ASN A C 1
ATOM 2612 O O . ASN A 1 341 ? -24.579 1.754 15.915 1.00 95.88 341 ASN A O 1
ATOM 2616 N N . GLN A 1 342 ? -22.462 1.435 16.584 1.00 94.31 342 GLN A N 1
ATOM 2617 C CA . GLN A 1 342 ? -22.332 0.079 16.039 1.00 94.31 342 GLN A CA 1
ATOM 2618 C C . GLN A 1 342 ? -21.711 -0.891 17.052 1.00 94.31 342 GLN A C 1
ATOM 2620 O O . GLN A 1 342 ? -21.872 -2.098 16.904 1.00 94.31 342 GLN A O 1
ATOM 2625 N N . THR A 1 343 ? -21.022 -0.406 18.094 1.00 96.19 343 THR A N 1
ATOM 2626 C CA . THR A 1 343 ? -20.542 -1.284 19.169 1.00 96.19 343 THR A CA 1
ATOM 2627 C C . THR A 1 343 ? -21.730 -1.888 19.920 1.00 96.19 343 THR A C 1
ATOM 2629 O O . THR A 1 343 ? -22.439 -1.199 20.660 1.00 96.19 343 THR A O 1
ATOM 2632 N N . ASP A 1 344 ? -21.944 -3.188 19.728 1.00 96.19 344 ASP A N 1
ATOM 2633 C CA . ASP A 1 344 ? -22.967 -3.981 20.404 1.00 96.19 344 ASP A CA 1
ATOM 2634 C C . ASP A 1 344 ? -22.403 -4.592 21.686 1.00 96.19 344 ASP A C 1
ATOM 2636 O O . ASP A 1 344 ? -21.478 -5.398 21.642 1.00 96.19 344 ASP A O 1
ATOM 2640 N N . VAL A 1 345 ? -22.955 -4.201 22.838 1.00 97.62 345 VAL A N 1
ATOM 2641 C CA . VAL A 1 345 ? -22.477 -4.670 24.143 1.00 97.62 345 VAL A CA 1
ATOM 2642 C C . VAL A 1 345 ? -23.552 -5.494 24.833 1.00 97.62 345 VAL A C 1
ATOM 2644 O O . VAL A 1 345 ? -24.632 -4.989 25.156 1.00 97.62 345 VAL A O 1
ATOM 2647 N N . LYS A 1 346 ? -23.251 -6.762 25.108 1.00 98.00 346 LYS A N 1
ATOM 2648 C CA . LYS A 1 346 ? -24.097 -7.693 25.861 1.00 98.00 346 LYS A CA 1
ATOM 2649 C C . LYS A 1 346 ? -23.718 -7.706 27.332 1.00 98.00 346 LYS A C 1
ATOM 2651 O O . LYS A 1 346 ? -22.543 -7.761 27.677 1.00 98.00 346 LYS A O 1
ATOM 2656 N N . GLY A 1 347 ? -24.721 -7.703 28.206 1.00 97.31 347 GLY A N 1
ATOM 2657 C CA . GLY A 1 347 ? -24.557 -7.794 29.654 1.00 97.31 347 GLY A CA 1
ATOM 2658 C C . GLY A 1 347 ? -24.131 -9.191 30.097 1.00 97.31 347 GLY A C 1
ATOM 2659 O O . GLY A 1 347 ? -24.928 -9.905 30.687 1.00 97.31 347 GLY A O 1
ATOM 2660 N N . VAL A 1 348 ? -22.896 -9.593 29.808 1.00 97.94 348 VAL A N 1
ATOM 2661 C CA . VAL A 1 348 ? -22.302 -10.850 30.284 1.00 97.94 348 VAL A CA 1
ATOM 2662 C C . VAL A 1 348 ? -21.537 -10.572 31.573 1.00 97.94 348 VAL A C 1
ATOM 2664 O O . VAL A 1 348 ? -20.788 -9.602 31.658 1.00 97.94 348 VAL A O 1
ATOM 2667 N N . THR A 1 349 ? -21.738 -11.389 32.606 1.00 98.00 349 THR A N 1
ATOM 2668 C CA . THR A 1 349 ? -21.068 -11.192 33.903 1.00 98.00 349 THR A CA 1
ATOM 2669 C C . THR A 1 349 ? -19.759 -11.964 33.941 1.00 98.00 349 THR A C 1
ATOM 2671 O O . THR A 1 349 ? -19.788 -13.190 33.944 1.00 98.00 349 THR A O 1
ATOM 2674 N N . ALA A 1 350 ? -18.631 -11.258 34.037 1.00 97.75 350 ALA A N 1
ATOM 2675 C CA . ALA A 1 350 ? -17.319 -11.878 34.242 1.00 97.75 350 ALA A CA 1
ATOM 2676 C C . ALA A 1 350 ? -17.134 -12.314 35.701 1.00 97.75 350 ALA A C 1
ATOM 2678 O O . ALA A 1 350 ? -16.624 -13.390 36.004 1.00 97.75 350 ALA A O 1
ATOM 2679 N N . ALA A 1 351 ? -17.521 -11.433 36.623 1.00 97.88 351 ALA A N 1
ATOM 2680 C CA . ALA A 1 351 ? -17.367 -11.633 38.053 1.00 97.88 351 ALA A CA 1
ATOM 2681 C C . ALA A 1 351 ? -18.332 -10.740 38.833 1.00 97.88 351 ALA A C 1
ATOM 2683 O O . ALA A 1 351 ? -18.794 -9.705 38.345 1.00 97.88 351 ALA A O 1
ATOM 2684 N N . GLU A 1 352 ? -18.554 -11.097 40.092 1.00 97.75 352 GLU A N 1
ATOM 2685 C CA . GLU A 1 352 ? -19.199 -10.234 41.068 1.00 97.75 352 GLU A CA 1
ATOM 2686 C C . GLU A 1 352 ? -18.430 -10.219 42.389 1.00 97.75 352 GLU A C 1
ATOM 2688 O O . GLU A 1 352 ? -17.699 -11.149 42.737 1.00 97.75 352 GLU A O 1
ATOM 2693 N N . ARG A 1 353 ? -18.600 -9.138 43.145 1.00 97.62 353 ARG A N 1
ATOM 2694 C CA . ARG A 1 353 ? -18.053 -8.989 44.486 1.00 97.62 353 ARG A CA 1
ATOM 2695 C C . ARG A 1 353 ? -19.038 -8.248 45.359 1.00 97.62 353 ARG A C 1
ATOM 2697 O O . ARG A 1 353 ? -19.298 -7.057 45.178 1.00 97.62 353 ARG A O 1
ATOM 2704 N N . HIS A 1 354 ? -19.518 -8.956 46.364 1.00 96.88 354 HIS A N 1
ATOM 2705 C CA . HIS A 1 354 ? -20.314 -8.381 47.430 1.00 96.88 354 HIS A CA 1
ATOM 2706 C C . HIS A 1 354 ? -19.540 -7.314 48.224 1.00 96.88 354 HIS A C 1
ATOM 2708 O O . HIS A 1 354 ? -18.362 -7.501 48.543 1.00 96.88 354 HIS A O 1
ATOM 2714 N N . ILE A 1 355 ? -20.210 -6.208 48.558 1.00 97.44 355 ILE A N 1
ATOM 2715 C CA . ILE A 1 355 ? -19.653 -5.083 49.329 1.00 97.44 355 ILE A CA 1
ATOM 2716 C C . ILE A 1 355 ? -20.396 -4.906 50.659 1.00 97.44 355 ILE A C 1
ATOM 2718 O O . ILE A 1 355 ? -19.759 -4.729 51.698 1.00 97.44 355 ILE A O 1
ATOM 2722 N N . TRP A 1 356 ? -21.732 -4.934 50.648 1.00 96.31 356 TRP A N 1
ATOM 2723 C CA . TRP A 1 356 ? -22.559 -4.658 51.830 1.00 96.31 356 TRP A CA 1
ATOM 2724 C C . TRP A 1 356 ? -23.915 -5.367 51.737 1.00 96.31 356 TRP A C 1
ATOM 2726 O O . TRP A 1 356 ? -24.462 -5.392 50.637 1.00 96.31 356 TRP A O 1
ATOM 2736 N N . PRO A 1 357 ? -24.506 -5.894 52.832 1.00 94.19 357 PRO A N 1
ATOM 2737 C CA . PRO A 1 357 ? -24.063 -5.826 54.232 1.00 94.19 357 PRO A CA 1
ATOM 2738 C C . PRO A 1 357 ? -22.925 -6.787 54.567 1.00 94.19 357 PRO A C 1
ATOM 2740 O O . PRO A 1 357 ? -22.796 -7.837 53.957 1.00 94.19 357 PRO A O 1
ATOM 2743 N N . THR A 1 358 ? -22.099 -6.443 55.550 1.00 93.31 358 THR A N 1
ATOM 2744 C CA . THR A 1 358 ? -21.026 -7.310 56.064 1.00 93.31 358 THR A CA 1
ATOM 2745 C C . THR A 1 358 ? -21.430 -7.933 57.405 1.00 93.31 358 THR A C 1
ATOM 2747 O O . THR A 1 358 ? -22.299 -7.404 58.096 1.00 93.31 358 THR A O 1
ATOM 2750 N N . GLY A 1 359 ? -20.799 -9.046 57.790 1.00 92.19 359 GLY A N 1
ATOM 2751 C CA . GLY A 1 359 ? -21.059 -9.738 59.061 1.00 92.19 359 GLY A CA 1
ATOM 2752 C C . GLY A 1 359 ? -21.564 -11.170 58.878 1.00 92.19 359 GLY A C 1
ATOM 2753 O O . GLY A 1 359 ? -21.778 -11.614 57.755 1.00 92.19 359 GLY A O 1
ATOM 2754 N N . ALA A 1 360 ? -21.728 -11.895 59.986 1.00 88.62 360 ALA A N 1
ATOM 2755 C CA . ALA A 1 360 ? -22.132 -13.306 59.970 1.00 88.62 360 ALA A CA 1
ATOM 2756 C C . ALA A 1 360 ? -23.573 -13.522 59.474 1.00 88.62 360 ALA A C 1
ATOM 2758 O O . ALA A 1 360 ? -23.859 -14.558 58.886 1.00 88.62 360 ALA A O 1
ATOM 2759 N N . ASP A 1 361 ? -24.446 -12.531 59.669 1.00 88.94 361 ASP A N 1
ATOM 2760 C CA . ASP A 1 361 ? -25.849 -12.574 59.236 1.00 88.94 361 ASP A CA 1
ATOM 2761 C C . ASP A 1 361 ? -26.049 -12.043 57.805 1.00 88.94 361 ASP A C 1
ATOM 2763 O O . ASP A 1 361 ? -27.179 -11.925 57.331 1.00 88.94 361 ASP A O 1
ATOM 2767 N N . ALA A 1 362 ? -24.965 -11.670 57.114 1.00 92.19 362 ALA A N 1
ATOM 2768 C CA . ALA A 1 362 ? -25.046 -11.230 55.732 1.00 92.19 362 ALA A CA 1
ATOM 2769 C C . ALA A 1 362 ? -25.241 -12.435 54.802 1.00 92.19 362 ALA A C 1
ATOM 2771 O O . ALA A 1 362 ? -24.363 -13.285 54.687 1.00 92.19 362 ALA A O 1
ATOM 2772 N N . ASP A 1 363 ? -26.364 -12.449 54.088 1.00 94.25 363 ASP A N 1
ATOM 2773 C CA . ASP A 1 363 ? -26.718 -13.472 53.098 1.00 94.25 363 ASP A CA 1
ATOM 2774 C C . ASP A 1 363 ? -26.910 -12.827 51.708 1.00 94.25 363 ASP A C 1
ATOM 2776 O O . ASP A 1 363 ? -28.041 -12.688 51.228 1.00 94.25 363 ASP A O 1
ATOM 2780 N N . PRO A 1 364 ? -25.825 -12.321 51.086 1.00 94.62 364 PRO A N 1
ATOM 2781 C CA . PRO A 1 364 ? -25.910 -11.650 49.796 1.00 94.62 364 PRO A CA 1
ATOM 2782 C C . PRO A 1 364 ? -26.357 -12.590 48.685 1.00 94.62 364 PRO A C 1
ATOM 2784 O O . PRO A 1 364 ? -25.950 -13.750 48.629 1.00 94.62 364 PRO A O 1
ATOM 2787 N N . LYS A 1 365 ? -27.169 -12.063 47.769 1.00 97.31 365 LYS A N 1
ATOM 2788 C CA . LYS A 1 365 ? -27.675 -12.806 46.614 1.00 97.31 365 LYS A CA 1
ATOM 2789 C C . LYS A 1 365 ? -26.854 -12.492 45.381 1.00 97.31 365 LYS A C 1
ATOM 2791 O O . LYS A 1 365 ? -26.362 -11.373 45.235 1.00 97.31 365 LYS A O 1
ATOM 2796 N N . ALA A 1 366 ? -26.721 -13.482 44.504 1.00 97.31 366 ALA A N 1
ATOM 2797 C CA . ALA A 1 366 ? -25.992 -13.310 43.259 1.00 97.31 366 ALA A CA 1
ATOM 2798 C C . ALA A 1 366 ? -26.612 -12.174 42.437 1.00 97.31 366 ALA A C 1
ATOM 2800 O O . ALA A 1 366 ? -27.840 -12.060 42.343 1.00 97.31 366 ALA A O 1
ATOM 2801 N N . VAL A 1 367 ? -25.762 -11.337 41.854 1.00 98.06 367 VAL A N 1
ATOM 2802 C CA . VAL A 1 367 ? -26.127 -10.266 40.936 1.00 98.06 367 VAL A CA 1
ATOM 2803 C C . VAL A 1 367 ? -25.538 -10.585 39.577 1.00 98.06 367 VAL A C 1
ATOM 2805 O O . VAL A 1 367 ? -24.334 -10.761 39.421 1.00 98.06 367 VAL A O 1
ATOM 2808 N N . THR A 1 368 ? -26.404 -10.624 38.574 1.00 97.88 368 THR A N 1
ATOM 2809 C CA . THR A 1 368 ? -26.003 -10.885 37.193 1.00 97.88 368 THR A CA 1
ATOM 2810 C C . THR A 1 368 ? -26.344 -9.698 36.315 1.00 97.88 368 THR A C 1
ATOM 2812 O O . THR A 1 368 ? -27.403 -9.073 36.451 1.00 97.88 368 THR A O 1
ATOM 2815 N N . LEU A 1 369 ? -25.415 -9.385 35.420 1.00 98.31 369 LEU A N 1
ATOM 2816 C CA . LEU A 1 369 ? -25.671 -8.588 34.239 1.00 98.31 369 LEU A CA 1
ATOM 2817 C C . LEU A 1 369 ? -26.460 -9.408 33.212 1.00 98.31 369 LEU A C 1
ATOM 2819 O O . LEU A 1 369 ? -26.334 -10.632 33.149 1.00 98.31 369 LEU A O 1
ATOM 2823 N N . GLY A 1 370 ? -27.273 -8.718 32.418 1.00 97.12 370 GLY A N 1
ATOM 2824 C CA . GLY A 1 370 ? -28.038 -9.304 31.323 1.00 97.12 370 GLY A CA 1
ATOM 2825 C C . GLY A 1 370 ? -28.450 -8.270 30.279 1.00 97.12 370 GLY A C 1
ATOM 2826 O O . GLY A 1 370 ? -28.162 -7.076 30.416 1.00 97.12 370 GLY A O 1
ATOM 2827 N N . ALA A 1 371 ? -29.190 -8.724 29.263 1.00 96.62 371 ALA A N 1
ATOM 2828 C CA . ALA A 1 371 ? -29.609 -7.919 28.113 1.00 96.62 371 ALA A CA 1
ATOM 2829 C C . ALA A 1 371 ? -28.404 -7.278 27.391 1.00 96.62 371 ALA A C 1
ATOM 2831 O O . ALA A 1 371 ? -27.368 -7.924 27.245 1.00 96.62 371 ALA A O 1
ATOM 2832 N N . GLY A 1 372 ? -28.541 -6.049 26.897 1.00 95.69 372 GLY A N 1
ATOM 2833 C CA . GLY A 1 372 ? -27.533 -5.380 26.077 1.00 95.69 372 GLY A CA 1
ATOM 2834 C C . GLY A 1 372 ? -28.036 -5.013 24.684 1.00 95.69 372 GLY A C 1
ATOM 2835 O O . GLY A 1 372 ? -29.201 -5.228 24.348 1.00 95.69 372 GLY A O 1
ATOM 2836 N N . GLY A 1 373 ? -27.168 -4.395 23.896 1.00 96.50 373 GLY A N 1
ATOM 2837 C CA . GLY A 1 373 ? -27.490 -3.868 22.575 1.00 96.50 373 GLY A CA 1
ATOM 2838 C C . GLY A 1 373 ? -26.460 -2.853 22.096 1.00 96.50 373 GLY A C 1
ATOM 2839 O O . GLY A 1 373 ? -25.560 -2.466 22.846 1.00 96.50 373 GLY A O 1
ATOM 2840 N N . GLU A 1 374 ? -26.658 -2.388 20.868 1.00 96.50 374 GLU A N 1
ATOM 2841 C CA . GLU A 1 374 ? -25.860 -1.331 20.255 1.00 96.50 374 GLU A CA 1
ATOM 2842 C C . GLU A 1 374 ? -25.929 -0.030 21.055 1.00 96.50 374 GLU A C 1
ATOM 2844 O O . GLU A 1 374 ? -26.966 0.354 21.614 1.00 96.50 374 GLU A O 1
ATOM 2849 N N . VAL A 1 375 ? -24.796 0.660 21.106 1.00 97.00 375 VAL A N 1
ATOM 2850 C CA . VAL A 1 375 ? -24.729 2.030 21.604 1.00 97.00 375 VAL A CA 1
ATOM 2851 C C . VAL A 1 375 ? -25.321 3.016 20.598 1.00 97.00 375 VAL A C 1
ATOM 2853 O O . VAL A 1 375 ? -25.325 2.786 19.394 1.00 97.00 375 VAL A O 1
ATOM 2856 N N . SER A 1 376 ? -25.781 4.160 21.100 1.00 96.81 376 SER A N 1
ATOM 2857 C CA . SER A 1 376 ? -26.136 5.326 20.293 1.00 96.81 376 SER A CA 1
ATOM 2858 C C . SER A 1 376 ? -25.288 6.507 20.749 1.00 96.81 376 SER A C 1
ATOM 2860 O O . SER A 1 376 ? -25.320 6.885 21.923 1.00 96.81 376 SER A O 1
ATOM 2862 N N . SER A 1 377 ? -24.473 7.043 19.840 1.00 96.50 377 SER A N 1
ATOM 2863 C CA . SER A 1 377 ? -23.452 8.054 20.136 1.00 96.50 377 SER A CA 1
ATOM 2864 C C . SER A 1 377 ? -22.580 7.673 21.341 1.00 96.50 377 SER A C 1
ATOM 2866 O O . SER A 1 377 ? -22.377 8.464 22.269 1.00 96.50 377 SER A O 1
ATOM 2868 N N . GLY A 1 378 ? -22.119 6.420 21.354 1.00 97.12 378 GLY A N 1
ATOM 2869 C CA . GLY A 1 378 ? -21.248 5.875 22.390 1.00 97.12 378 GLY A CA 1
ATOM 2870 C C . GLY A 1 378 ? -21.923 5.703 23.749 1.00 97.12 378 GLY A C 1
ATOM 2871 O O . GLY A 1 378 ? -21.225 5.546 24.741 1.00 97.12 378 GLY A O 1
ATOM 2872 N N . SER A 1 379 ? -23.254 5.763 23.847 1.00 98.00 379 SER A N 1
ATOM 2873 C CA . SER A 1 379 ? -23.988 5.590 25.108 1.00 98.00 379 SER A CA 1
ATOM 2874 C C . SER A 1 379 ? -25.070 4.517 25.002 1.00 98.00 379 SER A C 1
ATOM 2876 O O . SER A 1 379 ? -25.720 4.375 23.969 1.00 98.00 379 SER A O 1
ATOM 2878 N N . SER A 1 380 ? -25.314 3.789 26.093 1.00 97.38 380 SER A N 1
ATOM 2879 C CA . SER A 1 380 ? -26.404 2.815 26.196 1.00 97.38 380 SER A CA 1
ATOM 2880 C C . SER A 1 380 ? -26.963 2.716 27.621 1.00 97.38 380 SER A C 1
ATOM 2882 O O . SER A 1 380 ? -26.322 3.088 28.602 1.00 97.38 380 SER A O 1
ATOM 2884 N N . ARG A 1 381 ? -28.199 2.222 27.735 1.00 96.50 381 ARG A N 1
ATOM 2885 C CA . ARG A 1 381 ? -28.853 1.808 28.994 1.00 96.50 381 ARG A CA 1
ATOM 2886 C C . ARG A 1 381 ? -29.531 0.438 28.859 1.00 96.50 381 ARG A C 1
ATOM 2888 O O . ARG A 1 381 ? -30.435 0.110 29.626 1.00 96.50 381 ARG A O 1
ATOM 2895 N N . SER A 1 382 ? -29.157 -0.335 27.840 1.00 96.75 382 SER A N 1
ATOM 2896 C CA . SER A 1 382 ? -29.758 -1.641 27.554 1.00 96.75 382 SER A CA 1
ATOM 2897 C C . SER A 1 382 ? -29.218 -2.751 28.455 1.00 96.75 382 SER A C 1
ATOM 2899 O O . SER A 1 382 ? -29.928 -3.727 28.688 1.00 96.75 382 SER A O 1
ATOM 2901 N N . VAL A 1 383 ? -28.003 -2.598 28.993 1.00 97.88 383 VAL A N 1
ATOM 2902 C CA . VAL A 1 383 ? -27.437 -3.522 29.981 1.00 97.88 383 VAL A CA 1
ATOM 2903 C C . VAL A 1 383 ? -28.231 -3.423 31.279 1.00 97.88 383 VAL A C 1
ATOM 2905 O O . VAL A 1 383 ? -28.534 -2.335 31.776 1.00 97.88 383 VAL A O 1
ATOM 2908 N N . THR A 1 384 ? -28.575 -4.578 31.832 1.00 98.44 384 THR A N 1
ATOM 2909 C CA . THR A 1 384 ? -29.358 -4.687 33.063 1.00 98.44 384 THR A CA 1
ATOM 2910 C C . THR A 1 384 ? -28.578 -5.399 34.151 1.00 98.44 384 THR A C 1
ATOM 2912 O O . THR A 1 384 ? -27.709 -6.200 33.839 1.00 98.44 384 THR A O 1
ATOM 2915 N N . ALA A 1 385 ? -28.906 -5.128 35.412 1.00 98.25 385 ALA A N 1
ATOM 2916 C CA . ALA A 1 385 ? -28.438 -5.854 36.584 1.00 98.25 385 ALA A CA 1
ATOM 2917 C C . ALA A 1 385 ? -29.641 -6.392 37.372 1.00 98.25 385 ALA A C 1
ATOM 2919 O O . ALA A 1 385 ? -30.598 -5.656 37.643 1.00 98.25 385 ALA A O 1
ATOM 2920 N N . THR A 1 386 ? -29.593 -7.670 37.748 1.00 98.00 386 THR A N 1
ATOM 2921 C CA . THR A 1 386 ? -30.675 -8.365 38.464 1.00 98.00 386 THR A CA 1
ATOM 2922 C C . THR A 1 386 ? -30.137 -9.189 39.622 1.00 98.00 386 THR A C 1
ATOM 2924 O O . THR A 1 386 ? -29.041 -9.735 39.536 1.00 98.00 386 THR A O 1
ATOM 2927 N N . GLN A 1 387 ? -30.910 -9.274 40.705 1.00 97.31 387 GLN A N 1
ATOM 2928 C CA . GLN A 1 387 ? -30.615 -10.160 41.833 1.00 97.31 387 GLN A CA 1
ATOM 2929 C C . GLN A 1 387 ? -31.284 -11.516 41.621 1.00 97.31 387 GLN A C 1
ATOM 2931 O O . GLN A 1 387 ? -32.414 -11.556 41.133 1.00 97.31 387 GLN A O 1
ATOM 2936 N N . ALA A 1 388 ? -30.640 -12.594 42.069 1.00 97.12 388 ALA A N 1
ATOM 2937 C CA . ALA A 1 388 ? -31.259 -13.918 42.128 1.00 97.12 388 ALA A CA 1
ATOM 2938 C C . ALA A 1 388 ? -32.525 -13.912 43.004 1.00 97.12 388 ALA A C 1
ATOM 2940 O O . ALA A 1 388 ? -33.574 -14.403 42.589 1.00 97.12 388 ALA A O 1
ATOM 2941 N N . GLU A 1 389 ? -32.460 -13.261 44.169 1.00 96.44 389 GLU A N 1
ATOM 2942 C CA . GLU A 1 389 ? -33.613 -12.974 45.020 1.00 96.44 389 GLU A CA 1
ATOM 2943 C C . GLU A 1 389 ? -33.561 -11.535 45.567 1.00 96.44 389 GLU A C 1
ATOM 2945 O O . GLU A 1 389 ? -32.475 -10.968 45.724 1.00 96.44 389 GLU A O 1
ATOM 2950 N N . PRO A 1 390 ? -34.715 -10.918 45.898 1.00 95.69 390 PRO A N 1
ATOM 2951 C CA . PRO A 1 390 ? -34.745 -9.585 46.491 1.00 95.69 390 PRO A CA 1
ATOM 2952 C C . PRO A 1 390 ? -33.978 -9.536 47.817 1.00 95.69 390 PRO A C 1
ATOM 2954 O O . PRO A 1 390 ? -34.376 -10.154 48.803 1.00 95.69 390 PRO A O 1
ATOM 2957 N N . TYR A 1 391 ? -32.909 -8.746 47.858 1.00 95.31 391 TYR A N 1
ATOM 2958 C CA . TYR A 1 391 ? -32.108 -8.548 49.062 1.00 95.31 391 TYR A CA 1
ATOM 2959 C C . TYR A 1 391 ? -31.491 -7.151 49.071 1.00 95.31 391 TYR A C 1
ATOM 2961 O O . TYR A 1 391 ? -31.117 -6.605 48.033 1.00 95.31 391 TYR A O 1
ATOM 2969 N N . ARG A 1 392 ? -31.382 -6.521 50.237 1.00 95.44 392 ARG A N 1
ATOM 2970 C CA . ARG A 1 392 ? -30.762 -5.198 50.324 1.00 95.44 392 ARG A CA 1
ATOM 2971 C C . ARG A 1 392 ? -29.245 -5.371 50.332 1.00 95.44 392 ARG A C 1
ATOM 2973 O O . ARG A 1 392 ? -28.698 -5.809 51.337 1.00 95.44 392 ARG A O 1
ATOM 2980 N N . GLN A 1 393 ? -28.574 -5.013 49.241 1.00 95.88 393 GLN A N 1
ATOM 2981 C CA . GLN A 1 393 ? -27.124 -5.171 49.107 1.00 95.88 393 GLN A CA 1
ATOM 2982 C C . GLN A 1 393 ? -26.482 -4.143 48.182 1.00 95.88 393 GLN A C 1
ATOM 2984 O O . GLN A 1 393 ? -27.147 -3.509 47.365 1.00 95.88 393 GLN A O 1
ATOM 2989 N N . GLN A 1 394 ? -25.165 -4.031 48.296 1.00 98.00 394 GLN A N 1
ATOM 2990 C CA . GLN A 1 394 ? -24.294 -3.441 47.294 1.00 98.00 394 GLN A CA 1
ATOM 2991 C C . GLN A 1 394 ? -23.369 -4.525 46.760 1.00 98.00 394 GLN A C 1
ATOM 2993 O O . GLN A 1 394 ? -22.656 -5.164 47.537 1.00 98.00 394 GLN A O 1
ATOM 2998 N N . THR A 1 395 ? -23.360 -4.690 45.443 1.00 98.00 395 THR A N 1
ATOM 2999 C CA . THR A 1 395 ? -22.490 -5.640 44.749 1.00 98.00 395 THR A CA 1
ATOM 3000 C C . THR A 1 395 ? -21.809 -4.927 43.600 1.00 98.00 395 THR A C 1
ATOM 3002 O O . THR A 1 395 ? -22.462 -4.237 42.821 1.00 98.00 395 THR A O 1
ATOM 3005 N N . ARG A 1 396 ? -20.492 -5.093 43.485 1.00 98.50 396 ARG A N 1
ATOM 3006 C CA . ARG A 1 396 ? -19.772 -4.733 42.268 1.00 98.50 396 ARG A CA 1
ATOM 3007 C C . ARG A 1 396 ? -19.871 -5.884 41.282 1.00 98.50 396 ARG A C 1
ATOM 3009 O O . ARG A 1 396 ? -19.579 -7.016 41.653 1.00 98.50 396 ARG A O 1
ATOM 3016 N N . VAL A 1 397 ? -20.253 -5.589 40.051 1.00 98.31 397 VAL A N 1
ATOM 3017 C CA . VAL A 1 397 ? -20.339 -6.558 38.954 1.00 98.31 397 VAL A CA 1
ATOM 3018 C C . VAL A 1 397 ? -19.445 -6.107 37.812 1.00 98.31 397 VAL A C 1
ATOM 3020 O O . VAL A 1 397 ? -19.397 -4.917 37.504 1.00 98.31 397 VAL A O 1
ATOM 3023 N N . TRP A 1 398 ? -18.720 -7.048 37.214 1.00 98.44 398 TRP A N 1
ATOM 3024 C CA . TRP A 1 398 ? -17.826 -6.810 36.084 1.00 98.44 398 TRP A CA 1
ATOM 3025 C C . TRP A 1 398 ? -18.452 -7.345 34.801 1.00 98.44 398 TRP A C 1
ATOM 3027 O O . TRP A 1 398 ? -18.929 -8.481 34.767 1.00 98.44 398 TRP A O 1
ATOM 3037 N N . LEU A 1 399 ? -18.426 -6.524 33.758 1.00 98.50 399 LEU A N 1
ATOM 3038 C CA . LEU A 1 399 ? -18.896 -6.870 32.421 1.00 98.50 399 LEU A CA 1
ATOM 3039 C C . LEU A 1 399 ? -17.801 -7.619 31.658 1.00 98.50 399 LEU A C 1
ATOM 3041 O O . LEU A 1 399 ? -16.692 -7.111 31.549 1.00 98.50 399 LEU A O 1
ATOM 3045 N N . ASP A 1 400 ? -18.104 -8.798 31.123 1.00 98.19 400 ASP A N 1
ATOM 3046 C CA . ASP A 1 400 ? -17.129 -9.606 30.387 1.00 98.19 400 ASP A CA 1
ATOM 3047 C C . ASP A 1 400 ? -16.957 -9.127 28.944 1.00 98.19 400 ASP A C 1
ATOM 3049 O O . ASP A 1 400 ? -17.840 -9.340 28.115 1.00 98.19 400 ASP A O 1
ATOM 3053 N N . LEU A 1 401 ? -15.833 -8.478 28.636 1.00 97.69 401 LEU A N 1
ATOM 3054 C CA . LEU A 1 401 ? -15.510 -8.058 27.270 1.00 97.69 401 LEU A CA 1
ATOM 3055 C C . LEU A 1 401 ? -14.742 -9.122 26.474 1.00 97.69 401 LEU A C 1
ATOM 3057 O O . LEU A 1 401 ? -14.675 -9.011 25.251 1.00 97.69 401 LEU A O 1
ATOM 3061 N N . ASP A 1 402 ? -14.176 -10.133 27.140 1.00 95.81 402 ASP A N 1
ATOM 3062 C CA . ASP A 1 402 ? -13.401 -11.203 26.502 1.00 95.81 402 ASP A CA 1
ATOM 3063 C C . ASP A 1 402 ? -14.305 -12.355 26.022 1.00 95.81 402 ASP A C 1
ATOM 3065 O O . ASP A 1 402 ? -13.939 -13.090 25.103 1.00 95.81 402 ASP A O 1
ATOM 3069 N N . ASP A 1 403 ? -15.489 -12.513 26.628 1.00 94.56 403 ASP A N 1
ATOM 3070 C CA . ASP A 1 403 ? -16.477 -13.520 26.233 1.00 94.56 403 ASP A CA 1
ATOM 3071 C C . ASP A 1 403 ? -16.842 -13.419 24.745 1.00 94.56 403 ASP A C 1
ATOM 3073 O O . ASP A 1 403 ? -17.061 -12.330 24.218 1.00 94.56 403 ASP A O 1
ATOM 3077 N N . SER A 1 404 ? -16.985 -14.567 24.077 1.00 92.06 404 SER A N 1
ATOM 3078 C CA . SER A 1 404 ? -17.278 -14.648 22.637 1.00 92.06 404 SER A CA 1
ATOM 3079 C C . SER A 1 404 ? -18.569 -13.944 22.197 1.00 92.06 404 SER A C 1
ATOM 3081 O O . SER A 1 404 ? -18.712 -13.629 21.018 1.00 92.06 404 SER A O 1
ATOM 3083 N N . THR A 1 405 ? -19.502 -13.689 23.121 1.00 94.00 405 THR A N 1
ATOM 3084 C CA . THR A 1 405 ? -20.735 -12.938 22.850 1.00 94.00 405 THR A CA 1
ATOM 3085 C C . THR A 1 405 ? -20.467 -11.441 22.692 1.00 94.00 405 THR A C 1
ATOM 3087 O O . THR A 1 405 ? -21.186 -10.774 21.953 1.00 94.00 405 THR A O 1
ATOM 3090 N N . ASN A 1 406 ? -19.460 -10.911 23.393 1.00 95.69 406 ASN A N 1
ATOM 3091 C CA . ASN A 1 406 ? -19.000 -9.534 23.227 1.00 95.69 406 ASN A CA 1
ATOM 3092 C C . ASN A 1 406 ? -17.844 -9.481 22.227 1.00 95.69 406 ASN A C 1
ATOM 3094 O O . ASN A 1 406 ? -17.949 -8.818 21.202 1.00 95.69 406 ASN A O 1
ATOM 3098 N N . GLY A 1 407 ? -16.743 -10.177 22.514 1.00 94.38 407 GLY A N 1
ATOM 3099 C CA . GLY A 1 407 ? -15.546 -10.152 21.682 1.00 94.38 407 GLY A CA 1
ATOM 3100 C C . GLY A 1 407 ? -14.973 -8.742 21.537 1.00 94.38 407 GLY A C 1
ATOM 3101 O O . GLY A 1 407 ? -14.552 -8.379 20.448 1.00 94.38 407 GLY A O 1
ATOM 3102 N N . LEU A 1 408 ? -14.967 -7.949 22.617 1.00 96.19 408 LEU A N 1
ATOM 3103 C CA . LEU A 1 408 ? -14.538 -6.542 22.642 1.00 96.19 408 LEU A CA 1
ATOM 3104 C C . LEU A 1 408 ? -13.285 -6.300 23.517 1.00 96.19 408 LEU A C 1
ATOM 3106 O O . LEU A 1 408 ? -13.246 -5.304 24.252 1.00 96.19 408 LEU A O 1
ATOM 3110 N N . PRO A 1 409 ? -12.233 -7.146 23.481 1.00 95.31 409 PRO A N 1
ATOM 3111 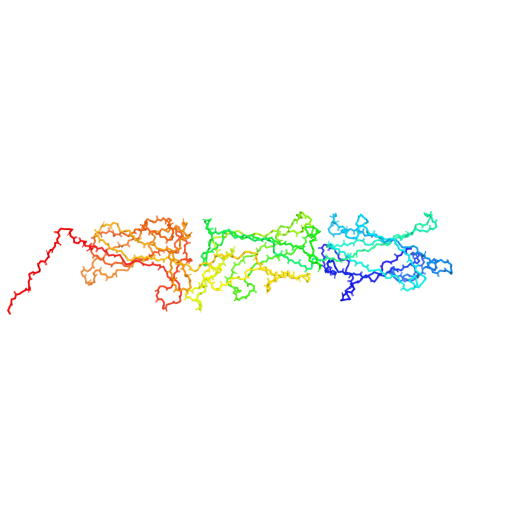C CA . PRO A 1 409 ? -11.083 -7.003 24.381 1.00 95.31 409 PRO A CA 1
ATOM 3112 C C . PRO A 1 409 ? -10.341 -5.669 24.194 1.00 95.31 409 PRO A C 1
ATOM 3114 O O . PRO A 1 409 ? -9.726 -5.160 25.129 1.00 95.31 409 PRO A O 1
ATOM 3117 N N . TRP A 1 410 ? -10.445 -5.046 23.015 1.00 95.12 410 TRP A N 1
ATOM 3118 C CA . TRP A 1 410 ? -9.874 -3.728 22.725 1.00 95.12 410 TRP A CA 1
ATOM 3119 C C . TRP A 1 410 ? -10.523 -2.568 23.499 1.00 95.12 410 TRP A C 1
ATOM 3121 O O . TRP A 1 410 ? -9.947 -1.482 23.554 1.00 95.12 410 TRP A O 1
ATOM 3131 N N . LEU A 1 411 ? -11.682 -2.773 24.135 1.00 97.31 411 LEU A N 1
ATOM 3132 C CA . LEU A 1 411 ? -12.363 -1.770 24.968 1.00 97.31 411 LEU A CA 1
ATOM 3133 C C . LEU A 1 411 ? -12.127 -1.961 26.475 1.00 97.31 411 LEU A C 1
ATOM 3135 O O . LEU A 1 411 ? -12.764 -1.290 27.292 1.00 97.31 411 LEU A O 1
ATOM 3139 N N . LYS A 1 412 ? -11.204 -2.844 26.861 1.00 96.88 412 LYS A N 1
ATOM 3140 C CA . LYS A 1 412 ? -10.729 -2.948 28.245 1.00 96.88 412 LYS A CA 1
ATOM 3141 C C . LYS A 1 412 ? -9.839 -1.757 28.607 1.00 96.88 412 LYS A C 1
ATOM 3143 O O . LYS A 1 412 ? -9.327 -1.053 27.733 1.00 96.88 412 LYS A O 1
ATOM 3148 N N . TYR A 1 413 ? -9.687 -1.517 29.908 1.00 96.38 413 TYR A N 1
ATOM 3149 C CA . TYR A 1 413 ? -8.871 -0.425 30.437 1.00 96.38 413 TYR A CA 1
ATOM 3150 C C . TYR A 1 413 ? -8.200 -0.823 31.755 1.00 96.38 413 TYR A C 1
ATOM 3152 O O . TYR A 1 413 ? -8.745 -1.638 32.493 1.00 96.38 413 TYR A O 1
ATOM 3160 N N . ASN A 1 414 ? -7.039 -0.245 32.065 1.00 94.44 414 ASN A N 1
ATOM 3161 C CA . ASN A 1 414 ? -6.375 -0.415 33.357 1.00 94.44 414 ASN A CA 1
ATOM 3162 C C . ASN A 1 414 ? -7.095 0.422 34.430 1.00 94.44 414 ASN A C 1
ATOM 3164 O O . ASN A 1 414 ? -6.783 1.595 34.662 1.00 94.44 414 ASN A O 1
ATOM 3168 N N . TRP A 1 415 ? -8.118 -0.168 35.044 1.00 92.94 415 TRP A N 1
ATOM 3169 C CA . TRP A 1 415 ? -8.970 0.487 36.035 1.00 92.94 415 TRP A CA 1
ATOM 3170 C C . TRP A 1 415 ? -8.310 0.558 37.409 1.00 92.94 415 TRP A C 1
ATOM 3172 O O . TRP A 1 415 ? -8.620 1.463 38.190 1.00 92.94 415 TRP A O 1
ATOM 3182 N N . ASP A 1 416 ? -7.432 -0.396 37.731 1.00 88.12 416 ASP A N 1
ATOM 3183 C CA . ASP A 1 416 ? -6.797 -0.467 39.045 1.00 88.12 416 ASP A CA 1
ATOM 3184 C C . ASP A 1 416 ? -5.517 0.377 39.162 1.00 88.12 416 ASP A C 1
ATOM 3186 O O . ASP A 1 416 ? -5.152 0.755 40.282 1.00 88.12 416 ASP A O 1
ATOM 3190 N N . ASN A 1 417 ? -4.893 0.714 38.025 1.00 84.38 417 ASN A N 1
ATOM 3191 C CA . ASN A 1 417 ? -3.628 1.441 37.880 1.00 84.38 417 ASN A CA 1
ATOM 3192 C C . ASN A 1 417 ? -2.507 0.906 38.794 1.00 84.38 417 ASN A C 1
ATOM 3194 O O . ASN A 1 417 ? -1.696 1.662 39.336 1.00 84.38 417 ASN A O 1
ATOM 3198 N N . LYS A 1 418 ? -2.514 -0.401 39.052 1.00 76.81 418 LYS A N 1
ATOM 3199 C CA . LYS A 1 418 ? -1.617 -1.082 39.996 1.00 76.81 418 LYS A CA 1
ATOM 3200 C C . LYS A 1 418 ? -0.942 -2.282 39.368 1.00 76.81 418 LYS A C 1
ATOM 3202 O O . LYS A 1 418 ? 0.213 -2.546 39.699 1.00 76.81 418 LYS A O 1
ATOM 3207 N N . ASN A 1 419 ? -1.647 -3.000 38.501 1.00 72.88 419 ASN A N 1
ATOM 3208 C CA . ASN A 1 419 ? -1.110 -4.157 37.808 1.00 72.88 419 ASN A CA 1
ATOM 3209 C C . ASN A 1 419 ? -0.847 -3.832 36.335 1.00 72.88 419 ASN A C 1
ATOM 3211 O O . ASN A 1 419 ? -1.434 -2.920 35.754 1.00 72.88 419 ASN A O 1
ATOM 3215 N N . ALA A 1 420 ? 0.078 -4.582 35.738 1.00 77.44 420 ALA A N 1
ATOM 3216 C CA . ALA A 1 420 ? 0.226 -4.589 34.292 1.00 77.44 420 ALA A CA 1
ATOM 3217 C C . ALA A 1 420 ? -0.961 -5.349 33.684 1.00 77.44 420 ALA A C 1
ATOM 3219 O O . ALA A 1 420 ? -1.229 -6.482 34.088 1.00 77.44 420 ALA A O 1
ATOM 3220 N N . GLY A 1 421 ? -1.637 -4.738 32.713 1.00 86.81 421 GLY A N 1
ATOM 3221 C CA . GLY A 1 421 ? -2.803 -5.314 32.047 1.00 86.81 421 GLY A CA 1
ATOM 3222 C C . GLY A 1 421 ? -3.958 -4.326 31.918 1.00 86.81 421 GLY A C 1
ATOM 3223 O O . GLY A 1 421 ? -3.888 -3.199 32.400 1.00 86.81 421 GLY A O 1
ATOM 3224 N N . GLU A 1 422 ? -5.001 -4.761 31.215 1.00 94.38 422 GLU A N 1
ATOM 3225 C CA . GLU A 1 422 ? -6.286 -4.070 31.144 1.00 94.38 422 GLU A CA 1
ATOM 3226 C C . GLU A 1 422 ? -7.373 -4.985 31.725 1.00 94.38 422 GLU A C 1
ATOM 3228 O O . GLU A 1 422 ? -7.400 -6.191 31.448 1.00 94.38 422 GLU A O 1
ATOM 3233 N N . GLU A 1 423 ? -8.299 -4.420 32.500 1.00 95.44 423 GLU A N 1
ATOM 3234 C CA . GLU A 1 423 ? -9.391 -5.143 33.145 1.00 95.44 423 GLU A CA 1
ATOM 3235 C C . GLU A 1 423 ? -10.743 -4.869 32.481 1.00 95.44 423 GLU A C 1
ATOM 3237 O O . GLU A 1 423 ? -10.975 -3.860 31.807 1.00 95.44 423 GLU A O 1
ATOM 3242 N N . ASN A 1 424 ? -11.669 -5.791 32.731 1.00 97.62 424 ASN A N 1
ATOM 3243 C CA . ASN A 1 424 ? -13.083 -5.599 32.454 1.00 97.62 424 ASN A CA 1
ATOM 3244 C C . ASN A 1 424 ? -13.646 -4.422 33.281 1.00 97.62 424 ASN A C 1
ATOM 3246 O O . ASN A 1 424 ? -13.277 -4.269 34.452 1.00 97.62 424 ASN A O 1
ATOM 3250 N N . PRO A 1 425 ? -14.551 -3.599 32.722 1.00 97.88 425 PRO A N 1
ATOM 3251 C CA . PRO A 1 425 ? -15.190 -2.518 33.463 1.00 97.88 425 PRO A CA 1
ATOM 3252 C C . PRO A 1 425 ? -16.202 -3.057 34.475 1.00 97.88 425 PRO A C 1
ATOM 3254 O O . PRO A 1 425 ? -16.718 -4.171 34.343 1.00 97.88 425 PRO A O 1
ATOM 3257 N N . SER A 1 426 ? -16.507 -2.257 35.496 1.00 97.94 426 SER A N 1
ATOM 3258 C CA . SER A 1 426 ? -17.405 -2.664 36.580 1.00 97.94 426 SER A CA 1
ATOM 3259 C C . SER A 1 426 ? -18.372 -1.568 36.991 1.00 97.94 426 SER A C 1
ATOM 3261 O O . SER A 1 426 ? -18.008 -0.400 36.950 1.00 97.94 426 SER A O 1
ATOM 3263 N N . SER A 1 427 ? -19.543 -1.964 37.485 1.00 98.25 427 SER A N 1
ATOM 3264 C CA . SER A 1 427 ? -20.529 -1.080 38.118 1.00 98.25 427 SER A CA 1
ATOM 3265 C C . SER A 1 427 ? -20.797 -1.541 39.548 1.00 98.25 427 SER A C 1
ATOM 3267 O O . SER A 1 427 ? -20.882 -2.744 39.814 1.00 98.25 427 SER A O 1
ATOM 3269 N N . VAL A 1 428 ? -20.941 -0.608 40.488 1.00 98.38 428 VAL A N 1
ATOM 3270 C CA . VAL A 1 428 ? -21.525 -0.877 41.805 1.00 98.38 428 VAL A CA 1
ATOM 3271 C C . VAL A 1 428 ? -23.040 -0.744 41.707 1.00 98.38 428 VAL A C 1
ATOM 3273 O O . VAL A 1 428 ? -23.594 0.336 41.500 1.00 98.38 428 VAL A O 1
ATOM 3276 N N . VAL A 1 429 ? -23.722 -1.864 41.926 1.00 97.94 429 VAL A N 1
ATOM 3277 C CA . VAL A 1 429 ? -25.178 -1.964 41.885 1.00 97.94 429 VAL A CA 1
ATOM 3278 C C . VAL A 1 429 ? -25.719 -2.004 43.312 1.00 97.94 429 VAL A C 1
ATOM 3280 O O . VAL A 1 429 ? -25.370 -2.884 44.102 1.00 97.94 429 VAL A O 1
ATOM 3283 N N . THR A 1 430 ? -26.575 -1.040 43.655 1.00 97.75 430 THR A N 1
ATOM 3284 C CA . THR A 1 430 ? -27.189 -0.909 44.983 1.00 97.75 430 THR A CA 1
ATOM 3285 C C . THR A 1 430 ? -28.673 -1.269 44.951 1.00 97.75 430 THR A C 1
ATOM 3287 O O . THR A 1 430 ? -29.494 -0.548 44.384 1.00 97.75 430 THR A O 1
ATOM 3290 N N . PHE A 1 431 ? -29.043 -2.337 45.650 1.00 96.69 431 PHE A N 1
ATOM 3291 C CA . PHE A 1 431 ? -30.424 -2.774 45.812 1.00 96.69 431 PHE A CA 1
ATOM 3292 C C . PHE A 1 431 ? -30.988 -2.403 47.185 1.00 96.69 431 PHE A C 1
ATOM 3294 O O . PHE A 1 431 ? -30.335 -2.532 48.221 1.00 96.69 431 PHE A O 1
ATOM 3301 N N . GLY A 1 432 ? -32.245 -1.960 47.187 1.00 91.19 432 GLY A N 1
ATOM 3302 C CA . GLY A 1 432 ? -32.986 -1.564 48.384 1.00 91.19 432 GLY A CA 1
ATOM 3303 C C . GLY A 1 432 ? -32.682 -0.138 48.852 1.00 91.19 432 GLY A C 1
ATOM 3304 O O . GLY A 1 432 ? -32.718 0.151 50.051 1.00 91.19 432 GLY A O 1
ATOM 3305 N N . ILE A 1 433 ? -32.413 0.763 47.899 1.00 83.25 433 ILE A N 1
ATOM 3306 C CA . ILE A 1 433 ? -32.567 2.204 48.109 1.00 83.25 433 ILE A CA 1
ATOM 3307 C C . ILE A 1 433 ? -33.976 2.628 47.692 1.00 83.25 433 ILE A C 1
ATOM 3309 O O . ILE A 1 433 ? -34.372 2.509 46.536 1.00 83.25 433 ILE A O 1
ATOM 3313 N N . HIS A 1 434 ? -34.741 3.141 48.649 1.00 75.25 434 HIS A N 1
ATOM 3314 C CA . HIS A 1 434 ? -36.041 3.737 48.381 1.00 75.25 434 HIS A CA 1
ATOM 3315 C C . HIS A 1 434 ? -35.850 5.231 48.138 1.00 75.25 434 HIS A C 1
ATOM 3317 O O . HIS A 1 434 ? -35.351 5.939 49.016 1.00 75.25 434 HIS A O 1
ATOM 3323 N N . ARG A 1 435 ? -36.284 5.743 46.979 1.00 56.41 435 ARG A N 1
ATOM 3324 C CA . ARG A 1 435 ? -36.587 7.176 46.894 1.00 56.41 435 ARG A CA 1
ATOM 3325 C C . ARG A 1 435 ? -37.705 7.429 47.899 1.00 56.41 435 ARG A C 1
ATOM 3327 O O . ARG A 1 435 ? -38.697 6.698 47.911 1.00 56.41 435 ARG A O 1
ATOM 3334 N N . GLY A 1 436 ? -37.507 8.397 48.791 1.00 53.53 436 GLY A N 1
ATOM 3335 C CA . GLY A 1 436 ? -38.566 8.834 49.691 1.00 53.53 436 GLY A CA 1
ATOM 3336 C C . GLY A 1 436 ? -39.841 9.090 48.888 1.00 53.53 436 GLY A C 1
ATOM 3337 O O . GLY A 1 436 ? -39.784 9.528 47.742 1.00 53.53 436 GLY A O 1
ATOM 3338 N N . ASN A 1 437 ? -40.985 8.753 49.470 1.00 51.25 437 ASN A N 1
ATOM 3339 C CA . ASN A 1 437 ? -42.283 9.032 48.872 1.00 51.25 437 ASN A CA 1
ATOM 3340 C C . ASN A 1 437 ? -42.361 10.536 48.529 1.00 51.25 437 ASN A C 1
ATOM 3342 O O . ASN A 1 437 ? -42.066 11.355 49.400 1.00 51.25 437 ASN A O 1
ATOM 3346 N N . ASP A 1 438 ? -42.796 10.895 47.316 1.00 51.56 438 ASP A N 1
ATOM 3347 C CA . ASP A 1 438 ? -42.901 12.280 46.792 1.00 51.56 438 ASP A CA 1
ATOM 3348 C C . ASP A 1 438 ? -43.870 13.178 47.608 1.00 51.56 438 ASP A C 1
ATOM 3350 O O . ASP A 1 438 ? -44.144 14.327 47.277 1.00 51.56 438 ASP A O 1
ATOM 3354 N N . ARG A 1 439 ? -44.425 12.639 48.703 1.00 47.28 439 ARG A N 1
ATOM 3355 C CA . ARG A 1 439 ? -45.366 13.274 49.633 1.00 47.28 439 ARG A CA 1
ATOM 3356 C C . ARG A 1 439 ? -44.854 13.401 51.072 1.00 47.28 439 ARG A C 1
ATOM 3358 O O . ARG A 1 439 ? -45.636 13.751 51.952 1.00 47.28 439 ARG A O 1
ATOM 3365 N N . VAL A 1 440 ? -43.581 13.117 51.357 1.00 52.22 440 VAL A N 1
ATOM 3366 C CA . VAL A 1 440 ? -43.032 13.245 52.721 1.00 52.22 440 VAL A CA 1
ATOM 3367 C C . VAL A 1 440 ? -42.122 14.469 52.808 1.00 52.22 440 VAL A C 1
ATOM 3369 O O . VAL A 1 440 ? -40.951 14.408 52.457 1.00 52.22 440 VAL A O 1
ATOM 3372 N N . ILE A 1 441 ? -42.676 15.577 53.313 1.00 45.22 441 ILE A N 1
ATOM 3373 C CA . ILE A 1 441 ? -41.973 16.856 53.555 1.00 45.22 441 ILE A CA 1
ATOM 3374 C C . ILE A 1 441 ? -41.422 16.985 54.989 1.00 45.22 441 ILE A C 1
ATOM 3376 O O . ILE A 1 441 ? -40.810 17.995 55.324 1.00 45.22 441 ILE A O 1
ATOM 3380 N N . TYR A 1 442 ? -41.612 15.976 55.848 1.00 44.09 442 TYR A N 1
ATOM 3381 C CA . TYR A 1 442 ? -40.985 15.922 57.171 1.00 44.09 442 TYR A CA 1
ATOM 3382 C C . TYR A 1 442 ? -40.902 14.480 57.689 1.00 44.09 442 TYR A C 1
ATOM 3384 O O . TYR A 1 442 ? -41.902 13.761 57.708 1.00 44.09 442 TYR A O 1
ATOM 3392 N N . ARG A 1 443 ? -39.715 14.067 58.147 1.00 52.41 443 ARG A N 1
ATOM 3393 C CA . ARG A 1 443 ? -39.535 12.936 59.068 1.00 52.41 443 ARG A CA 1
ATOM 3394 C C . ARG A 1 443 ? -39.043 13.514 60.389 1.00 52.41 443 ARG A C 1
ATOM 3396 O O . ARG A 1 443 ? -37.911 13.972 60.466 1.00 52.41 443 ARG A O 1
ATOM 3403 N N . GLY A 1 444 ? -39.902 13.506 61.404 1.00 41.84 444 GLY A N 1
ATOM 3404 C CA . GLY A 1 444 ? -39.483 13.745 62.780 1.00 41.84 444 GLY A CA 1
ATOM 3405 C C . GLY A 1 444 ? -38.886 12.460 63.336 1.00 41.84 444 GLY A C 1
ATOM 3406 O O . GLY A 1 444 ? -39.587 11.454 63.439 1.00 41.84 444 GLY A O 1
ATOM 3407 N N . GLU A 1 445 ? -37.599 12.480 63.661 1.00 40.47 445 GLU A N 1
ATOM 3408 C CA . GLU A 1 445 ? -36.983 11.432 64.471 1.00 40.47 445 GLU A CA 1
ATOM 3409 C C . GLU A 1 445 ? -37.384 11.634 65.945 1.00 40.47 445 GLU A C 1
ATOM 3411 O O . GLU A 1 445 ? -37.234 12.742 66.470 1.00 40.47 445 GLU A O 1
ATOM 3416 N N . PRO A 1 446 ? -37.886 10.605 66.653 1.00 39.12 446 PRO A N 1
ATOM 3417 C CA . PRO A 1 446 ? -38.025 10.664 68.103 1.00 39.12 446 PRO A CA 1
ATOM 3418 C C . PRO A 1 446 ? -36.629 10.610 68.744 1.00 39.12 446 PRO A C 1
ATOM 3420 O O . PRO A 1 446 ? -35.959 9.582 68.666 1.00 39.12 446 PRO A O 1
ATOM 3423 N N . GLY A 1 447 ? -36.189 11.708 69.371 1.00 50.22 447 GLY A N 1
ATOM 3424 C CA . GLY A 1 447 ? -34.929 11.753 70.134 1.00 50.22 447 GLY A CA 1
ATOM 3425 C C . GLY A 1 447 ? -34.233 13.117 70.248 1.00 50.22 447 GLY A C 1
ATOM 3426 O O . GLY A 1 447 ? -33.320 13.261 71.052 1.00 50.22 447 GLY A O 1
ATOM 3427 N N . LEU A 1 448 ? -34.665 14.140 69.505 1.00 45.41 448 LEU A N 1
ATOM 3428 C CA . LEU A 1 448 ? -34.076 15.487 69.531 1.00 45.41 448 LEU A CA 1
ATOM 3429 C C . LEU A 1 448 ? -34.933 16.473 70.342 1.00 45.41 448 LEU A C 1
ATOM 3431 O O . LEU A 1 448 ? -35.555 17.359 69.778 1.00 45.41 448 LEU A O 1
ATOM 3435 N N . THR A 1 449 ? -34.996 16.267 71.661 1.00 47.59 449 THR A N 1
ATOM 3436 C CA . THR A 1 449 ? -35.076 17.283 72.740 1.00 47.59 449 THR A CA 1
ATOM 3437 C C . THR A 1 449 ? -35.392 16.560 74.046 1.00 47.59 449 THR A C 1
ATOM 3439 O O . THR A 1 449 ? -36.452 15.945 74.160 1.00 47.59 449 THR A O 1
ATOM 3442 N N . GLY A 1 450 ? -34.517 16.676 75.044 1.00 35.94 450 GLY A N 1
ATOM 3443 C CA . GLY A 1 450 ? -34.805 16.182 76.389 1.00 35.94 450 GLY A CA 1
ATOM 3444 C C . GLY A 1 450 ? -33.609 16.255 77.332 1.00 35.94 450 GLY A C 1
ATOM 3445 O O . GLY A 1 450 ? -33.011 15.220 77.575 1.00 35.94 450 GLY A O 1
ATOM 3446 N N . GLN A 1 451 ? -33.335 17.482 77.801 1.00 36.25 451 GLN A N 1
ATOM 3447 C CA . GLN A 1 451 ? -32.586 17.912 79.004 1.00 36.25 451 GLN A CA 1
ATOM 3448 C C . GLN A 1 451 ? -31.214 17.310 79.324 1.00 36.25 451 GLN A C 1
ATOM 3450 O O . GLN A 1 451 ? -31.128 16.114 79.669 1.00 36.25 451 GLN A O 1
#

Foldseek 3Di:
DKDWDQKAFPPDGFTFPLDFLDDAWGEAAQGKIKIWIEAADDPVQQPPDDDRVSRHQDCVQAPDPCQWAKKFKAKDAPPPPPFDQPCRDVVNVHGRIGTDGNVCNVVTDMDMDGTQAFGKMKMKMWDAPDPRPDIDDIDITIGGGHAFQAKAWDAKDFAAPPNFQAHEAFGFTQKIKTKMWTGTPVRHFYARQLSRPDAFWWDKAQPPDCGVQWQEDGQGRARWDGDPRITMGMTMAGDPLGSHHGTGGHAPLDPDPVDFQEPDPLTPHYTQMFIDGPDCSDPHDADDPPDDRGGHPDDGRYWQWAKAWEADEDAFQDKFFIKIFIWTDSPPDTDGQQRFQRQWFFQAWPDKDWDDDDDPPDDAFDKGKGATTTDHRRIDRRIIIGTPGGDFTKMKTFGDCVDPVRVRLSRFADPVVPDRDGGTYIYTYGYRDDDPDPPDPDDDDPDPDDD

Organism: Vibrio parahaemolyticus (NCBI:txid670)

Sequence (451 aa):
KIAICDVKSEEGDVSNPSTQGAGNGFIPSATSFNVTYKPVVHSQSRGNATEICDYPLTQNYFSSDNTNAPLEVKFSVTYPAGGDLANLSEDNGFIGSSTFTKAEASSGKEGEYVWNEVGSLSLTTNATYLASDFKLDEDSRVIGRFYPKYFQVIASDWNYPGSQSFAYMNQPFDAVEFSVEALNANKAAIKNYAGFTTKAEFNLDDIDRYSGRFDAPSFGAGSWSNESDKSIGEFSISNSGQCIGSACWNKDLGGNYPDGPFNSVIGTAKSEIGLIYTNNADPVEYISNEGSNSRLVKQPDIRFGRIDLDDVGGNQGLTLHVPLRVEYWNGSRFIANPNDNQTDVKGVTAAERHIWPTGADADPKAVTLGAGGEVSSGSSRSVTATQAEPYRQQTRVWLDLDDSTNGLPWLKYNWDNKNAGEENPSSVVTFGIHRGNDRVIYRGEPGLTGQ

InterPro domains:
  IPR059807 DUF6701, fourth domain [PF28238] (303-445)
  IPR059819 DUF6701, third domain [PF28247] (117-297)

Secondary structure (DSSP, 8-state):
-EEEEEEEESSS--B-----SSS----BTTSEEEEEEEEB--GGG-TT--SGGGSPBPGGGTSTT-S-EEEEEEEEEEESTT---GGGSGGGT---EEEE-HHHHHH-EEEEEE-SS-EEEEEEEE-EETTTTEEPPPEEEEEEEEB-SEEEEEEEEEE-GGG-S-EETTPPPSEEEEEEEEE-TTS-B-SGGGG-SS---EEEEESSTTTTSEE----TT-EEEEETTEEEEEEEEE--SSSTTS-EEPP--SS-SS---BS-TT-SB---EEEEES--SS--EE--SSS-TTB-SS---EE-EEEEE--EEESTTSPEEPPEEEEEE-SSSEEE-TT----EEE--EEEEEEEES-STT--PPPEEEEEEEE-BTTEE--EEEEESS---EEEEEEE-SSSTTT--GGG-B-SSSSSSS-B--EEEEEE-PPPPPTT------TTS---